Protein AF-A0A960CMU2-F1 (afdb_monomer_lite)

Secondary structure (DSSP, 8-state):
--S----SHHHHHTTSSHIIIIIHHHHHHHHHHHH-HHHHHHHHHHHHHHTTTS---HHHHHHHHHHHH----TTHHHHHTSS-SB-EEEEEEEE-TTSBEEEEEEEEPPPBTTTS----EEEEEEEEEE-TTT--EEEEEEEEEEE-SSEEE-GGGTT-B--SEEEEEETT-S--EEE--HHHHHHHHHHGGGB-SHHHHHHHHHHHHHHHHTTSS-HHHHHHHHHHHGGG-S-HHHHHHHHHHHHHIIIIIS-HHHIIIIIHHHHHHHHHHHHHHSPTT-HHHHHHHHHHTTS---HHHHHHHHHHHHS-GGGGT-TT----HHHHHHHHHHHHHHT-SS-SSS--HHHHHHHHH--SHHHHHHHHHHHHHS--HHHHHHHHHHHHH-TTS-HHHHHHHHHHHS-TT-HHHHTTHHHHHHHHHHHHHHHS-HHHHHHHHHHTS-TT--SHHHHHHHHHHHTS---HHHHHHHHHHHHHHHHHHHHHHHHH-

Foldseek 3Di:
DLDDDDPDDLSVVLSVDCCVPVLVVQLVLLLCLVQPVVLLVQLVVVLCVVQPPHDDDPVSSQVSSCVSRVDDCVCVCVQRRVWDAFKEKEWDFDADPQQATQWIKIFIFAGPVTPGDWDWGWAKKWAWAADPVQRFTDTPDIDTDIDTDGMGTDVVRGRPHNHQAIWGHPVSNHGHQYETDPSNLVCLLVHLLRHPDQRVSLSNLSNQLVCLLQLNHALQSLLSSLLVHLLSHPDLVSSLVSLVSNQCSLQFQAQVVCSVPPVLVVSLVSLLVQLLVDDAQDSSVVSSLLSNLQTQDDPVSLVLLVCVLPDANVVSNRHNDDCDLVSNLSSLLSCQLNCNAPVPPQDHVPLVVSCVVVVDPVSVLSSLLSQLNHLDLRSLVVLCCCLQPVQPDDLSSSLSSLNSNDGGPNLVSCVVCLLVLLVRLQVLCVPHDSSSSLSCLQSSLSSSPLDPVSLVSLVVSLVDDDDPSSNVSSVVSSVSSVSSNSSHVSNVD

pLDDT: mean 95.27, std 5.13, range [64.88, 98.88]

Sequence (493 aa):
PVAADIPDLHAVEVNFDGITYAKGASVLKQLVAYVGLEHFLAGLRDYFRAHAFNNATFDDLLGALEKASGRDLSDWGRQWLKTTGLNTLRADFDVDDAGRFTRFAVTQGGAAPGAGETRVHRLAVGVYDDDPMTGKLVRVHREELDVSGSVTDVPALQGVSRGKLILVNDDDLTYCSLRLDDDSLRTALRRIADIAEPLPRTLVWSAAWEMTRDAELKARDFVALVMSGVQAETEVGVAQRLLLQAQTALNSYAEPGWARSNGWPAFADRLLDLARESAPGSDHQLAFVNALCTSVLSRNHVAVLATLLDNEPAAVNLPGLVIDADLRWRIVTALAASGDIDADGPPTPFIDAEAQRDPTAAGKRHAAAAAAARPQAGVKEQAWEQVIEDDTLANITTRSIVGGFVQPGQREVLAPFTARYFAAIPGVWERRSSEVAQTVVIGLYPSWDISEDALRAADRFLGGQLPPALRRLVVEGRAGVERSLKARAFDAG

Radius of gyration: 25.15 Å; chains: 1; bounding box: 66×51×68 Å

Structure (mmCIF, N/CA/C/O backbone):
data_AF-A0A960CMU2-F1
#
_entry.id   AF-A0A960CMU2-F1
#
loop_
_atom_site.group_PDB
_atom_site.id
_atom_site.type_symbol
_atom_site.label_atom_id
_atom_site.label_alt_id
_atom_site.label_comp_id
_atom_site.label_asym_id
_atom_site.label_entity_id
_atom_site.label_seq_id
_atom_site.pdbx_PDB_ins_code
_atom_site.Cartn_x
_atom_site.Cartn_y
_atom_site.Cartn_z
_atom_site.occupancy
_atom_site.B_iso_or_equiv
_atom_site.auth_seq_id
_atom_site.auth_comp_id
_atom_site.auth_asym_id
_atom_site.auth_atom_id
_atom_site.pdbx_PDB_model_num
ATOM 1 N N . PRO A 1 1 ? -12.355 -1.579 -16.320 1.00 74.25 1 PRO A N 1
ATOM 2 C CA . PRO A 1 1 ? -11.433 -0.857 -17.240 1.00 74.25 1 PRO A CA 1
ATOM 3 C C . PRO A 1 1 ? -11.470 0.644 -16.906 1.00 74.25 1 PRO A C 1
ATOM 5 O O . PRO A 1 1 ? -12.359 1.033 -16.158 1.00 74.25 1 PRO A O 1
ATOM 8 N N . VAL A 1 2 ? -10.531 1.459 -17.407 1.00 77.06 2 VAL A N 1
ATOM 9 C CA . VAL A 1 2 ? -10.550 2.923 -17.166 1.00 77.06 2 VAL A CA 1
ATOM 10 C C . VAL A 1 2 ? -11.734 3.564 -17.892 1.00 77.06 2 VAL A C 1
ATOM 12 O O . VAL A 1 2 ? -12.447 4.379 -17.324 1.00 77.06 2 VAL A O 1
ATOM 15 N N . ALA A 1 3 ? -11.976 3.149 -19.135 1.00 77.56 3 ALA A N 1
ATOM 16 C CA . ALA A 1 3 ? -13.193 3.476 -19.863 1.00 77.56 3 ALA A CA 1
ATOM 17 C C . ALA A 1 3 ? -14.237 2.377 -19.614 1.00 77.56 3 ALA A C 1
ATOM 19 O O . ALA A 1 3 ? -14.018 1.224 -19.994 1.00 77.56 3 ALA A O 1
ATOM 20 N N . ALA A 1 4 ? -15.352 2.732 -18.979 1.00 77.38 4 ALA A N 1
ATOM 21 C CA . ALA A 1 4 ? -16.482 1.848 -18.705 1.00 77.38 4 ALA A CA 1
ATOM 22 C C . ALA A 1 4 ? -17.793 2.489 -19.185 1.00 77.38 4 ALA A C 1
ATOM 24 O O . ALA A 1 4 ? -17.871 3.709 -19.314 1.00 77.38 4 ALA A O 1
ATOM 25 N N . ASP A 1 5 ? -18.804 1.662 -19.459 1.00 79.31 5 ASP A N 1
ATOM 26 C CA . ASP A 1 5 ? -20.159 2.144 -19.737 1.00 79.31 5 ASP A CA 1
ATOM 27 C C . ASP A 1 5 ? -20.819 2.631 -18.438 1.00 79.31 5 ASP A C 1
ATOM 29 O O . ASP A 1 5 ? -20.670 1.997 -17.390 1.00 79.31 5 ASP A O 1
ATOM 33 N N . ILE A 1 6 ? -21.524 3.761 -18.507 1.00 82.12 6 ILE A N 1
ATOM 34 C CA . ILE A 1 6 ? -22.101 4.462 -17.354 1.00 82.12 6 ILE A CA 1
ATOM 35 C C . ILE A 1 6 ? -23.600 4.677 -17.614 1.00 82.12 6 ILE A C 1
ATOM 37 O O . ILE A 1 6 ? -24.016 5.762 -18.025 1.00 82.12 6 ILE A O 1
ATOM 41 N N . PRO A 1 7 ? -24.424 3.629 -17.428 1.00 84.25 7 PRO A N 1
ATOM 42 C CA . PRO A 1 7 ? -25.837 3.664 -17.803 1.00 84.25 7 PRO A CA 1
ATOM 43 C C . PRO A 1 7 ? -26.724 4.417 -16.802 1.00 84.25 7 PRO A C 1
ATOM 45 O O . PRO A 1 7 ? -27.833 4.819 -17.151 1.00 84.25 7 PRO A O 1
ATOM 48 N N . ASP A 1 8 ? -26.270 4.594 -15.558 1.00 80.88 8 ASP A N 1
ATOM 49 C CA . ASP A 1 8 ? -27.033 5.229 -14.484 1.00 80.88 8 ASP A CA 1
ATOM 50 C C . ASP A 1 8 ? -26.135 5.981 -13.483 1.00 80.88 8 ASP A C 1
ATOM 52 O O . ASP A 1 8 ? -24.905 5.916 -13.534 1.00 80.88 8 ASP A O 1
ATOM 56 N N . LEU A 1 9 ? -26.765 6.720 -12.563 1.00 80.69 9 LEU A N 1
ATOM 57 C CA . LEU A 1 9 ? -26.068 7.527 -11.558 1.00 80.69 9 LEU A CA 1
ATOM 58 C C . LEU A 1 9 ? -25.269 6.678 -10.556 1.00 80.69 9 LEU A C 1
ATOM 60 O O . LEU A 1 9 ? -24.175 7.074 -10.165 1.00 80.69 9 LEU A O 1
ATOM 64 N N . HIS A 1 10 ? -25.759 5.496 -10.179 1.00 76.06 10 HIS A N 1
ATOM 65 C CA . HIS A 1 10 ? -25.047 4.629 -9.236 1.00 76.06 10 HIS A CA 1
ATOM 66 C C . HIS A 1 10 ? -23.748 4.102 -9.854 1.00 76.06 10 HIS A C 1
ATOM 68 O O . HIS A 1 10 ? -22.737 3.976 -9.163 1.00 76.06 10 HIS A O 1
ATOM 74 N N . ALA A 1 11 ? -23.751 3.834 -11.164 1.00 78.25 11 ALA A N 1
ATOM 75 C CA . ALA A 1 11 ? -22.553 3.488 -11.912 1.00 78.25 11 ALA A CA 1
ATOM 76 C C . ALA A 1 11 ? -21.538 4.642 -11.921 1.00 78.25 11 ALA A C 1
ATOM 78 O O . ALA A 1 11 ? -20.348 4.377 -11.773 1.00 78.25 11 ALA A O 1
ATOM 79 N N . VAL A 1 12 ? -21.969 5.905 -12.036 1.00 78.12 12 VAL A N 1
ATOM 80 C CA . VAL A 1 12 ? -21.066 7.069 -11.908 1.00 78.12 12 VAL A CA 1
ATOM 81 C C . VAL A 1 12 ? -20.379 7.057 -10.539 1.00 78.12 12 VAL A C 1
ATOM 83 O O . VAL A 1 12 ? -19.155 7.143 -10.449 1.00 78.12 12 VAL A O 1
ATOM 86 N N . GLU A 1 13 ? -21.165 6.920 -9.472 1.00 78.31 13 GLU A N 1
ATOM 87 C CA . GLU A 1 13 ? -20.704 7.094 -8.092 1.00 78.31 13 GLU A CA 1
ATOM 88 C C . GLU A 1 13 ? -19.653 6.061 -7.671 1.00 78.31 13 GLU A C 1
ATOM 90 O O . GLU A 1 13 ? -18.712 6.413 -6.965 1.00 78.31 13 GLU A O 1
ATOM 95 N N . VAL A 1 14 ? -19.756 4.813 -8.141 1.00 76.25 14 VAL A N 1
ATOM 96 C CA . VAL A 1 14 ? -18.767 3.761 -7.832 1.00 76.25 14 VAL A CA 1
ATOM 97 C C . VAL A 1 14 ? -17.563 3.734 -8.781 1.00 76.25 14 VAL A C 1
ATOM 99 O O . VAL A 1 14 ? -16.677 2.901 -8.609 1.00 76.25 14 VAL A O 1
ATOM 102 N N . ASN A 1 15 ? -17.519 4.599 -9.802 1.00 77.88 15 ASN A N 1
ATOM 103 C CA . ASN A 1 15 ? -16.388 4.710 -10.736 1.00 77.88 15 ASN A CA 1
ATOM 104 C C . ASN A 1 15 ? -15.462 5.907 -10.442 1.00 77.88 15 ASN A C 1
ATOM 106 O O . ASN A 1 15 ? -14.423 6.052 -11.093 1.00 77.88 15 ASN A O 1
ATOM 110 N N . PHE A 1 16 ? -15.768 6.727 -9.429 1.00 76.44 16 PHE A N 1
ATOM 111 C CA . PHE A 1 16 ? -14.809 7.669 -8.837 1.00 76.44 16 PHE A CA 1
ATOM 112 C C . PHE A 1 16 ? -13.815 6.930 -7.928 1.00 76.44 16 PHE A C 1
ATOM 114 O O . PHE A 1 16 ? -13.811 7.082 -6.708 1.00 76.44 16 PHE A O 1
ATOM 121 N N . ASP A 1 17 ? -12.977 6.094 -8.537 1.00 71.12 17 ASP A N 1
ATOM 122 C CA . ASP A 1 17 ? -12.126 5.133 -7.842 1.00 71.12 17 ASP A CA 1
ATOM 123 C C . ASP A 1 17 ? -10.643 5.218 -8.260 1.00 71.12 17 ASP A C 1
ATOM 125 O O . ASP A 1 17 ? -10.217 6.033 -9.083 1.00 71.12 17 ASP A O 1
ATOM 129 N N . GLY A 1 18 ? -9.820 4.333 -7.691 1.00 64.88 18 GLY A N 1
ATOM 130 C CA . GLY A 1 18 ? -8.399 4.244 -8.030 1.00 64.88 18 GLY A CA 1
ATOM 131 C C . GLY A 1 18 ? -8.109 3.811 -9.475 1.00 64.88 18 GLY A C 1
ATOM 132 O O . GLY A 1 18 ? -7.004 4.050 -9.958 1.00 64.88 18 GLY A O 1
ATOM 133 N N . ILE A 1 19 ? -9.058 3.204 -10.194 1.00 70.12 19 ILE A N 1
ATOM 134 C CA . ILE A 1 19 ? -8.876 2.820 -11.600 1.00 70.12 19 ILE A CA 1
ATOM 135 C C . ILE A 1 19 ? -8.942 4.074 -12.474 1.00 70.12 19 ILE A C 1
ATOM 137 O O . ILE A 1 19 ? -8.046 4.297 -13.290 1.00 70.12 19 ILE A O 1
ATOM 141 N N . THR A 1 20 ? -9.948 4.923 -12.277 1.00 69.06 20 THR A N 1
ATOM 142 C CA . THR A 1 20 ? -10.104 6.151 -13.069 1.00 69.06 20 THR A CA 1
ATOM 143 C C . THR A 1 20 ? -8.941 7.119 -12.840 1.00 69.06 20 THR A C 1
ATOM 145 O O . THR A 1 20 ? -8.374 7.639 -13.800 1.00 69.06 20 THR A O 1
ATOM 148 N N . TYR A 1 21 ? -8.524 7.315 -11.584 1.00 73.38 21 TYR A N 1
ATOM 149 C CA . TYR A 1 21 ? -7.473 8.283 -11.253 1.00 73.38 21 TYR A CA 1
ATOM 150 C C . TYR A 1 21 ? -6.061 7.701 -11.345 1.00 73.38 21 TYR A C 1
ATOM 152 O O . TYR A 1 21 ? -5.238 8.204 -12.109 1.00 73.38 21 TYR A O 1
ATOM 160 N N . ALA A 1 22 ? -5.753 6.648 -10.581 1.00 74.94 22 ALA A N 1
ATOM 161 C CA . ALA A 1 22 ? -4.377 6.167 -10.472 1.00 74.94 22 ALA A CA 1
ATOM 162 C C . ALA A 1 22 ? -3.943 5.418 -11.736 1.00 74.94 22 ALA A C 1
ATOM 164 O O . ALA A 1 22 ? -2.933 5.783 -12.334 1.00 74.94 22 ALA A O 1
ATOM 165 N N . LYS A 1 23 ? -4.730 4.434 -12.206 1.00 84.00 23 LYS A N 1
ATOM 166 C CA . LYS A 1 23 ? -4.409 3.753 -13.475 1.00 84.00 23 LYS A CA 1
ATOM 167 C C . LYS A 1 23 ? -4.453 4.738 -14.644 1.00 84.00 23 LYS A C 1
ATOM 169 O O . LYS A 1 23 ? -3.546 4.697 -15.468 1.00 84.00 23 LYS A O 1
ATOM 174 N N . GLY A 1 24 ? -5.435 5.642 -14.697 1.00 82.25 24 GLY A N 1
ATOM 175 C CA . GLY A 1 24 ? -5.485 6.706 -15.706 1.00 82.25 24 GLY A CA 1
ATOM 176 C C . GLY A 1 24 ? -4.193 7.532 -15.766 1.00 82.25 24 GLY A C 1
ATOM 177 O O . GLY A 1 24 ? -3.598 7.671 -16.835 1.00 82.25 24 GLY A O 1
ATOM 178 N N . ALA A 1 25 ? -3.701 8.004 -14.616 1.00 84.19 25 ALA A N 1
ATOM 179 C CA . ALA A 1 25 ? -2.452 8.760 -14.527 1.00 84.19 25 ALA A CA 1
ATOM 180 C C . ALA A 1 25 ? -1.212 7.926 -14.902 1.00 84.19 25 ALA A C 1
ATOM 182 O O . ALA A 1 25 ? -0.368 8.397 -15.665 1.00 84.19 25 ALA A O 1
ATOM 183 N N . SER A 1 26 ? -1.098 6.682 -14.422 1.00 85.38 26 SER A N 1
ATOM 184 C CA . SER A 1 26 ? 0.030 5.797 -14.757 1.00 85.38 26 SER A CA 1
ATOM 185 C C . SER A 1 26 ? 0.071 5.437 -16.241 1.00 85.38 26 SER A C 1
ATOM 187 O O . SER A 1 26 ? 1.139 5.387 -16.845 1.00 85.38 26 SER A O 1
ATOM 189 N N . VAL A 1 27 ? -1.093 5.215 -16.848 1.00 87.19 27 VAL A N 1
ATOM 190 C CA . VAL A 1 27 ? -1.217 4.961 -18.283 1.00 87.19 27 VAL A CA 1
ATOM 191 C C . VAL A 1 27 ? -0.855 6.212 -19.089 1.00 87.19 27 VAL A C 1
ATOM 193 O O . VAL A 1 27 ? -0.169 6.105 -20.099 1.00 87.19 27 VAL A O 1
ATOM 196 N N . LEU A 1 28 ? -1.226 7.410 -18.629 1.00 88.50 28 LEU A N 1
ATOM 197 C CA . LEU A 1 28 ? -0.783 8.650 -19.268 1.00 88.50 28 LEU A CA 1
ATOM 198 C C . LEU A 1 28 ? 0.740 8.835 -19.167 1.00 88.50 28 LEU A C 1
ATOM 200 O O . LEU A 1 28 ? 1.367 9.217 -20.150 1.00 88.50 28 LEU A O 1
ATOM 204 N N . LYS A 1 29 ? 1.353 8.513 -18.019 1.00 91.38 29 LYS A N 1
ATOM 205 C CA . LYS A 1 29 ? 2.819 8.495 -17.864 1.00 91.38 29 LYS A CA 1
ATOM 206 C C . LYS A 1 29 ? 3.466 7.537 -18.870 1.00 91.38 29 LYS A C 1
ATOM 208 O O . LYS A 1 29 ? 4.433 7.910 -19.530 1.00 91.38 29 LYS A O 1
ATOM 213 N N . GLN A 1 30 ? 2.886 6.348 -19.040 1.00 92.44 30 GLN A N 1
ATOM 214 C CA . GLN A 1 30 ? 3.319 5.385 -20.051 1.00 92.44 30 GLN A CA 1
ATOM 215 C C . GLN A 1 30 ? 3.192 5.948 -21.470 1.00 92.44 30 GLN A C 1
ATOM 217 O O . GLN A 1 30 ? 4.113 5.775 -22.263 1.00 92.44 30 GLN A O 1
ATOM 222 N N . LEU A 1 31 ? 2.105 6.658 -21.790 1.00 92.69 31 LEU A N 1
ATOM 223 C CA . LEU A 1 31 ? 1.947 7.309 -23.092 1.00 92.69 31 LEU A CA 1
ATOM 224 C C . LEU A 1 31 ? 3.055 8.331 -23.336 1.00 92.69 31 LEU A C 1
ATOM 226 O O . LEU A 1 31 ? 3.657 8.313 -24.404 1.00 92.69 31 LEU A O 1
ATOM 230 N N . VAL A 1 32 ? 3.363 9.176 -22.345 1.00 94.06 32 VAL A N 1
ATOM 231 C CA . VAL A 1 32 ? 4.459 10.156 -22.419 1.00 94.06 32 VAL A CA 1
ATOM 232 C C . VAL A 1 32 ? 5.796 9.464 -22.683 1.00 94.06 32 VAL A C 1
ATOM 234 O O . VAL A 1 32 ? 6.549 9.921 -23.540 1.00 94.06 32 VAL A O 1
ATOM 237 N N . ALA A 1 33 ? 6.084 8.356 -21.993 1.00 93.19 33 ALA A N 1
ATOM 238 C CA . ALA A 1 33 ? 7.293 7.570 -22.234 1.00 93.19 33 ALA A CA 1
ATOM 239 C C . ALA A 1 33 ? 7.302 6.953 -23.643 1.00 93.19 33 ALA A C 1
ATOM 241 O O . ALA A 1 33 ? 8.326 6.982 -24.320 1.00 93.19 33 ALA A O 1
ATOM 242 N N . TYR A 1 34 ? 6.159 6.438 -24.107 1.00 93.31 34 TYR A N 1
ATOM 243 C CA . TYR A 1 34 ? 6.017 5.825 -25.426 1.00 93.31 34 TYR A CA 1
ATOM 244 C C . TYR A 1 34 ? 6.240 6.840 -26.547 1.00 93.31 34 TYR A C 1
ATOM 246 O O . TYR A 1 34 ? 7.031 6.580 -27.443 1.00 93.31 34 TYR A O 1
ATOM 254 N N . VAL A 1 35 ? 5.593 8.008 -26.503 1.00 94.44 35 VAL A N 1
ATOM 255 C CA . VAL A 1 35 ? 5.702 9.013 -27.577 1.00 94.44 35 VAL A CA 1
ATOM 256 C C . VAL A 1 35 ? 6.913 9.942 -27.440 1.00 94.44 35 VAL A C 1
ATOM 258 O O . VAL A 1 35 ? 7.305 10.572 -28.419 1.00 94.44 35 VAL A O 1
ATOM 261 N N . GLY A 1 36 ? 7.505 10.029 -26.247 1.00 94.62 36 GLY A N 1
ATOM 262 C CA . GLY A 1 36 ? 8.555 10.982 -25.889 1.00 94.62 36 GLY A CA 1
ATOM 263 C C . GLY A 1 36 ? 7.994 12.316 -25.380 1.00 94.62 36 GLY A C 1
ATOM 264 O O . GLY A 1 36 ? 7.075 12.888 -25.968 1.00 94.62 36 GLY A O 1
ATOM 265 N N . LEU A 1 37 ? 8.571 12.849 -24.294 1.00 94.50 37 LEU A N 1
ATOM 266 C CA . LEU A 1 37 ? 8.068 14.050 -23.609 1.00 94.50 37 LEU A CA 1
ATOM 267 C C . LEU A 1 37 ? 7.967 15.276 -24.529 1.00 94.50 37 LEU A C 1
ATOM 269 O O . LEU A 1 37 ? 6.962 15.986 -24.506 1.00 94.50 37 LEU A O 1
ATOM 273 N N . GLU A 1 38 ? 8.979 15.524 -25.358 1.00 96.44 38 GLU A N 1
ATOM 274 C CA . GLU A 1 38 ? 8.981 16.676 -26.268 1.00 96.44 38 GLU A CA 1
ATOM 275 C C . GLU A 1 38 ? 7.866 16.582 -27.317 1.00 96.44 38 GLU A C 1
ATOM 277 O O . GLU A 1 38 ? 7.139 17.555 -27.545 1.00 96.44 38 GLU A O 1
ATOM 282 N N . HIS A 1 39 ? 7.679 15.396 -27.903 1.00 96.75 39 HIS A N 1
ATOM 283 C CA . HIS A 1 39 ? 6.608 15.123 -28.860 1.00 96.75 39 HIS A CA 1
ATOM 284 C C . HIS A 1 39 ? 5.231 15.189 -28.199 1.00 96.75 39 HIS A C 1
ATOM 286 O O . HIS A 1 39 ? 4.305 15.761 -28.772 1.00 96.75 39 HIS A O 1
ATOM 292 N N . PHE A 1 40 ? 5.102 14.691 -26.968 1.00 95.56 40 PHE A N 1
ATOM 293 C CA . PHE A 1 40 ? 3.874 14.797 -26.186 1.00 95.56 40 PHE A CA 1
ATOM 294 C C . PHE A 1 40 ? 3.473 16.262 -25.966 1.00 95.56 40 PHE A C 1
ATOM 296 O O . PHE A 1 40 ? 2.353 16.666 -26.278 1.00 95.56 40 PHE A O 1
ATOM 303 N N . LEU A 1 41 ? 4.410 17.096 -25.502 1.00 96.75 41 LEU A N 1
ATOM 304 C CA . LEU A 1 41 ? 4.181 18.529 -25.300 1.00 96.75 41 LEU A CA 1
ATOM 305 C C . LEU A 1 41 ? 3.918 19.274 -26.617 1.00 96.75 41 LEU A C 1
ATOM 307 O O . LEU A 1 41 ? 3.195 20.272 -26.631 1.00 96.75 41 LEU A O 1
ATOM 311 N N . ALA A 1 42 ? 4.506 18.837 -27.732 1.00 97.00 42 ALA A N 1
ATOM 312 C CA . ALA A 1 42 ? 4.185 19.363 -29.058 1.00 97.00 42 ALA A CA 1
ATOM 313 C C . ALA A 1 42 ? 2.751 19.020 -29.483 1.00 97.00 42 ALA A C 1
ATOM 315 O O . ALA A 1 42 ? 1.998 19.931 -29.831 1.00 97.00 42 ALA A O 1
ATOM 316 N N . GLY A 1 43 ? 2.348 17.754 -29.363 1.00 96.69 43 GLY A N 1
ATOM 317 C CA . GLY A 1 43 ? 0.992 17.312 -29.685 1.00 96.69 43 GLY A CA 1
ATOM 318 C C . GLY A 1 43 ? -0.066 18.006 -28.828 1.00 96.69 43 GLY A C 1
ATOM 319 O O . GLY A 1 43 ? -1.059 18.485 -29.368 1.00 96.69 43 GLY A O 1
ATOM 320 N N . LEU A 1 44 ? 0.176 18.184 -27.522 1.00 96.69 44 LEU A N 1
ATOM 321 C CA . LEU A 1 44 ? -0.739 18.932 -26.650 1.00 96.69 44 LEU A CA 1
ATOM 322 C C . LEU A 1 44 ? -0.909 20.395 -27.073 1.00 96.69 44 LEU A C 1
ATOM 324 O O . LEU A 1 44 ? -2.027 20.908 -27.062 1.00 96.69 44 LEU A O 1
ATOM 328 N N . ARG A 1 45 ? 0.175 21.080 -27.461 1.00 97.25 45 ARG A N 1
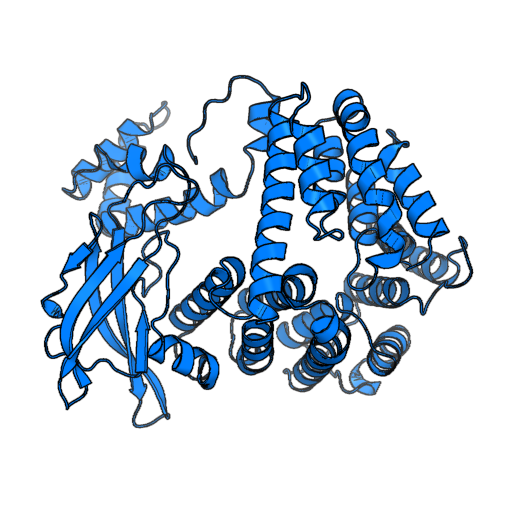ATOM 329 C CA . ARG A 1 45 ? 0.092 22.470 -27.945 1.00 97.25 45 ARG A CA 1
ATOM 330 C C . ARG A 1 45 ? -0.786 22.579 -29.188 1.00 97.25 45 ARG A C 1
ATOM 332 O O . ARG A 1 45 ? -1.573 23.519 -29.290 1.00 97.25 45 ARG A O 1
ATOM 339 N N . ASP A 1 46 ? -0.656 21.635 -30.113 1.00 95.06 46 ASP A N 1
ATOM 340 C CA . ASP A 1 46 ? -1.454 21.618 -31.336 1.00 95.06 46 ASP A CA 1
ATOM 341 C C . ASP A 1 46 ? -2.910 21.226 -31.063 1.00 95.06 46 ASP A C 1
ATOM 343 O O . ASP A 1 46 ? -3.811 21.905 -31.554 1.00 95.06 46 ASP A O 1
ATOM 347 N N . TYR A 1 47 ? -3.144 20.226 -30.209 1.00 96.81 47 TYR A N 1
ATOM 348 C CA . TYR A 1 47 ? -4.472 19.824 -29.742 1.00 96.81 47 TYR A CA 1
ATOM 349 C C . TYR A 1 47 ? -5.225 20.994 -29.095 1.00 96.81 47 TYR A C 1
ATOM 351 O O . TYR A 1 47 ? -6.312 21.363 -29.539 1.00 96.81 47 TYR A O 1
ATOM 359 N N . PHE A 1 48 ? -4.630 21.657 -28.097 1.00 97.19 48 PHE A N 1
ATOM 360 C CA . PHE A 1 48 ? -5.285 22.783 -27.429 1.00 97.19 48 PHE A CA 1
ATOM 361 C C . PHE A 1 48 ? -5.548 23.957 -28.374 1.00 97.19 48 PHE A C 1
ATOM 363 O O . PHE A 1 48 ? -6.568 24.626 -28.233 1.00 97.19 48 PHE A O 1
ATOM 370 N N . ARG A 1 49 ? -4.666 24.209 -29.351 1.00 96.94 49 ARG A N 1
ATOM 371 C CA . ARG A 1 49 ? -4.891 25.252 -30.362 1.00 96.94 49 ARG A CA 1
ATOM 372 C C . ARG A 1 49 ? -6.045 24.891 -31.300 1.00 96.94 49 ARG A C 1
ATOM 374 O O . ARG A 1 49 ? -6.839 25.768 -31.626 1.00 96.94 49 ARG A O 1
ATOM 381 N N . ALA A 1 50 ? -6.130 23.635 -31.734 1.00 96.25 50 ALA A N 1
ATOM 382 C CA . ALA A 1 50 ? -7.150 23.163 -32.667 1.00 96.25 50 ALA A CA 1
ATOM 383 C C . ALA A 1 50 ? -8.557 23.130 -32.048 1.00 96.25 50 ALA A C 1
ATOM 385 O O . ALA A 1 50 ? -9.531 23.430 -32.735 1.00 96.25 50 ALA A O 1
ATOM 386 N N . HIS A 1 51 ? -8.656 22.824 -30.751 1.00 96.62 51 HIS A N 1
ATOM 387 C CA . HIS A 1 51 ? -9.929 22.670 -30.036 1.00 96.62 51 HIS A CA 1
ATOM 388 C C . HIS A 1 51 ? -10.211 23.801 -29.035 1.00 96.62 51 HIS A C 1
ATOM 390 O O . HIS A 1 51 ? -11.050 23.660 -28.144 1.00 96.62 51 HIS A O 1
ATOM 396 N N . ALA A 1 52 ? -9.519 24.938 -29.160 1.00 96.12 52 ALA A N 1
ATOM 397 C CA . ALA A 1 52 ? -9.701 26.077 -28.268 1.00 96.12 52 ALA A CA 1
ATOM 398 C C . ALA A 1 52 ? -11.170 26.537 -28.249 1.00 96.12 52 ALA A C 1
ATOM 400 O O . ALA A 1 52 ? -11.753 26.830 -29.292 1.00 96.12 52 ALA A O 1
ATOM 401 N N . PHE A 1 53 ? -11.745 26.632 -27.045 1.00 96.12 53 PHE A N 1
ATOM 402 C CA . PHE A 1 53 ? -13.132 27.063 -26.805 1.00 96.12 53 PHE A CA 1
ATOM 403 C C . PHE A 1 53 ? -14.208 26.186 -27.469 1.00 96.12 53 PHE A C 1
ATOM 405 O O . PHE A 1 53 ? -15.337 26.637 -27.657 1.00 96.12 53 PHE A O 1
ATOM 412 N N . ASN A 1 54 ? -13.874 24.940 -27.810 1.00 95.69 54 ASN A N 1
ATOM 413 C CA . ASN A 1 54 ? -14.796 23.963 -28.376 1.00 95.69 54 ASN A CA 1
ATOM 414 C C . ASN A 1 54 ? -14.638 22.605 -27.667 1.00 95.69 54 ASN A C 1
ATOM 416 O O . ASN A 1 54 ? -13.836 22.452 -26.744 1.00 95.69 54 ASN A O 1
ATOM 420 N N . ASN A 1 55 ? -15.424 21.616 -28.077 1.00 93.56 55 ASN A N 1
ATOM 421 C CA . ASN A 1 55 ? -15.333 20.249 -27.586 1.00 93.56 55 ASN A CA 1
ATOM 422 C C . ASN A 1 55 ? -14.298 19.441 -28.388 1.00 93.56 55 ASN A C 1
ATOM 424 O O . ASN A 1 55 ? -14.020 19.726 -29.555 1.00 93.56 55 ASN A O 1
ATOM 428 N N . ALA A 1 56 ? -13.754 18.411 -27.749 1.00 92.56 56 ALA A N 1
ATOM 429 C CA . ALA A 1 56 ? -12.841 17.450 -28.346 1.00 92.56 56 ALA A CA 1
ATOM 430 C C . ALA A 1 56 ? -13.152 16.049 -27.819 1.00 92.56 56 ALA A C 1
ATOM 432 O O . ALA A 1 56 ? -13.729 15.880 -26.740 1.00 92.56 56 ALA A O 1
ATOM 433 N N . THR A 1 57 ? -12.772 15.053 -28.600 1.00 89.25 57 THR A N 1
ATOM 434 C CA . THR A 1 57 ? -12.887 13.637 -28.283 1.00 89.25 57 THR A CA 1
ATOM 435 C C . THR A 1 57 ? -11.529 13.070 -27.878 1.00 89.25 57 THR A C 1
ATOM 437 O O . THR A 1 57 ? -10.481 13.692 -28.047 1.00 89.25 57 THR A O 1
ATOM 440 N N . PHE A 1 58 ? -11.536 11.856 -27.335 1.00 85.81 58 PHE A N 1
ATOM 441 C CA . PHE A 1 58 ? -10.296 11.146 -27.041 1.00 85.81 58 PHE A CA 1
ATOM 442 C C . PHE A 1 58 ? -9.485 10.832 -28.316 1.00 85.81 58 PHE A C 1
ATOM 444 O O . PHE A 1 58 ? -8.257 10.891 -28.286 1.00 85.81 58 PHE A O 1
ATOM 451 N N . ASP A 1 59 ? -10.157 10.587 -29.443 1.00 88.75 59 ASP A N 1
ATOM 452 C CA . ASP A 1 59 ? -9.501 10.325 -30.729 1.00 88.75 59 ASP A CA 1
ATOM 453 C C . ASP A 1 59 ? -8.796 11.582 -31.275 1.00 88.75 59 ASP A C 1
ATOM 455 O O . ASP A 1 59 ? -7.711 11.476 -31.845 1.00 88.75 59 ASP A O 1
ATOM 459 N N . ASP A 1 60 ? -9.341 12.780 -31.020 1.00 93.25 60 ASP A N 1
ATOM 460 C CA . ASP A 1 60 ? -8.691 14.051 -31.377 1.00 93.25 60 ASP A CA 1
ATOM 461 C C . ASP A 1 60 ? -7.349 14.234 -30.646 1.00 93.25 60 ASP A C 1
ATOM 463 O O . ASP A 1 60 ? -6.362 14.696 -31.228 1.00 93.25 60 ASP A O 1
ATOM 467 N N . LEU A 1 61 ? -7.292 13.840 -29.367 1.00 91.94 61 LEU A N 1
ATOM 468 C CA . LEU A 1 61 ? -6.053 13.857 -28.589 1.00 91.94 61 LEU A CA 1
ATOM 469 C C . LEU A 1 61 ? -5.030 12.872 -29.163 1.00 91.94 61 LEU A C 1
ATOM 471 O O . LEU A 1 61 ? -3.872 13.247 -29.358 1.00 91.94 61 LEU A O 1
ATOM 475 N N . LEU A 1 62 ? -5.439 11.628 -29.437 1.00 92.19 62 LEU A N 1
ATOM 476 C CA . LEU A 1 62 ? -4.534 10.620 -29.992 1.00 92.19 62 LEU A CA 1
ATOM 477 C C . LEU A 1 62 ? -3.987 11.051 -31.354 1.00 92.19 62 LEU A C 1
ATOM 479 O O . LEU A 1 62 ? -2.772 11.029 -31.532 1.00 92.19 62 LEU A O 1
ATOM 483 N N . GLY A 1 63 ? -4.831 11.553 -32.258 1.00 93.81 63 GLY A N 1
ATOM 484 C CA . GLY A 1 63 ? -4.388 12.015 -33.576 1.00 93.81 63 GLY A CA 1
ATOM 485 C C . GLY A 1 63 ? -3.356 13.151 -33.512 1.00 93.81 63 GLY A C 1
ATOM 486 O O . GLY A 1 63 ? -2.404 13.182 -34.296 1.00 93.81 63 GLY A O 1
ATOM 487 N N . ALA A 1 64 ? -3.482 14.068 -32.545 1.00 94.94 64 ALA A N 1
ATOM 488 C CA . ALA A 1 64 ? -2.483 15.116 -32.328 1.00 94.94 64 ALA A CA 1
ATOM 489 C C . ALA A 1 64 ? -1.134 14.555 -31.836 1.00 94.94 64 ALA A C 1
ATOM 491 O O . ALA A 1 64 ? -0.073 15.021 -32.265 1.00 94.94 64 ALA A O 1
ATOM 492 N N . LEU A 1 65 ? -1.162 13.546 -30.961 1.00 95.75 65 LEU A N 1
ATOM 493 C CA . LEU A 1 65 ? 0.035 12.888 -30.430 1.00 95.75 65 LEU A CA 1
ATOM 494 C C . LEU A 1 65 ? 0.720 11.982 -31.466 1.00 95.75 65 LEU A C 1
ATOM 496 O O . LEU A 1 65 ? 1.949 11.996 -31.560 1.00 95.75 65 LEU A O 1
ATOM 500 N N . GLU A 1 66 ? -0.043 11.250 -32.280 1.00 95.12 66 GLU A N 1
ATOM 501 C CA . GLU A 1 66 ? 0.474 10.461 -33.409 1.00 95.12 66 GLU A CA 1
ATOM 502 C C . GLU A 1 66 ? 1.214 11.361 -34.396 1.00 95.12 66 GLU A C 1
ATOM 504 O O . GLU A 1 66 ? 2.368 11.106 -34.741 1.00 95.12 66 GLU A O 1
ATOM 509 N N . LYS A 1 67 ? 0.593 12.480 -34.790 1.00 95.12 67 LYS A N 1
ATOM 510 C CA . LYS A 1 67 ? 1.200 13.450 -35.708 1.00 95.12 67 LYS A CA 1
ATOM 511 C C . LYS A 1 67 ? 2.513 14.021 -35.169 1.00 95.12 67 LYS A C 1
ATOM 513 O O . LYS A 1 67 ? 3.447 14.228 -35.940 1.00 95.12 67 LYS A O 1
ATOM 518 N N . ALA A 1 68 ? 2.575 14.312 -33.870 1.00 95.75 68 ALA A N 1
ATOM 519 C CA . ALA A 1 68 ? 3.750 14.920 -33.255 1.00 95.75 68 ALA A CA 1
ATOM 520 C C . ALA A 1 68 ? 4.903 13.929 -33.033 1.00 95.75 68 ALA A C 1
ATOM 522 O O . ALA A 1 68 ? 6.063 14.335 -33.105 1.00 95.75 68 ALA A O 1
ATOM 523 N N . SER A 1 69 ? 4.594 12.662 -32.744 1.00 95.06 69 SER A N 1
ATOM 524 C CA . SER A 1 69 ? 5.581 11.632 -32.382 1.00 95.06 69 SER A CA 1
ATOM 525 C C . SER A 1 69 ? 5.972 10.699 -33.525 1.00 95.06 69 SER A C 1
ATOM 527 O O . SER A 1 69 ? 7.022 10.065 -33.465 1.00 95.06 69 SER A O 1
ATOM 529 N N . GLY A 1 70 ? 5.133 10.586 -34.557 1.00 94.25 70 GLY A N 1
ATOM 530 C CA . GLY A 1 70 ? 5.290 9.611 -35.635 1.00 94.25 70 GLY A CA 1
ATOM 531 C C . GLY A 1 70 ? 4.997 8.162 -35.227 1.00 94.25 70 GLY A C 1
ATOM 532 O O . GLY A 1 70 ? 5.195 7.266 -36.044 1.00 94.25 70 GLY A O 1
ATOM 533 N N . ARG A 1 71 ? 4.543 7.912 -33.990 1.00 93.38 71 ARG A N 1
ATOM 534 C CA . ARG A 1 71 ? 4.130 6.581 -33.523 1.00 93.38 71 ARG A CA 1
ATOM 535 C C . ARG A 1 71 ? 2.646 6.348 -33.788 1.00 93.38 71 ARG A C 1
ATOM 537 O O . ARG A 1 71 ? 1.848 7.266 -33.639 1.00 93.38 71 ARG A O 1
ATOM 544 N N . ASP A 1 72 ? 2.298 5.111 -34.126 1.00 90.94 72 ASP A N 1
ATOM 545 C CA . ASP A 1 72 ? 0.911 4.655 -34.247 1.00 90.94 72 ASP A CA 1
ATOM 546 C C . ASP A 1 72 ? 0.298 4.459 -32.848 1.00 90.94 72 ASP A C 1
ATOM 548 O O . ASP A 1 72 ? 0.828 3.714 -32.020 1.00 90.94 72 ASP A O 1
ATOM 552 N N . LEU A 1 73 ? -0.807 5.152 -32.576 1.00 92.38 73 LEU A N 1
ATOM 553 C CA . LEU A 1 73 ? -1.595 5.089 -31.345 1.00 92.38 73 LEU A CA 1
ATOM 554 C C . LEU A 1 73 ? -3.028 4.606 -31.605 1.00 92.38 73 LEU A C 1
ATOM 556 O O . LEU A 1 73 ? -3.824 4.565 -30.661 1.00 92.38 73 LEU A O 1
ATOM 560 N N . SER A 1 74 ? -3.355 4.185 -32.830 1.00 86.19 74 SER A N 1
ATOM 561 C CA . SER A 1 74 ? -4.698 3.749 -33.228 1.00 86.19 74 SER A CA 1
ATOM 562 C C . SER A 1 74 ? -5.247 2.627 -32.339 1.00 86.19 74 SER A C 1
ATOM 564 O O . SER A 1 74 ? -6.455 2.540 -32.100 1.00 86.19 74 SER A O 1
ATOM 566 N N . ASP A 1 75 ? -4.359 1.800 -31.778 1.00 88.25 75 ASP A N 1
ATOM 567 C CA . ASP A 1 75 ? -4.707 0.732 -30.843 1.00 88.25 75 ASP A CA 1
ATOM 568 C C . ASP A 1 75 ? -4.465 1.059 -29.355 1.00 88.25 75 ASP A C 1
ATOM 570 O O . ASP A 1 75 ? -4.929 0.362 -28.446 1.00 88.25 75 ASP A O 1
ATOM 574 N N . TRP A 1 76 ? -3.753 2.143 -29.060 1.00 91.50 76 TRP A N 1
ATOM 575 C CA . TRP A 1 76 ? -3.294 2.428 -27.702 1.00 91.50 76 TRP A CA 1
ATOM 576 C C . TRP A 1 76 ? -4.464 2.544 -26.712 1.00 91.50 76 TRP A C 1
ATOM 578 O O . TRP A 1 76 ? -4.462 1.920 -25.647 1.00 91.50 76 TRP A O 1
ATOM 588 N N . GLY A 1 77 ? -5.524 3.264 -27.095 1.00 87.19 77 GLY A N 1
ATOM 589 C CA . GLY A 1 77 ? -6.713 3.437 -26.257 1.00 87.19 77 GLY A CA 1
ATOM 590 C C . GLY A 1 77 ? -7.444 2.126 -25.957 1.00 87.19 77 GLY A C 1
ATOM 591 O O . GLY A 1 77 ? -7.942 1.928 -24.844 1.00 87.19 77 GLY A O 1
ATOM 592 N N . ARG A 1 78 ? -7.487 1.194 -26.919 1.00 88.88 78 ARG A N 1
ATOM 593 C CA . ARG A 1 78 ? -8.078 -0.134 -26.705 1.00 88.88 78 ARG A CA 1
ATOM 594 C C . ARG A 1 78 ? -7.239 -0.920 -25.707 1.00 88.88 78 ARG A C 1
ATOM 596 O O . ARG A 1 78 ? -7.796 -1.427 -24.735 1.00 88.88 78 ARG A O 1
ATOM 603 N N . GLN A 1 79 ? -5.924 -0.971 -25.909 1.00 90.62 79 GLN A N 1
ATOM 604 C CA . GLN A 1 79 ? -5.016 -1.708 -25.033 1.00 90.62 79 GLN A CA 1
ATOM 605 C C . GLN A 1 79 ? -5.029 -1.172 -23.603 1.00 90.62 79 GLN A C 1
ATOM 607 O O . GLN A 1 79 ? -5.107 -1.963 -22.673 1.00 90.62 79 GLN A O 1
ATOM 612 N N . TRP A 1 80 ? -4.994 0.139 -23.389 1.00 90.56 80 TRP A N 1
ATOM 613 C CA . TRP A 1 80 ? -4.737 0.676 -22.052 1.00 90.56 80 TRP A CA 1
ATOM 614 C C . TRP A 1 80 ? -5.979 1.135 -21.286 1.00 90.56 80 TRP A C 1
ATOM 616 O O . TRP A 1 80 ? -6.039 0.974 -20.061 1.00 90.56 80 TRP A O 1
ATOM 626 N N . LEU A 1 81 ? -6.988 1.658 -21.989 1.00 87.62 81 LEU A N 1
ATOM 627 C CA . LEU A 1 81 ? -8.178 2.233 -21.355 1.00 87.62 81 LEU A CA 1
ATOM 628 C C . LEU A 1 81 ? -9.364 1.271 -21.334 1.00 87.62 81 LEU A C 1
ATOM 630 O O . LEU A 1 81 ? -10.102 1.245 -20.348 1.00 87.62 81 LEU A O 1
ATOM 634 N N . LYS A 1 82 ? -9.544 0.469 -22.391 1.00 87.81 82 LYS A N 1
ATOM 635 C CA . LYS A 1 82 ? -10.738 -0.380 -22.577 1.00 87.81 82 LYS A CA 1
ATOM 636 C C . LYS A 1 82 ? -10.585 -1.806 -22.045 1.00 87.81 82 LYS A C 1
ATOM 638 O O . LYS A 1 82 ? -11.566 -2.540 -21.997 1.00 87.81 82 LYS A O 1
ATOM 643 N N . THR A 1 83 ? -9.393 -2.196 -21.601 1.00 89.12 83 THR A N 1
ATOM 644 C CA . THR A 1 83 ? -9.140 -3.528 -21.035 1.00 89.12 83 THR A CA 1
ATOM 645 C C . THR A 1 83 ? -8.761 -3.472 -19.548 1.00 89.12 83 THR A C 1
ATOM 647 O O . THR A 1 83 ? -8.427 -2.418 -18.986 1.00 89.12 83 THR A O 1
ATOM 650 N N . THR A 1 84 ? -8.881 -4.611 -18.867 1.00 88.62 84 THR A N 1
ATOM 651 C CA . THR A 1 84 ? -8.792 -4.715 -17.401 1.00 88.62 84 THR A CA 1
ATOM 652 C C . THR A 1 84 ? -7.476 -5.360 -16.979 1.00 88.62 84 THR A C 1
ATOM 654 O O . THR A 1 84 ? -6.847 -6.091 -17.734 1.00 88.62 84 THR A O 1
ATOM 657 N N . GLY A 1 85 ? -7.049 -5.080 -15.751 1.00 88.38 85 GLY A N 1
ATOM 658 C CA . GLY A 1 85 ? -5.897 -5.745 -15.161 1.00 88.38 85 GLY A CA 1
ATOM 659 C C . GLY A 1 85 ? -4.549 -5.164 -15.564 1.00 88.38 85 GLY A C 1
ATOM 660 O O . GLY A 1 85 ? -4.461 -4.090 -16.172 1.00 88.38 85 GLY A O 1
ATOM 661 N N . LEU A 1 86 ? -3.519 -5.899 -15.157 1.00 91.94 86 LEU A N 1
ATOM 662 C CA . LEU A 1 86 ? -2.098 -5.583 -15.253 1.00 91.94 86 LEU A CA 1
ATOM 663 C C . LEU A 1 86 ? -1.373 -6.724 -15.962 1.00 91.94 86 LEU A C 1
ATOM 665 O O . LEU A 1 86 ? -1.697 -7.886 -15.719 1.00 91.94 86 LEU A O 1
ATOM 669 N N . ASN A 1 87 ? -0.384 -6.399 -16.792 1.00 96.06 87 ASN A N 1
ATOM 670 C CA . ASN A 1 87 ? 0.565 -7.386 -17.298 1.00 96.06 87 ASN A CA 1
ATOM 671 C C . ASN A 1 87 ? 1.688 -7.596 -16.279 1.00 96.06 87 ASN A C 1
ATOM 673 O O . ASN A 1 87 ? 2.216 -6.626 -15.724 1.00 96.06 87 ASN A O 1
ATOM 677 N N . THR A 1 88 ? 2.048 -8.856 -16.045 1.00 97.12 88 THR A N 1
ATOM 678 C CA . THR A 1 88 ? 3.220 -9.209 -15.238 1.00 97.12 88 THR A CA 1
ATOM 679 C C . THR A 1 88 ? 4.448 -9.264 -16.132 1.00 97.12 88 THR A C 1
ATOM 681 O O . THR A 1 88 ? 4.407 -9.960 -17.143 1.00 97.12 88 THR A O 1
ATOM 684 N N . LEU A 1 89 ? 5.531 -8.577 -15.767 1.00 98.19 89 LEU A N 1
ATOM 685 C CA . LEU A 1 89 ? 6.786 -8.578 -16.527 1.00 98.19 89 LEU A CA 1
ATOM 686 C C . LEU A 1 89 ? 7.920 -9.230 -15.725 1.00 98.19 89 LEU A C 1
ATOM 688 O O . LEU A 1 89 ? 8.088 -8.935 -14.539 1.00 98.19 89 LEU A O 1
ATOM 692 N N . ARG A 1 90 ? 8.698 -10.102 -16.377 1.00 98.19 90 ARG A N 1
ATOM 693 C CA . ARG A 1 90 ? 9.844 -10.837 -15.806 1.00 98.19 90 ARG A CA 1
ATOM 694 C C . ARG A 1 90 ? 11.050 -10.776 -16.741 1.00 98.19 90 ARG A C 1
ATOM 696 O O . ARG A 1 90 ? 10.883 -10.800 -17.959 1.00 98.19 90 ARG A O 1
ATOM 703 N N . ALA A 1 91 ? 12.250 -10.766 -16.166 1.00 98.25 91 ALA A N 1
ATOM 704 C CA . ALA A 1 91 ? 13.471 -11.073 -16.905 1.00 98.25 91 ALA A CA 1
ATOM 705 C C . ALA A 1 91 ? 13.577 -12.594 -17.097 1.00 98.25 91 ALA A C 1
ATOM 707 O O . ALA A 1 91 ? 13.339 -13.347 -16.154 1.00 98.25 91 ALA A O 1
ATOM 708 N N . ASP A 1 92 ? 13.930 -13.036 -18.299 1.00 98.38 92 ASP A N 1
ATOM 709 C CA . ASP A 1 92 ? 14.233 -14.430 -18.620 1.00 98.38 92 ASP A CA 1
ATOM 710 C C . ASP A 1 92 ? 15.555 -14.485 -19.394 1.00 98.38 92 ASP A C 1
ATOM 712 O O . ASP A 1 92 ? 15.687 -13.903 -20.471 1.00 98.38 92 ASP A O 1
ATOM 716 N N . PHE A 1 93 ? 16.565 -15.132 -18.822 1.00 98.56 93 PHE A N 1
ATOM 717 C CA . PHE A 1 93 ? 17.934 -15.062 -19.318 1.00 98.56 93 PHE A CA 1
ATOM 718 C C . PHE A 1 93 ? 18.735 -16.313 -18.966 1.00 98.56 93 PHE A C 1
ATOM 720 O O . PHE A 1 93 ? 18.419 -17.021 -18.013 1.00 98.56 93 PHE A O 1
ATOM 727 N N . ASP A 1 94 ? 19.817 -16.524 -19.712 1.00 98.44 94 ASP A N 1
ATOM 728 C CA . ASP A 1 94 ? 20.893 -17.449 -19.355 1.00 98.44 94 ASP A CA 1
ATOM 729 C C . ASP A 1 94 ? 22.192 -16.655 -19.224 1.00 98.44 94 ASP A C 1
ATOM 731 O O . ASP A 1 94 ? 22.358 -15.607 -19.858 1.00 98.44 94 ASP A O 1
ATOM 735 N N . VAL A 1 95 ? 23.128 -17.165 -18.426 1.00 98.56 95 VAL A N 1
ATOM 736 C CA . VAL A 1 95 ? 24.451 -16.562 -18.234 1.00 98.56 95 VAL A CA 1
ATOM 737 C C . VAL A 1 95 ? 25.571 -17.544 -18.563 1.00 98.56 95 VAL A C 1
ATOM 739 O O . VAL A 1 95 ? 25.392 -18.756 -18.460 1.00 98.56 95 VAL A O 1
ATOM 742 N N . ASP A 1 96 ? 26.728 -17.018 -18.964 1.00 98.19 96 ASP A N 1
ATOM 743 C CA . ASP A 1 96 ? 27.969 -17.783 -19.096 1.00 98.19 96 ASP A CA 1
ATOM 744 C C . ASP A 1 96 ? 28.666 -17.992 -17.735 1.00 98.19 96 ASP A C 1
ATOM 746 O O . ASP A 1 96 ? 28.243 -17.461 -16.706 1.00 98.19 96 ASP A O 1
ATOM 750 N N . ASP A 1 97 ? 29.777 -18.738 -17.728 1.00 97.38 97 ASP A N 1
ATOM 751 C CA . ASP A 1 97 ? 30.575 -19.009 -16.518 1.00 97.38 97 ASP A CA 1
ATOM 752 C C . ASP A 1 97 ? 31.136 -17.738 -15.848 1.00 97.38 97 ASP A C 1
ATOM 754 O O . ASP A 1 97 ? 31.541 -17.768 -14.686 1.00 97.38 97 ASP A O 1
ATOM 758 N N . ALA A 1 98 ? 31.178 -16.613 -16.569 1.00 96.81 98 ALA A N 1
ATOM 759 C CA . ALA A 1 98 ? 31.606 -15.317 -16.053 1.00 96.81 98 ALA A CA 1
ATOM 760 C C . ALA A 1 98 ? 30.424 -14.427 -15.622 1.00 96.81 98 ALA A C 1
ATOM 762 O O . ALA A 1 98 ? 30.637 -13.263 -15.277 1.00 96.81 98 ALA A O 1
ATOM 763 N N . GLY A 1 99 ? 29.193 -14.948 -15.643 1.00 97.25 99 GLY A N 1
ATOM 764 C CA . GLY A 1 99 ? 27.987 -14.236 -15.233 1.00 97.25 99 GLY A CA 1
ATOM 765 C C . GLY A 1 99 ? 27.484 -13.202 -16.241 1.00 97.25 99 GLY A C 1
ATOM 766 O O . GLY A 1 99 ? 26.720 -12.318 -15.854 1.00 97.25 99 GLY A O 1
ATOM 767 N N . ARG A 1 100 ? 27.902 -13.266 -17.511 1.00 98.50 100 ARG A N 1
ATOM 768 C CA . ARG A 1 100 ? 27.377 -12.398 -18.580 1.00 98.50 100 ARG A CA 1
ATOM 769 C C . ARG A 1 100 ? 26.209 -13.060 -19.290 1.00 98.50 100 ARG A C 1
ATOM 771 O O . ARG A 1 100 ? 26.239 -14.267 -19.506 1.00 98.50 100 ARG A O 1
ATOM 778 N N . PHE A 1 101 ? 25.219 -12.280 -19.710 1.00 98.69 101 PHE A N 1
ATOM 779 C CA . PHE A 1 101 ? 24.062 -12.810 -20.426 1.00 98.69 101 PHE A CA 1
ATOM 780 C C . PHE A 1 101 ? 24.464 -13.442 -21.766 1.00 98.69 101 PHE A C 1
ATOM 782 O O . PHE A 1 101 ? 25.096 -12.793 -22.600 1.00 98.69 101 PHE A O 1
ATOM 789 N N . THR A 1 102 ? 24.061 -14.689 -22.003 1.00 98.50 102 THR A N 1
ATOM 790 C CA . THR A 1 102 ? 24.166 -15.359 -23.315 1.00 98.50 102 THR A CA 1
ATOM 791 C C . THR A 1 102 ? 22.863 -15.245 -24.104 1.00 98.50 102 THR A C 1
ATOM 793 O O . THR A 1 102 ? 22.885 -15.173 -25.331 1.00 98.50 102 THR A O 1
ATOM 796 N N . ARG A 1 103 ? 21.733 -15.143 -23.395 1.00 98.38 103 ARG A N 1
ATOM 797 C CA . ARG A 1 103 ? 20.433 -14.693 -23.905 1.00 98.38 103 ARG A CA 1
ATOM 798 C C . ARG A 1 103 ? 19.777 -13.784 -22.872 1.00 98.38 103 ARG A C 1
ATOM 800 O O . ARG A 1 103 ? 19.986 -13.972 -21.676 1.00 98.38 103 ARG A O 1
ATOM 807 N N . PHE A 1 104 ? 18.937 -12.865 -23.327 1.00 98.75 104 PHE A N 1
ATOM 808 C CA . PHE A 1 104 ? 18.051 -12.102 -22.458 1.00 98.75 104 PHE A CA 1
ATOM 809 C C . PHE A 1 104 ? 16.745 -11.824 -23.194 1.00 98.75 104 PHE A C 1
ATOM 811 O O . PHE A 1 104 ? 16.763 -11.406 -24.352 1.00 98.75 104 PHE A O 1
ATOM 818 N N . ALA A 1 105 ? 15.628 -12.027 -22.511 1.00 98.69 105 ALA A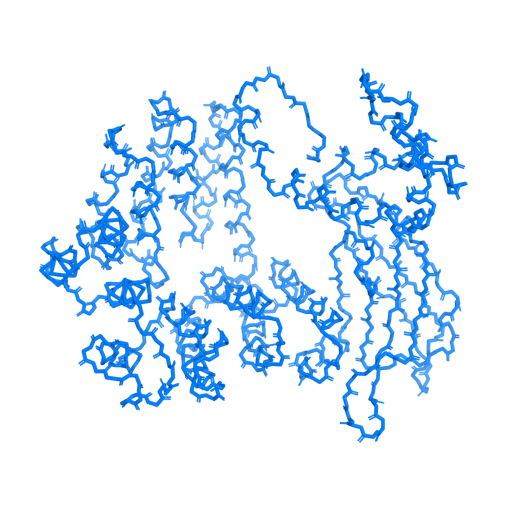 N 1
ATOM 819 C CA . ALA A 1 105 ? 14.294 -11.691 -22.965 1.00 98.69 105 ALA A CA 1
ATOM 820 C C . ALA A 1 105 ? 13.475 -11.108 -21.806 1.00 98.69 105 ALA A C 1
ATOM 822 O O . ALA A 1 105 ? 13.704 -11.410 -20.633 1.00 98.69 105 ALA A O 1
ATOM 823 N N . VAL A 1 106 ? 12.486 -10.282 -22.139 1.00 98.75 106 VAL A N 1
ATOM 824 C CA . VAL A 1 106 ? 11.421 -9.899 -21.208 1.00 98.75 106 VAL A CA 1
ATOM 825 C C . VAL A 1 106 ? 10.200 -10.749 -21.522 1.00 98.75 106 VAL A C 1
ATOM 827 O O . VAL A 1 106 ? 9.718 -10.764 -22.657 1.00 98.75 106 VAL A O 1
ATOM 830 N N . THR A 1 107 ? 9.688 -11.453 -20.516 1.00 98.44 107 THR A N 1
ATOM 831 C CA . THR A 1 107 ? 8.440 -12.212 -20.638 1.00 98.44 107 THR A CA 1
ATOM 832 C C . THR A 1 107 ? 7.284 -11.412 -20.059 1.00 98.44 107 THR A C 1
ATOM 834 O O . THR A 1 107 ? 7.396 -10.789 -19.000 1.00 98.44 107 THR A O 1
ATOM 837 N N . GLN A 1 108 ? 6.170 -11.419 -20.784 1.00 97.88 108 GLN A N 1
ATOM 838 C CA . GLN A 1 108 ? 4.942 -10.722 -20.444 1.00 97.88 108 GLN A CA 1
ATOM 839 C C . GLN A 1 108 ? 3.822 -11.740 -20.215 1.00 97.88 108 GLN A C 1
ATOM 841 O O . GLN A 1 108 ? 3.406 -12.458 -21.125 1.00 97.88 108 GLN A O 1
ATOM 846 N N . GLY A 1 109 ? 3.298 -11.762 -18.992 1.00 96.69 109 GLY A N 1
ATOM 847 C CA . GLY A 1 109 ? 2.066 -12.462 -18.654 1.00 96.69 109 GLY A CA 1
ATOM 848 C C . GLY A 1 109 ? 0.834 -11.740 -19.203 1.00 96.69 109 GLY A C 1
ATOM 849 O O . GLY A 1 109 ? 0.810 -10.510 -19.315 1.00 96.69 109 GLY A O 1
ATOM 850 N N . GLY A 1 110 ? -0.212 -12.506 -19.515 1.00 96.06 110 GLY A N 1
ATOM 851 C CA . GLY A 1 110 ? -1.509 -11.955 -19.905 1.00 96.06 110 GLY A CA 1
ATOM 852 C C . GLY A 1 110 ? -2.132 -11.114 -18.788 1.00 96.06 110 GLY A C 1
ATOM 853 O O . GLY A 1 110 ? -1.919 -11.380 -17.604 1.00 96.06 110 GLY A O 1
ATOM 854 N N . ALA A 1 111 ? -2.895 -10.088 -19.159 1.00 93.75 111 ALA A N 1
ATOM 855 C CA . ALA A 1 111 ? -3.475 -9.169 -18.196 1.00 93.75 111 ALA A CA 1
ATOM 856 C C . ALA A 1 111 ? -4.455 -9.875 -17.250 1.00 93.75 111 ALA A C 1
ATOM 858 O O . ALA A 1 111 ? -5.445 -10.451 -17.700 1.00 93.75 111 ALA A O 1
ATOM 859 N N . ALA A 1 112 ? -4.229 -9.763 -15.939 1.00 90.88 112 ALA A N 1
ATOM 860 C CA . ALA A 1 112 ? -5.104 -10.311 -14.903 1.00 90.88 112 ALA A CA 1
ATOM 861 C C . ALA A 1 112 ? -5.672 -9.182 -14.016 1.00 90.88 112 ALA A C 1
ATOM 863 O O . ALA A 1 112 ? -4.937 -8.245 -13.685 1.00 90.88 112 ALA A O 1
ATOM 864 N N . PRO A 1 113 ? -6.971 -9.207 -13.648 1.00 87.56 113 PRO A N 1
ATOM 865 C CA . PRO A 1 113 ? -8.001 -10.205 -13.976 1.00 87.56 113 PRO A CA 1
ATOM 866 C C . PRO A 1 113 ? -8.677 -9.971 -15.352 1.00 87.56 113 PRO A C 1
ATOM 868 O O . PRO A 1 113 ? -9.873 -10.205 -15.498 1.00 87.56 113 PRO A O 1
ATOM 871 N N . GLY A 1 114 ? -7.953 -9.429 -16.341 1.00 88.12 114 GLY A N 1
ATOM 872 C CA . GLY A 1 114 ? -8.437 -9.264 -17.719 1.00 88.12 114 GLY A CA 1
ATOM 873 C C . GLY A 1 114 ? -8.583 -10.593 -18.471 1.00 88.12 114 GLY A C 1
ATOM 874 O O . GLY A 1 114 ? -8.502 -11.670 -17.883 1.00 88.12 114 GLY A O 1
ATOM 875 N N . ALA A 1 115 ? -8.787 -10.531 -19.790 1.00 91.50 115 ALA A N 1
ATOM 876 C CA . ALA A 1 115 ? -8.976 -11.722 -20.624 1.00 91.50 115 ALA A CA 1
ATOM 877 C C . ALA A 1 115 ? -7.646 -12.381 -21.043 1.00 91.50 115 ALA A C 1
ATOM 879 O O . ALA A 1 115 ? -7.625 -13.226 -21.937 1.00 91.50 115 ALA A O 1
ATOM 880 N N . GLY A 1 116 ? -6.532 -12.001 -20.409 1.00 94.31 116 GLY A N 1
ATOM 881 C CA . GLY A 1 116 ? -5.199 -12.481 -20.752 1.00 94.31 116 GLY A CA 1
ATOM 882 C C . GLY A 1 116 ? -4.525 -11.701 -21.882 1.00 94.31 116 GLY A C 1
ATOM 883 O O . GLY A 1 116 ? -3.507 -12.158 -22.394 1.00 94.31 116 GLY A O 1
ATOM 884 N N . GLU A 1 117 ? -5.040 -10.530 -22.268 1.00 94.12 117 GLU A N 1
ATOM 885 C CA . GLU A 1 117 ? -4.406 -9.705 -23.298 1.00 94.12 117 GLU A CA 1
ATOM 886 C C . GLU A 1 117 ? -2.995 -9.221 -22.909 1.00 94.12 117 GLU A C 1
ATOM 888 O O . GLU A 1 117 ? -2.717 -8.884 -21.756 1.00 94.12 117 GLU A O 1
ATOM 893 N N . THR A 1 118 ? -2.100 -9.149 -23.891 1.00 95.56 118 THR A N 1
ATOM 894 C CA . THR A 1 118 ? -0.789 -8.492 -23.778 1.00 95.56 118 THR A CA 1
ATOM 895 C C . THR A 1 118 ? -0.874 -7.051 -24.269 1.00 95.56 118 THR A C 1
ATOM 897 O O . THR A 1 118 ? -1.651 -6.766 -25.184 1.00 95.56 118 THR A O 1
ATOM 900 N N . ARG A 1 119 ? -0.054 -6.156 -23.714 1.00 94.88 119 ARG A N 1
ATOM 901 C CA . ARG A 1 119 ? 0.040 -4.754 -24.143 1.00 94.88 119 ARG A CA 1
ATOM 902 C C . ARG A 1 119 ? 1.427 -4.450 -24.698 1.00 94.88 119 ARG A C 1
ATOM 904 O O . ARG A 1 119 ? 2.390 -5.174 -24.437 1.00 94.88 119 ARG A O 1
ATOM 911 N N . VAL A 1 120 ? 1.518 -3.388 -25.491 1.00 95.44 120 VAL A N 1
ATOM 912 C CA . VAL A 1 120 ? 2.802 -2.807 -25.889 1.00 95.44 120 VAL A CA 1
ATOM 913 C C . VAL A 1 120 ? 3.293 -1.910 -24.761 1.00 95.44 120 VAL A C 1
ATOM 915 O O . VAL A 1 120 ? 2.659 -0.905 -24.441 1.00 95.44 120 VAL A O 1
ATOM 918 N N . HIS A 1 121 ? 4.426 -2.270 -24.172 1.00 95.88 121 HIS A N 1
ATOM 919 C CA . HIS A 1 121 ? 5.065 -1.541 -23.084 1.00 95.88 121 HIS A CA 1
ATOM 920 C C . HIS A 1 121 ? 6.305 -0.804 -23.593 1.00 95.88 121 HIS A C 1
ATOM 922 O O . HIS A 1 121 ? 7.127 -1.409 -24.269 1.00 95.88 121 HIS A O 1
ATOM 928 N N . ARG A 1 122 ? 6.478 0.471 -23.221 1.00 96.00 122 ARG A N 1
ATOM 929 C CA . ARG A 1 122 ? 7.782 1.160 -23.286 1.00 96.00 122 ARG A CA 1
ATOM 930 C C . ARG A 1 122 ? 8.413 1.068 -21.913 1.00 96.00 122 ARG A C 1
ATOM 932 O O . ARG A 1 122 ? 7.793 1.522 -20.953 1.00 96.00 122 ARG A O 1
ATOM 939 N N . LEU A 1 123 ? 9.601 0.491 -21.813 1.00 97.25 123 LEU A N 1
ATOM 940 C CA . LEU A 1 123 ? 10.270 0.296 -20.531 1.00 97.25 123 LEU A CA 1
ATOM 941 C C . LEU A 1 123 ? 11.789 0.319 -20.667 1.00 97.25 123 LEU A C 1
ATOM 943 O O . LEU A 1 123 ?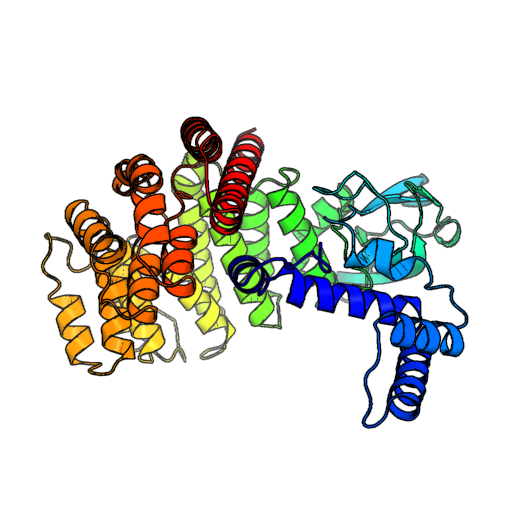 12.321 0.271 -21.776 1.00 97.25 123 LEU A O 1
ATOM 947 N N . ALA A 1 124 ? 12.474 0.371 -19.528 1.00 98.00 124 ALA A N 1
ATOM 948 C CA . ALA A 1 124 ? 13.908 0.157 -19.447 1.00 98.00 124 ALA A CA 1
ATOM 949 C C . ALA A 1 124 ? 14.228 -1.057 -18.568 1.00 98.00 124 ALA A C 1
ATOM 951 O O . ALA A 1 124 ? 13.585 -1.285 -17.542 1.00 98.00 124 ALA A O 1
ATOM 952 N N . VAL A 1 125 ? 15.237 -1.826 -18.970 1.00 98.69 125 VAL A N 1
ATOM 953 C CA . VAL A 1 125 ? 15.882 -2.844 -18.145 1.00 98.69 125 VAL A CA 1
ATOM 954 C C . VAL A 1 125 ? 17.115 -2.219 -17.498 1.00 98.69 125 VAL A C 1
ATOM 956 O O . VAL A 1 125 ? 18.061 -1.843 -18.192 1.00 98.69 125 VAL A O 1
ATOM 959 N N . GLY A 1 126 ? 17.104 -2.107 -16.173 1.00 98.62 126 GLY A N 1
ATOM 960 C CA . GLY A 1 126 ? 18.248 -1.668 -15.376 1.00 98.62 126 GLY A CA 1
ATOM 961 C C . GLY A 1 126 ? 18.998 -2.857 -14.781 1.00 98.62 126 GLY A C 1
ATOM 962 O O . GLY A 1 126 ? 18.375 -3.748 -14.203 1.00 98.62 126 GLY A O 1
ATOM 963 N N . VAL A 1 127 ? 20.329 -2.861 -14.887 1.00 98.81 127 VAL A N 1
ATOM 964 C CA . VAL A 1 127 ? 21.210 -3.809 -14.184 1.00 98.81 127 VAL A CA 1
ATOM 965 C C . VAL A 1 127 ? 22.017 -3.051 -13.141 1.00 98.81 127 VAL A C 1
ATOM 967 O O . VAL A 1 127 ? 22.636 -2.030 -13.450 1.00 98.81 127 VAL A O 1
ATOM 970 N N . TYR A 1 128 ? 22.025 -3.564 -11.914 1.00 98.75 128 TYR A N 1
ATOM 971 C CA . TYR A 1 128 ? 22.660 -2.948 -10.755 1.00 98.75 128 TYR A CA 1
ATOM 972 C C . TYR A 1 128 ? 23.754 -3.844 -10.193 1.00 98.75 128 TYR A C 1
ATOM 974 O O . TYR A 1 128 ? 23.563 -5.054 -10.057 1.00 98.75 128 TYR A O 1
ATOM 982 N N . ASP A 1 129 ? 24.875 -3.245 -9.811 1.00 98.50 129 ASP A N 1
ATOM 983 C CA . ASP A 1 129 ? 25.985 -3.924 -9.142 1.00 98.50 129 ASP A CA 1
ATOM 984 C C . ASP A 1 129 ? 26.599 -3.008 -8.073 1.00 98.50 129 ASP A C 1
ATOM 986 O O . ASP A 1 129 ? 26.146 -1.877 -7.878 1.00 98.50 129 ASP A O 1
ATOM 990 N N . ASP A 1 130 ? 27.601 -3.506 -7.353 1.00 98.19 130 ASP A N 1
ATOM 991 C CA . ASP A 1 130 ? 28.337 -2.716 -6.376 1.00 98.19 130 ASP A CA 1
ATOM 992 C C . ASP A 1 130 ? 29.081 -1.563 -7.050 1.00 98.19 130 ASP A C 1
ATOM 994 O O . ASP A 1 130 ? 29.886 -1.751 -7.963 1.00 98.19 130 ASP A O 1
ATOM 998 N N . ASP A 1 131 ? 28.899 -0.371 -6.500 1.00 97.56 131 ASP A N 1
ATOM 999 C CA . ASP A 1 131 ? 29.866 0.705 -6.613 1.00 97.56 131 ASP A CA 1
ATOM 1000 C C . ASP A 1 131 ? 31.148 0.288 -5.862 1.00 97.56 131 ASP A C 1
ATOM 1002 O O . ASP A 1 131 ? 31.102 0.103 -4.639 1.00 97.56 131 ASP A O 1
ATOM 1006 N N . PRO A 1 132 ? 32.307 0.170 -6.539 1.00 95.25 132 PRO A N 1
ATOM 1007 C CA . PRO A 1 132 ? 33.554 -0.260 -5.904 1.00 95.25 132 PRO A CA 1
ATOM 1008 C C . PRO A 1 132 ? 34.035 0.648 -4.763 1.00 95.25 132 PRO A C 1
ATOM 1010 O O . PRO A 1 132 ? 34.821 0.209 -3.926 1.00 95.25 132 PRO A O 1
ATOM 1013 N N . MET A 1 133 ? 33.602 1.911 -4.735 1.00 95.75 133 MET A N 1
ATOM 1014 C CA . MET A 1 133 ? 34.019 2.903 -3.744 1.00 95.75 133 MET A CA 1
ATOM 1015 C C . MET A 1 133 ? 33.096 2.931 -2.531 1.00 95.75 133 MET A C 1
ATOM 1017 O O . MET A 1 133 ? 33.567 3.066 -1.402 1.00 95.75 133 MET A O 1
ATOM 1021 N N . THR A 1 134 ? 31.785 2.853 -2.757 1.00 96.44 134 THR A N 1
ATOM 1022 C CA . THR A 1 134 ? 30.786 3.031 -1.690 1.00 96.44 134 THR A CA 1
ATOM 1023 C C . THR A 1 134 ? 30.188 1.717 -1.201 1.00 96.44 134 THR A C 1
ATOM 1025 O O . THR A 1 134 ? 29.573 1.685 -0.136 1.00 96.44 134 THR A O 1
ATOM 1028 N N . GLY A 1 135 ? 30.336 0.640 -1.975 1.00 96.25 135 GLY A N 1
ATOM 1029 C CA . GLY A 1 135 ? 29.668 -0.637 -1.752 1.00 96.25 135 GLY A CA 1
ATOM 1030 C C . GLY A 1 135 ? 28.159 -0.597 -2.003 1.00 96.25 135 GLY A C 1
ATOM 1031 O O . GLY A 1 135 ? 27.514 -1.634 -1.867 1.00 96.25 135 GLY A O 1
ATOM 1032 N N . LYS A 1 136 ? 27.573 0.556 -2.360 1.00 97.75 136 LYS A N 1
ATOM 1033 C CA . LYS A 1 136 ? 26.142 0.681 -2.665 1.00 97.75 136 LYS A CA 1
ATOM 1034 C C . LYS A 1 136 ? 25.793 0.008 -3.988 1.00 97.75 136 LYS A C 1
ATOM 1036 O O . LYS A 1 136 ? 26.641 -0.120 -4.861 1.00 97.75 136 LYS A O 1
ATOM 1041 N N . LEU A 1 137 ? 24.533 -0.382 -4.149 1.00 98.44 137 LEU A N 1
ATOM 1042 C CA . LEU A 1 137 ? 24.014 -0.877 -5.420 1.00 98.44 137 LEU A CA 1
ATOM 1043 C C . LEU A 1 137 ? 23.684 0.315 -6.327 1.00 98.44 137 LEU A C 1
ATOM 1045 O O . LEU A 1 137 ? 22.809 1.124 -6.004 1.00 98.44 137 LEU A O 1
ATOM 1049 N N . VAL A 1 138 ? 24.381 0.411 -7.457 1.00 98.62 138 VAL A N 1
ATOM 1050 C CA . VAL A 1 138 ? 24.225 1.470 -8.466 1.00 98.62 138 VAL A CA 1
ATOM 1051 C C . VAL A 1 138 ? 23.936 0.865 -9.832 1.00 98.62 138 VAL A C 1
ATOM 1053 O O . VAL A 1 138 ? 24.339 -0.263 -10.119 1.00 98.62 138 VAL A O 1
ATOM 1056 N N . ARG A 1 139 ? 23.228 1.609 -10.686 1.00 98.50 139 ARG A N 1
ATOM 1057 C CA . ARG A 1 139 ? 22.927 1.159 -12.046 1.00 98.50 139 ARG A CA 1
ATOM 1058 C C . ARG A 1 139 ? 24.207 1.149 -12.880 1.00 98.50 139 ARG A C 1
ATOM 1060 O O . ARG A 1 139 ? 24.804 2.197 -13.108 1.00 98.50 139 ARG A O 1
ATOM 1067 N N . VAL A 1 140 ? 24.604 -0.028 -13.353 1.00 98.25 140 VAL A N 1
ATOM 1068 C CA . VAL A 1 140 ? 25.791 -0.230 -14.203 1.00 98.25 140 VAL A CA 1
ATOM 1069 C C . VAL A 1 140 ? 25.436 -0.386 -15.680 1.00 98.25 140 VAL A C 1
ATOM 1071 O O . VAL A 1 140 ? 26.289 -0.193 -16.544 1.00 98.25 140 VAL A O 1
ATOM 1074 N N . HIS A 1 141 ? 24.178 -0.708 -15.986 1.00 98.50 141 HIS A N 1
ATOM 1075 C CA . HIS A 1 141 ? 23.671 -0.773 -17.351 1.00 98.50 141 HIS A CA 1
ATOM 1076 C C . HIS A 1 141 ? 22.187 -0.396 -17.406 1.00 98.50 141 HIS A C 1
ATOM 1078 O O . HIS A 1 141 ? 21.442 -0.653 -16.458 1.00 98.50 141 HIS A O 1
ATOM 1084 N N . ARG A 1 142 ? 21.765 0.200 -18.524 1.00 98.06 142 ARG A N 1
ATOM 1085 C CA . ARG A 1 142 ? 20.376 0.561 -18.815 1.00 98.06 142 ARG A CA 1
ATOM 1086 C C . ARG A 1 142 ? 20.098 0.326 -20.294 1.00 98.06 142 ARG A C 1
ATOM 1088 O O . ARG A 1 142 ? 20.757 0.943 -21.125 1.00 98.06 142 ARG A O 1
ATOM 1095 N N . GLU A 1 143 ? 19.086 -0.477 -20.590 1.00 98.44 143 GLU A N 1
ATOM 1096 C CA . GLU A 1 143 ? 18.629 -0.751 -21.954 1.00 98.44 143 GLU A CA 1
ATOM 1097 C C . GLU A 1 143 ? 17.146 -0.394 -22.088 1.00 98.44 143 GLU A C 1
ATOM 1099 O O . GLU A 1 143 ? 16.324 -0.908 -21.337 1.00 98.44 143 GLU A O 1
ATOM 1104 N N . GLU A 1 144 ? 16.785 0.495 -23.015 1.00 97.69 144 GLU A N 1
ATOM 1105 C CA . GLU A 1 144 ? 15.399 0.949 -23.205 1.00 97.69 144 GLU A CA 1
ATOM 1106 C C . GLU A 1 144 ? 14.795 0.386 -24.488 1.00 97.69 144 GLU A C 1
ATOM 1108 O O . GLU A 1 144 ? 15.364 0.526 -25.568 1.00 97.69 144 GLU A O 1
ATOM 1113 N N . LEU A 1 145 ? 13.606 -0.205 -24.380 1.00 97.38 145 LEU A N 1
ATOM 1114 C CA . LEU A 1 145 ? 12.990 -0.975 -25.452 1.00 97.38 145 LEU A CA 1
ATOM 1115 C C . LEU A 1 145 ? 11.459 -0.946 -25.402 1.00 97.38 145 LEU A C 1
ATOM 1117 O O . LEU A 1 145 ? 10.844 -0.552 -24.406 1.00 97.38 145 LEU A O 1
ATOM 1121 N N . ASP A 1 146 ? 10.856 -1.411 -26.495 1.00 97.12 146 ASP A N 1
ATOM 1122 C CA . ASP A 1 146 ? 9.431 -1.723 -26.556 1.00 97.12 146 ASP A CA 1
ATOM 1123 C C . ASP A 1 146 ? 9.253 -3.237 -26.364 1.00 97.12 146 ASP A C 1
ATOM 1125 O O . ASP A 1 146 ? 9.867 -4.032 -27.073 1.00 97.12 146 ASP A O 1
ATOM 1129 N N . VAL A 1 147 ? 8.402 -3.639 -25.420 1.00 97.19 147 VAL A N 1
ATOM 1130 C CA . VAL A 1 147 ? 8.020 -5.038 -25.177 1.00 97.19 147 VAL A CA 1
ATOM 1131 C C . VAL A 1 147 ? 6.627 -5.273 -25.742 1.00 97.19 147 VAL A C 1
ATOM 1133 O O . VAL A 1 147 ? 5.694 -4.521 -25.458 1.00 97.19 147 VAL A O 1
ATOM 1136 N N . SER A 1 148 ? 6.480 -6.321 -26.550 1.00 95.75 148 SER A N 1
ATOM 1137 C CA . SER A 1 148 ? 5.215 -6.686 -27.191 1.00 95.75 148 SER A CA 1
ATOM 1138 C C . SER A 1 148 ? 5.060 -8.203 -27.293 1.00 95.75 148 SER A C 1
ATOM 1140 O O . SER A 1 148 ? 6.040 -8.942 -27.379 1.00 95.75 148 SER A O 1
ATOM 1142 N N . GLY A 1 149 ? 3.813 -8.680 -27.263 1.00 96.12 149 GLY A N 1
ATOM 1143 C CA . GLY A 1 149 ? 3.525 -10.114 -27.202 1.00 96.12 149 GLY A CA 1
ATOM 1144 C C . GLY A 1 149 ? 3.976 -10.749 -25.883 1.00 96.12 149 GLY A C 1
ATOM 1145 O O . GLY A 1 149 ? 4.240 -10.055 -24.905 1.00 96.12 149 GLY A O 1
ATOM 1146 N N . SER A 1 150 ? 4.024 -12.079 -25.830 1.00 97.50 150 SER A N 1
ATOM 1147 C CA . SER A 1 150 ? 4.352 -12.821 -24.604 1.00 97.50 150 SER A CA 1
ATOM 1148 C C . SER A 1 150 ? 5.847 -12.855 -24.276 1.00 97.50 150 SER A C 1
ATOM 1150 O O . SER A 1 150 ? 6.210 -13.038 -23.117 1.00 97.50 150 SER A O 1
ATOM 1152 N N . VAL A 1 151 ? 6.713 -12.713 -25.280 1.00 98.31 151 VAL A N 1
ATOM 1153 C CA . VAL A 1 151 ? 8.175 -12.735 -25.135 1.00 98.31 151 VAL A CA 1
ATOM 1154 C C . VAL A 1 151 ? 8.765 -11.697 -26.081 1.00 98.31 151 VAL A C 1
ATOM 1156 O O . VAL A 1 151 ? 8.377 -11.632 -27.245 1.00 98.31 151 VAL A O 1
ATOM 1159 N N . THR A 1 152 ? 9.700 -10.891 -25.588 1.00 98.62 152 THR A N 1
ATOM 1160 C CA . THR A 1 152 ? 10.493 -9.961 -26.398 1.00 98.62 152 THR A CA 1
ATOM 1161 C C . THR A 1 152 ? 11.972 -10.198 -26.119 1.00 98.62 152 THR A C 1
ATOM 1163 O O . THR A 1 152 ? 12.427 -9.974 -24.997 1.00 98.62 152 THR A O 1
ATOM 1166 N N . ASP A 1 153 ? 12.715 -10.649 -27.129 1.00 98.50 153 ASP A N 1
ATOM 1167 C CA . ASP A 1 153 ? 14.168 -10.805 -27.038 1.00 98.50 153 ASP A CA 1
ATOM 1168 C C . ASP A 1 153 ? 14.858 -9.441 -26.924 1.00 98.50 153 ASP A C 1
ATOM 1170 O O . ASP A 1 153 ? 14.465 -8.474 -27.581 1.00 98.50 153 ASP A O 1
ATOM 1174 N N . VAL A 1 154 ? 15.934 -9.377 -26.136 1.00 98.31 154 VAL A N 1
ATOM 1175 C CA . VAL A 1 154 ? 16.734 -8.162 -25.917 1.00 98.31 154 VAL A CA 1
ATOM 1176 C C . VAL A 1 154 ? 18.204 -8.426 -26.270 1.00 98.31 154 VAL A C 1
ATOM 1178 O O . VAL A 1 154 ? 19.050 -8.560 -25.383 1.00 98.31 154 VAL A O 1
ATOM 1181 N N . PRO A 1 155 ? 18.560 -8.513 -27.570 1.00 97.69 155 PRO A N 1
ATOM 1182 C CA . PRO A 1 155 ? 19.928 -8.822 -27.992 1.00 97.69 155 PRO A CA 1
ATOM 1183 C C . PRO A 1 155 ? 20.976 -7.824 -27.488 1.00 97.69 155 PRO A C 1
ATOM 1185 O O . PRO A 1 155 ? 22.127 -8.203 -27.299 1.00 97.69 155 PRO A O 1
ATOM 1188 N N . ALA A 1 156 ? 20.579 -6.573 -27.234 1.00 97.88 156 ALA A N 1
ATOM 1189 C CA . ALA A 1 156 ? 21.454 -5.522 -26.716 1.00 97.88 156 ALA A CA 1
ATOM 1190 C C . ALA A 1 156 ? 22.065 -5.848 -25.338 1.00 97.88 156 ALA A C 1
ATOM 1192 O O . ALA A 1 156 ? 23.133 -5.338 -25.011 1.00 97.88 156 ALA A O 1
ATOM 1193 N N . LEU A 1 157 ? 21.432 -6.735 -24.560 1.00 98.25 157 LEU A N 1
ATOM 1194 C CA . LEU A 1 157 ? 21.947 -7.182 -23.265 1.00 98.25 157 LEU A CA 1
ATOM 1195 C C . LEU A 1 157 ? 22.913 -8.370 -23.367 1.00 98.25 157 LEU A C 1
ATOM 1197 O O . LEU A 1 157 ? 23.556 -8.707 -22.375 1.00 98.25 157 LEU A O 1
ATOM 1201 N N . GLN A 1 158 ? 23.064 -9.011 -24.530 1.00 98.06 158 GLN A N 1
ATOM 1202 C CA . GLN A 1 158 ? 24.011 -10.122 -24.668 1.00 98.06 158 GLN A CA 1
ATOM 1203 C C . GLN A 1 158 ? 25.448 -9.646 -24.413 1.00 98.06 158 GLN A C 1
ATOM 1205 O O . GLN A 1 158 ? 25.905 -8.641 -24.955 1.00 98.06 158 GLN A O 1
ATOM 1210 N N . GLY A 1 159 ? 26.172 -10.376 -23.566 1.00 98.12 159 GLY A N 1
ATOM 1211 C CA . GLY A 1 159 ? 27.516 -10.023 -23.112 1.00 98.12 159 GLY A CA 1
ATOM 1212 C C . GLY A 1 159 ? 27.561 -9.020 -21.952 1.00 98.12 159 GLY A C 1
ATOM 1213 O O . GLY A 1 159 ? 28.636 -8.816 -21.386 1.00 98.12 159 GLY A O 1
ATOM 1214 N N . VAL A 1 160 ? 26.434 -8.428 -21.543 1.00 98.50 160 VAL A N 1
ATOM 1215 C CA . VAL A 1 160 ? 26.370 -7.586 -20.339 1.00 98.50 160 VAL A CA 1
ATOM 1216 C C . VAL A 1 160 ? 26.419 -8.475 -19.092 1.00 98.50 160 VAL A C 1
ATOM 1218 O O . VAL A 1 160 ? 25.824 -9.551 -19.065 1.00 98.50 160 VAL A O 1
ATOM 1221 N N . SER A 1 161 ? 27.160 -8.055 -18.061 1.00 98.19 161 SER A N 1
ATOM 1222 C CA . SER A 1 161 ? 27.149 -8.721 -16.748 1.00 98.19 161 SER A CA 1
ATOM 1223 C C . SER A 1 161 ? 25.733 -8.736 -16.176 1.00 98.19 161 SER A C 1
ATOM 1225 O O . SER A 1 161 ? 25.041 -7.724 -16.252 1.00 98.19 161 SER A O 1
ATOM 1227 N N . ARG A 1 162 ? 25.326 -9.834 -15.531 1.00 98.06 162 ARG A N 1
ATOM 1228 C CA . ARG A 1 162 ? 24.017 -9.921 -14.866 1.00 98.06 162 ARG A CA 1
ATOM 1229 C C . ARG A 1 162 ? 23.884 -9.046 -13.621 1.00 98.06 162 ARG A C 1
ATOM 1231 O O . ARG A 1 162 ? 22.781 -8.877 -13.109 1.00 98.06 162 ARG A O 1
ATOM 1238 N N . GLY A 1 163 ? 25.001 -8.504 -13.129 1.00 98.06 163 GLY A N 1
ATOM 1239 C CA . GLY A 1 163 ? 25.051 -7.706 -11.906 1.00 98.06 163 GLY A CA 1
ATOM 1240 C C . GLY A 1 163 ? 24.532 -8.480 -10.692 1.00 98.06 163 GLY A C 1
ATOM 1241 O O . GLY A 1 163 ? 24.648 -9.705 -10.613 1.00 98.06 163 GLY A O 1
ATOM 1242 N N . LYS A 1 164 ? 23.944 -7.771 -9.729 1.00 98.44 164 LYS A N 1
ATOM 1243 C CA . LYS A 1 164 ? 23.311 -8.331 -8.521 1.00 98.44 164 LYS A CA 1
ATOM 1244 C C . LYS A 1 164 ? 21.800 -8.142 -8.467 1.00 98.44 164 LYS A C 1
ATOM 1246 O O . LYS A 1 164 ? 21.152 -8.821 -7.671 1.00 98.44 164 LYS A O 1
ATOM 1251 N N . LEU A 1 165 ? 21.265 -7.206 -9.245 1.00 98.69 165 LEU A N 1
ATOM 1252 C CA . LEU A 1 165 ? 19.842 -6.892 -9.308 1.00 98.69 165 LEU A CA 1
ATOM 1253 C C . LEU A 1 165 ? 19.473 -6.447 -10.730 1.00 98.69 165 LEU A C 1
ATOM 1255 O O . LEU A 1 165 ? 20.157 -5.607 -11.314 1.00 98.69 165 LEU A O 1
ATOM 1259 N N . ILE A 1 166 ? 18.373 -6.986 -11.250 1.00 98.69 166 ILE A N 1
ATOM 1260 C CA . ILE A 1 166 ? 17.788 -6.662 -12.554 1.00 98.69 166 ILE A CA 1
ATOM 1261 C C . ILE A 1 166 ? 16.381 -6.091 -12.337 1.00 98.69 166 ILE A C 1
ATOM 1263 O O . ILE A 1 166 ? 15.572 -6.671 -11.613 1.00 98.69 166 ILE A O 1
ATOM 1267 N N . LEU A 1 167 ? 16.067 -4.970 -12.990 1.00 98.25 167 LEU A N 1
ATOM 1268 C CA . LEU A 1 167 ? 14.745 -4.335 -12.967 1.00 98.25 167 LEU A CA 1
ATOM 1269 C C . LEU A 1 167 ? 14.203 -4.175 -14.388 1.00 98.25 167 LEU A C 1
ATOM 1271 O O . LEU A 1 167 ? 14.718 -3.365 -15.145 1.00 98.25 167 LEU A O 1
ATOM 1275 N N . VAL A 1 168 ? 13.137 -4.903 -14.742 1.00 96.69 168 VAL A N 1
ATOM 1276 C CA . VAL A 1 168 ? 12.520 -4.888 -16.091 1.00 96.69 168 VAL A CA 1
ATOM 1277 C C . VAL A 1 168 ? 11.569 -3.715 -16.366 1.00 96.69 168 VAL A C 1
ATOM 1279 O O . VAL A 1 168 ? 10.920 -3.682 -17.400 1.00 96.69 168 VAL A O 1
ATOM 1282 N N . ASN A 1 169 ? 11.442 -2.769 -15.443 1.00 97.06 169 ASN A N 1
ATOM 1283 C CA . ASN A 1 169 ? 10.709 -1.514 -15.635 1.00 97.06 169 ASN A CA 1
ATOM 1284 C C . ASN A 1 169 ? 11.416 -0.409 -14.849 1.00 97.06 169 ASN A C 1
ATOM 1286 O O . ASN A 1 169 ? 10.810 0.299 -14.044 1.00 97.06 169 ASN A O 1
ATOM 1290 N N . ASP A 1 170 ? 12.733 -0.344 -15.018 1.00 97.12 170 ASP A N 1
ATOM 1291 C CA . ASP A 1 170 ? 13.532 0.730 -14.456 1.00 97.12 170 ASP A CA 1
ATOM 1292 C C . ASP A 1 170 ? 13.046 2.097 -14.976 1.00 97.12 170 ASP A C 1
ATOM 1294 O O . ASP A 1 170 ? 12.387 2.190 -16.015 1.00 97.12 170 ASP A O 1
ATOM 1298 N N . ASP A 1 171 ? 13.302 3.150 -14.201 1.00 96.06 171 ASP A N 1
ATOM 1299 C CA . ASP A 1 171 ? 12.718 4.494 -14.348 1.00 96.06 171 ASP A CA 1
ATOM 1300 C C . ASP A 1 171 ? 11.166 4.559 -14.288 1.00 96.06 171 ASP A C 1
ATOM 1302 O O . ASP A 1 171 ? 10.581 5.633 -14.461 1.00 96.06 171 ASP A O 1
ATOM 1306 N N . ASP A 1 172 ? 10.480 3.445 -13.988 1.00 95.81 172 ASP A N 1
ATOM 1307 C CA . ASP A 1 172 ? 9.018 3.359 -13.831 1.00 95.81 172 ASP A CA 1
ATOM 1308 C C . ASP A 1 172 ? 8.249 3.862 -15.074 1.00 95.81 172 ASP A C 1
ATOM 1310 O O . ASP A 1 172 ? 7.332 4.685 -14.986 1.00 95.81 172 ASP A O 1
ATOM 1314 N N . LEU A 1 173 ? 8.657 3.431 -16.269 1.00 95.56 173 LEU A N 1
ATOM 1315 C CA . LEU A 1 173 ? 8.155 3.981 -17.537 1.00 95.56 173 LEU A CA 1
ATOM 1316 C C . LEU A 1 173 ? 6.804 3.410 -17.978 1.00 95.56 173 LEU A C 1
ATOM 1318 O O . LEU A 1 173 ? 6.123 4.024 -18.799 1.00 95.56 173 LEU A O 1
ATOM 1322 N N . THR A 1 174 ? 6.384 2.263 -17.442 1.00 95.00 174 THR A N 1
ATOM 1323 C CA . THR A 1 174 ? 5.103 1.646 -17.799 1.00 95.00 174 THR A CA 1
ATOM 1324 C C . THR A 1 174 ? 4.282 1.188 -16.596 1.00 95.00 174 THR A C 1
ATOM 1326 O O . THR A 1 174 ? 4.805 0.844 -15.543 1.00 95.00 174 THR A O 1
ATOM 1329 N N . TYR A 1 175 ? 2.963 1.098 -16.788 1.00 94.25 175 TYR A N 1
ATOM 1330 C CA . TYR A 1 175 ? 2.039 0.483 -15.837 1.00 94.25 175 TYR A CA 1
ATOM 1331 C C . TYR A 1 175 ? 2.040 -1.050 -15.976 1.00 94.25 175 TYR A C 1
ATOM 1333 O O . TYR A 1 175 ? 1.382 -1.606 -16.859 1.00 94.25 175 TYR A O 1
ATOM 1341 N N . CYS A 1 176 ? 2.801 -1.735 -15.123 1.00 94.94 176 CYS A N 1
ATOM 1342 C CA . CYS A 1 176 ? 2.894 -3.197 -15.069 1.00 94.94 176 CYS A CA 1
ATOM 1343 C C . CYS A 1 176 ? 3.087 -3.701 -13.631 1.00 94.94 176 CYS A C 1
ATOM 1345 O O . CYS A 1 176 ? 3.422 -2.930 -12.735 1.00 94.94 176 CYS A O 1
ATOM 1347 N N . SER A 1 177 ? 2.936 -5.010 -13.422 1.00 94.94 177 SER A N 1
ATOM 1348 C CA . SER A 1 177 ? 3.388 -5.682 -12.199 1.00 94.94 177 SER A CA 1
ATOM 1349 C C . SER A 1 177 ? 4.745 -6.332 -12.467 1.00 94.94 177 SER A C 1
ATOM 1351 O O . SER A 1 177 ? 4.838 -7.285 -13.238 1.00 94.94 177 SER A O 1
ATOM 1353 N N . LEU A 1 178 ? 5.820 -5.799 -11.890 1.00 95.00 178 LEU A N 1
ATOM 1354 C CA . LEU A 1 178 ? 7.163 -6.334 -12.122 1.00 95.00 178 LEU A CA 1
ATOM 1355 C C . LEU A 1 178 ? 7.469 -7.498 -11.171 1.00 95.00 178 LEU A C 1
ATOM 1357 O O . LEU A 1 178 ? 6.912 -7.594 -10.072 1.00 95.00 178 LEU A O 1
ATOM 1361 N N . ARG A 1 179 ? 8.346 -8.400 -11.606 1.00 97.00 179 ARG A N 1
ATOM 1362 C CA . ARG A 1 179 ? 8.803 -9.550 -10.824 1.00 97.00 179 ARG A CA 1
ATOM 1363 C C . ARG A 1 179 ? 10.315 -9.629 -10.846 1.00 97.00 179 ARG A C 1
ATOM 1365 O O . ARG A 1 179 ? 10.922 -9.579 -11.914 1.00 97.00 179 ARG A O 1
ATOM 1372 N N . LEU A 1 180 ? 10.887 -9.758 -9.656 1.00 98.31 180 LEU A N 1
ATOM 1373 C CA . LEU A 1 180 ? 12.309 -10.007 -9.480 1.00 98.31 180 LEU A CA 1
ATOM 1374 C C . LEU A 1 180 ? 12.588 -11.487 -9.756 1.00 98.31 180 LEU A C 1
ATOM 1376 O O . LEU A 1 180 ? 11.793 -12.343 -9.364 1.00 98.31 180 LEU A O 1
ATOM 1380 N N . ASP A 1 181 ? 13.703 -11.781 -10.420 1.00 97.75 181 ASP A N 1
ATOM 1381 C CA . ASP A 1 181 ? 14.255 -13.136 -10.436 1.00 97.75 181 ASP A CA 1
ATOM 1382 C C . ASP A 1 181 ? 14.790 -13.521 -9.044 1.00 97.75 181 ASP A C 1
ATOM 1384 O O . ASP A 1 181 ? 14.949 -12.668 -8.165 1.00 97.75 181 ASP A O 1
ATOM 1388 N N . ASP A 1 182 ? 15.080 -14.805 -8.835 1.00 97.31 182 ASP A N 1
ATOM 1389 C CA . ASP A 1 182 ? 15.466 -15.339 -7.525 1.00 97.31 182 ASP A CA 1
ATOM 1390 C C . ASP A 1 182 ? 16.727 -14.685 -6.938 1.00 97.31 182 ASP A C 1
ATOM 1392 O O . ASP A 1 182 ? 16.819 -14.489 -5.720 1.00 97.31 182 ASP A O 1
ATOM 1396 N N . ASP A 1 183 ? 17.711 -14.344 -7.775 1.00 98.06 183 ASP A N 1
ATOM 1397 C CA . ASP A 1 183 ? 18.947 -13.709 -7.321 1.00 98.06 183 ASP A CA 1
ATOM 1398 C C . ASP A 1 183 ? 18.717 -12.226 -7.016 1.00 98.06 183 ASP A C 1
ATOM 1400 O O . ASP A 1 183 ? 19.134 -11.751 -5.955 1.00 98.06 183 ASP A O 1
ATOM 1404 N N . SER A 1 184 ? 17.978 -11.520 -7.874 1.00 98.50 184 SER A N 1
ATOM 1405 C CA . SER A 1 184 ? 17.540 -10.142 -7.622 1.00 98.50 184 SER A CA 1
ATOM 1406 C C . SER A 1 184 ? 16.704 -10.016 -6.348 1.00 98.50 184 SER A C 1
ATOM 1408 O O . SER A 1 184 ? 16.939 -9.111 -5.544 1.00 98.50 184 SER A O 1
ATOM 1410 N N . LEU A 1 185 ? 15.762 -10.936 -6.114 1.00 98.38 185 LEU A N 1
ATOM 1411 C CA . LEU A 1 185 ? 14.942 -10.970 -4.903 1.00 98.38 185 LEU A CA 1
ATOM 1412 C C . LEU A 1 185 ? 15.813 -11.199 -3.665 1.00 98.38 185 LEU A C 1
ATOM 1414 O O . LEU A 1 185 ? 15.663 -10.502 -2.664 1.00 98.38 185 LEU A O 1
ATOM 1418 N N . ARG A 1 186 ? 16.764 -12.136 -3.728 1.00 98.19 186 ARG A N 1
ATOM 1419 C CA . ARG A 1 186 ? 17.708 -12.388 -2.629 1.00 98.19 186 ARG A CA 1
ATOM 1420 C C . ARG A 1 186 ? 18.586 -11.174 -2.335 1.00 98.19 186 ARG A C 1
ATOM 1422 O O . ARG A 1 186 ? 18.857 -10.896 -1.165 1.00 98.19 186 ARG A O 1
ATOM 1429 N N . THR A 1 187 ? 19.020 -10.453 -3.367 1.00 98.25 187 THR A N 1
ATOM 1430 C CA . THR A 1 187 ? 19.742 -9.186 -3.215 1.00 98.25 187 THR A CA 1
ATOM 1431 C C . THR A 1 187 ? 18.853 -8.139 -2.554 1.00 98.25 187 THR A C 1
ATOM 1433 O O . THR A 1 187 ? 19.266 -7.562 -1.551 1.00 98.25 187 THR A O 1
ATOM 1436 N N . ALA A 1 188 ? 17.623 -7.944 -3.039 1.00 96.94 188 ALA A N 1
ATOM 1437 C CA . ALA A 1 188 ? 16.660 -7.016 -2.449 1.00 96.94 188 ALA A CA 1
ATOM 1438 C C . ALA A 1 188 ? 16.416 -7.319 -0.964 1.00 96.94 188 ALA A C 1
ATOM 1440 O O . ALA A 1 188 ? 16.591 -6.438 -0.127 1.00 96.94 188 ALA A O 1
ATOM 1441 N N . LEU A 1 189 ? 16.128 -8.578 -0.616 1.00 97.19 189 LEU A N 1
ATOM 1442 C CA . LEU A 1 189 ? 15.851 -8.999 0.761 1.00 97.19 189 LEU A CA 1
ATOM 1443 C C . LEU A 1 189 ? 16.996 -8.712 1.742 1.00 97.19 189 LEU A C 1
ATOM 1445 O O . LEU A 1 189 ? 16.760 -8.559 2.936 1.00 97.19 189 LEU A O 1
ATOM 1449 N N . ARG A 1 190 ? 18.239 -8.653 1.254 1.00 96.69 190 ARG A N 1
ATOM 1450 C CA . ARG A 1 190 ? 19.432 -8.429 2.084 1.00 96.69 190 ARG A CA 1
ATOM 1451 C C . ARG A 1 190 ? 19.940 -6.994 2.049 1.00 96.69 190 ARG A C 1
ATOM 1453 O O . ARG A 1 190 ? 20.644 -6.590 2.967 1.00 96.69 190 ARG A O 1
ATOM 1460 N N . ARG A 1 191 ? 19.681 -6.273 0.957 1.00 97.06 191 ARG A N 1
ATOM 1461 C CA . ARG A 1 191 ? 20.418 -5.058 0.587 1.00 97.06 191 ARG A CA 1
ATOM 1462 C C . ARG A 1 191 ? 19.531 -3.940 0.051 1.00 97.06 191 ARG A C 1
ATOM 1464 O O . ARG A 1 191 ? 20.034 -3.050 -0.625 1.00 97.06 191 ARG A O 1
ATOM 1471 N N . ILE A 1 192 ? 18.227 -3.947 0.330 1.00 97.69 192 ILE A N 1
ATOM 1472 C CA . ILE A 1 192 ? 17.320 -2.909 -0.188 1.00 97.69 192 ILE A CA 1
ATOM 1473 C C . ILE A 1 192 ? 17.779 -1.488 0.168 1.00 97.69 192 ILE A C 1
ATOM 1475 O O . ILE A 1 192 ? 17.748 -0.608 -0.686 1.00 97.69 192 ILE A O 1
ATOM 1479 N N . ALA A 1 193 ? 18.299 -1.291 1.383 1.00 96.75 193 ALA A N 1
ATOM 1480 C CA . ALA A 1 193 ? 18.839 -0.016 1.855 1.00 96.75 193 ALA A CA 1
ATOM 1481 C C . ALA A 1 193 ? 20.126 0.423 1.124 1.00 96.75 193 ALA A C 1
ATOM 1483 O O . ALA A 1 193 ? 20.457 1.609 1.125 1.00 96.75 193 ALA A O 1
ATOM 1484 N N . ASP A 1 194 ? 20.834 -0.512 0.481 1.00 97.50 194 ASP A N 1
ATOM 1485 C CA . ASP A 1 194 ? 22.066 -0.229 -0.259 1.00 97.50 194 ASP A CA 1
ATOM 1486 C C . ASP A 1 194 ? 21.790 0.267 -1.683 1.00 97.50 194 ASP A C 1
ATOM 1488 O O . ASP A 1 194 ? 22.710 0.768 -2.325 1.00 97.50 194 ASP A O 1
ATOM 1492 N N . ILE A 1 195 ? 20.557 0.151 -2.194 1.00 98.12 195 ILE A N 1
ATOM 1493 C CA . ILE A 1 195 ? 20.177 0.722 -3.494 1.00 98.12 195 ILE A CA 1
ATOM 1494 C C . ILE A 1 195 ? 20.283 2.240 -3.392 1.00 98.12 195 ILE A C 1
ATOM 1496 O O . ILE A 1 195 ? 19.536 2.874 -2.644 1.00 98.12 195 ILE A O 1
ATOM 1500 N N . ALA A 1 196 ? 21.240 2.820 -4.118 1.00 97.06 196 ALA A N 1
ATOM 1501 C CA . ALA A 1 196 ? 21.645 4.207 -3.925 1.00 97.06 196 ALA A CA 1
ATOM 1502 C C . ALA A 1 196 ? 20.523 5.201 -4.257 1.00 97.06 196 ALA A C 1
ATOM 1504 O O . ALA A 1 196 ? 20.285 6.146 -3.504 1.00 97.06 196 ALA A O 1
ATOM 1505 N N . GLU A 1 197 ? 19.823 4.973 -5.367 1.00 96.69 197 GLU A N 1
ATOM 1506 C CA . GLU A 1 197 ? 18.801 5.882 -5.883 1.00 96.69 197 GLU A CA 1
ATOM 1507 C C . GLU A 1 197 ? 17.397 5.542 -5.334 1.00 96.69 197 GLU A C 1
ATOM 1509 O O . GLU A 1 197 ? 17.018 4.367 -5.305 1.00 96.69 197 GLU A O 1
ATOM 1514 N N . PRO A 1 198 ? 16.583 6.539 -4.926 1.00 96.25 198 PRO A N 1
ATOM 1515 C CA . PRO A 1 198 ? 15.260 6.289 -4.340 1.00 96.25 198 PRO A CA 1
ATOM 1516 C C . PRO A 1 198 ? 14.242 5.622 -5.274 1.00 96.25 198 PRO A C 1
ATOM 1518 O O . PRO A 1 198 ? 13.451 4.791 -4.828 1.00 96.25 198 PRO A O 1
ATOM 1521 N N . LEU A 1 199 ? 14.244 5.964 -6.567 1.00 95.94 199 LEU A N 1
ATOM 1522 C CA . LEU A 1 199 ? 13.273 5.432 -7.528 1.00 95.94 199 LEU A CA 1
ATOM 1523 C C . LEU A 1 199 ? 13.408 3.911 -7.744 1.00 95.94 199 LEU A C 1
ATOM 1525 O O . LEU A 1 199 ? 12.420 3.210 -7.514 1.00 95.94 199 LEU A O 1
ATOM 1529 N N . PRO A 1 200 ? 14.581 3.353 -8.107 1.00 97.31 200 PRO A N 1
ATOM 1530 C CA . PRO A 1 200 ? 14.715 1.904 -8.251 1.00 97.31 200 PRO A CA 1
ATOM 1531 C C . PRO A 1 200 ? 14.476 1.163 -6.936 1.00 97.31 200 PRO A C 1
ATOM 1533 O O . PRO A 1 200 ? 13.891 0.081 -6.939 1.00 97.31 200 PRO A O 1
ATOM 1536 N N . ARG A 1 201 ? 14.827 1.763 -5.793 1.00 97.88 201 ARG A N 1
ATOM 1537 C CA . ARG A 1 201 ? 14.491 1.195 -4.483 1.00 97.88 201 ARG A CA 1
ATOM 1538 C C . ARG A 1 201 ? 12.973 1.122 -4.269 1.00 97.88 201 ARG A C 1
ATOM 1540 O O . ARG A 1 201 ? 12.463 0.080 -3.869 1.00 97.88 201 ARG A O 1
ATOM 1547 N N . THR A 1 202 ? 12.232 2.167 -4.642 1.00 96.81 202 THR A N 1
ATOM 1548 C CA . THR A 1 202 ? 10.753 2.196 -4.630 1.00 96.81 202 THR A CA 1
ATOM 1549 C C . THR A 1 202 ? 10.132 1.153 -5.566 1.00 96.81 202 THR A C 1
ATOM 1551 O O . THR A 1 202 ? 9.120 0.531 -5.226 1.00 96.81 202 THR A O 1
ATOM 1554 N N . LEU A 1 203 ? 10.744 0.904 -6.725 1.00 97.44 203 LEU A N 1
ATOM 1555 C CA . LEU A 1 203 ? 10.320 -0.158 -7.639 1.00 97.44 203 LEU A CA 1
ATOM 1556 C C . LEU A 1 203 ? 10.531 -1.551 -7.039 1.00 97.44 203 LEU A C 1
ATOM 1558 O O . LEU A 1 203 ? 9.635 -2.390 -7.124 1.00 97.44 203 LEU A O 1
ATOM 1562 N N . VAL A 1 204 ? 11.663 -1.781 -6.370 1.00 98.38 204 VAL A N 1
ATOM 1563 C CA . VAL A 1 204 ? 11.932 -3.032 -5.643 1.00 98.38 204 VAL A CA 1
ATOM 1564 C C . VAL A 1 204 ? 10.919 -3.244 -4.516 1.00 98.38 204 VAL A C 1
ATOM 1566 O O . VAL A 1 204 ? 10.377 -4.343 -4.389 1.00 98.38 204 VAL A O 1
ATOM 1569 N N . TRP A 1 205 ? 10.595 -2.203 -3.743 1.00 98.25 205 TRP A N 1
ATOM 1570 C CA . TRP A 1 205 ? 9.534 -2.269 -2.733 1.00 98.25 205 TRP A CA 1
ATOM 1571 C C . TRP A 1 205 ? 8.184 -2.658 -3.327 1.00 98.25 205 TRP A C 1
ATOM 1573 O O . TRP A 1 205 ? 7.490 -3.529 -2.798 1.00 98.25 205 TRP A O 1
ATOM 1583 N N . SER A 1 206 ? 7.824 -2.024 -4.443 1.00 97.06 206 SER A N 1
ATOM 1584 C CA . SER A 1 206 ? 6.571 -2.291 -5.148 1.00 97.06 206 SER A CA 1
ATOM 1585 C C . SER A 1 206 ? 6.522 -3.735 -5.648 1.00 97.06 206 SER A C 1
ATOM 1587 O O . SER A 1 206 ? 5.515 -4.412 -5.462 1.00 97.06 206 SER A O 1
ATOM 1589 N N . ALA A 1 207 ? 7.629 -4.244 -6.194 1.00 98.06 207 ALA A N 1
ATOM 1590 C CA . ALA A 1 207 ? 7.752 -5.632 -6.626 1.00 98.06 207 ALA A CA 1
ATOM 1591 C C . ALA A 1 207 ? 7.573 -6.616 -5.467 1.00 98.06 207 ALA A C 1
ATOM 1593 O O . ALA A 1 207 ? 6.754 -7.526 -5.559 1.00 98.06 207 ALA A O 1
ATOM 1594 N N . ALA A 1 208 ? 8.283 -6.405 -4.355 1.00 98.44 208 ALA A N 1
ATOM 1595 C CA . ALA A 1 208 ? 8.184 -7.257 -3.173 1.00 98.44 208 ALA A CA 1
ATOM 1596 C C . ALA A 1 208 ? 6.757 -7.264 -2.596 1.00 98.44 208 ALA A C 1
ATOM 1598 O O . ALA A 1 208 ? 6.234 -8.316 -2.219 1.00 98.44 208 ALA A O 1
ATOM 1599 N N . TRP A 1 209 ? 6.090 -6.108 -2.577 1.00 98.44 209 TRP A N 1
ATOM 1600 C CA . TRP A 1 209 ? 4.705 -5.994 -2.129 1.00 98.44 209 TRP A CA 1
ATOM 1601 C C . TRP A 1 209 ? 3.720 -6.733 -3.043 1.00 98.44 209 TRP A C 1
ATOM 1603 O O . TRP A 1 209 ? 2.876 -7.483 -2.549 1.00 98.44 209 TRP A O 1
ATOM 1613 N N . GLU A 1 210 ? 3.822 -6.565 -4.364 1.00 97.00 210 GLU A N 1
ATOM 1614 C CA . GLU A 1 210 ? 2.946 -7.273 -5.305 1.00 97.00 210 GLU A CA 1
ATOM 1615 C C . GLU A 1 210 ? 3.220 -8.785 -5.303 1.00 97.00 210 GLU A C 1
ATOM 1617 O O . GLU A 1 210 ? 2.277 -9.570 -5.260 1.00 97.00 210 GLU A O 1
ATOM 1622 N N . MET A 1 211 ? 4.484 -9.213 -5.208 1.00 98.00 211 MET A N 1
ATOM 1623 C CA . MET A 1 211 ? 4.838 -10.625 -5.000 1.00 98.00 211 MET A CA 1
ATOM 1624 C C . MET A 1 211 ? 4.230 -11.180 -3.705 1.00 98.00 211 MET A C 1
ATOM 1626 O O . MET A 1 211 ? 3.754 -12.310 -3.686 1.00 98.00 211 MET A O 1
ATOM 1630 N N . THR A 1 212 ? 4.175 -10.389 -2.630 1.00 98.44 212 THR A N 1
ATOM 1631 C CA . THR A 1 212 ? 3.524 -10.801 -1.373 1.00 98.44 212 THR A CA 1
ATOM 1632 C C . THR A 1 212 ? 2.016 -10.968 -1.544 1.00 98.44 212 THR A C 1
ATOM 1634 O O . THR A 1 212 ? 1.423 -11.935 -1.066 1.00 98.44 212 THR A O 1
ATOM 1637 N N . ARG A 1 213 ? 1.378 -10.029 -2.250 1.00 96.94 213 ARG A N 1
ATOM 1638 C CA . ARG A 1 213 ? -0.059 -10.067 -2.553 1.00 96.94 213 ARG A CA 1
ATOM 1639 C C . ARG A 1 213 ? -0.437 -11.256 -3.422 1.00 96.94 213 ARG A C 1
ATOM 1641 O O . ARG A 1 213 ? -1.506 -11.822 -3.212 1.00 96.94 213 ARG A O 1
ATOM 1648 N N . ASP A 1 214 ? 0.432 -11.627 -4.350 1.00 96.12 214 ASP A N 1
ATOM 1649 C CA . ASP A 1 214 ? 0.201 -12.713 -5.299 1.00 96.12 214 ASP A CA 1
ATOM 1650 C C . ASP A 1 214 ? 0.718 -14.072 -4.795 1.00 96.12 214 ASP A C 1
ATOM 1652 O O . ASP A 1 214 ? 0.691 -15.047 -5.540 1.00 96.12 214 ASP A O 1
ATOM 1656 N N . ALA A 1 215 ? 1.116 -14.158 -3.517 1.00 97.50 215 ALA A N 1
ATOM 1657 C CA . ALA A 1 215 ? 1.612 -15.378 -2.879 1.00 97.50 215 ALA A CA 1
ATOM 1658 C C . ALA A 1 215 ? 2.865 -15.964 -3.568 1.00 97.50 215 ALA A C 1
ATOM 1660 O O . ALA A 1 215 ? 2.999 -17.173 -3.727 1.00 97.50 215 ALA A O 1
ATOM 1661 N N . GLU A 1 216 ? 3.782 -15.084 -3.973 1.00 97.12 216 GLU A N 1
ATOM 1662 C CA . GLU A 1 216 ? 5.113 -15.404 -4.510 1.00 97.12 216 GLU A CA 1
ATOM 1663 C C . GLU A 1 216 ? 6.249 -15.006 -3.545 1.00 97.12 216 GLU A C 1
ATOM 1665 O O . GLU A 1 216 ? 7.366 -15.503 -3.662 1.00 97.12 216 GLU A O 1
ATOM 1670 N N . LEU A 1 217 ? 5.975 -14.127 -2.573 1.00 98.19 217 LEU A N 1
ATOM 1671 C CA . LEU A 1 217 ? 6.862 -13.790 -1.455 1.00 98.19 217 LEU A CA 1
ATOM 1672 C C . LEU A 1 217 ? 6.106 -13.995 -0.140 1.00 98.19 217 LEU A C 1
ATOM 1674 O O . LEU A 1 217 ? 4.937 -13.623 -0.026 1.00 98.19 217 LEU A O 1
ATOM 1678 N N . LYS A 1 218 ? 6.756 -14.587 0.867 1.00 98.56 218 LYS A N 1
ATOM 1679 C CA . LYS A 1 218 ? 6.107 -14.800 2.163 1.00 98.56 218 LYS A CA 1
ATOM 1680 C C . LYS A 1 218 ? 5.846 -13.460 2.838 1.00 98.56 218 LYS A C 1
ATOM 1682 O O . LYS A 1 218 ? 6.703 -12.576 2.855 1.00 98.56 218 LYS A O 1
ATOM 1687 N N . ALA A 1 219 ? 4.679 -13.329 3.460 1.00 98.69 219 ALA A N 1
ATOM 1688 C CA . ALA A 1 219 ? 4.307 -12.115 4.176 1.00 98.69 219 ALA A CA 1
ATOM 1689 C C . ALA A 1 219 ? 5.309 -11.784 5.291 1.00 98.69 219 ALA A C 1
ATOM 1691 O O . ALA A 1 219 ? 5.662 -10.618 5.464 1.00 98.69 219 ALA A O 1
ATOM 1692 N N . ARG A 1 220 ? 5.823 -12.800 5.999 1.00 98.56 220 ARG A N 1
ATOM 1693 C CA . ARG A 1 220 ? 6.870 -12.615 7.017 1.00 98.56 220 ARG A CA 1
ATOM 1694 C C . ARG A 1 220 ? 8.178 -12.053 6.459 1.00 98.56 220 ARG A C 1
ATOM 1696 O O . ARG A 1 220 ? 8.806 -11.236 7.129 1.00 98.56 220 ARG A O 1
ATOM 1703 N N . ASP A 1 221 ? 8.551 -12.428 5.238 1.00 98.44 221 ASP A N 1
ATOM 1704 C CA . ASP A 1 221 ? 9.779 -11.953 4.595 1.00 98.44 221 ASP A CA 1
ATOM 1705 C C . ASP A 1 221 ? 9.620 -10.500 4.139 1.00 98.44 221 ASP A C 1
ATOM 1707 O O . ASP A 1 221 ? 10.530 -9.694 4.314 1.00 98.44 221 ASP A O 1
ATOM 1711 N N . PHE A 1 222 ? 8.436 -10.123 3.642 1.00 98.81 222 PHE A N 1
ATOM 1712 C CA . PHE A 1 222 ? 8.124 -8.726 3.338 1.00 98.81 222 PHE A CA 1
ATOM 1713 C C . PHE A 1 222 ? 8.124 -7.841 4.592 1.00 98.81 222 PHE A C 1
ATOM 1715 O O . PHE A 1 222 ? 8.687 -6.748 4.580 1.00 98.81 222 PHE A O 1
ATOM 1722 N N . VAL A 1 223 ? 7.540 -8.313 5.699 1.00 98.75 223 VAL A N 1
ATOM 1723 C CA . VAL A 1 223 ? 7.570 -7.580 6.976 1.00 98.75 223 VAL A CA 1
ATOM 1724 C C . VAL A 1 223 ? 9.011 -7.419 7.471 1.00 98.75 223 VAL A C 1
ATOM 1726 O O . VAL A 1 223 ? 9.398 -6.316 7.854 1.00 98.75 223 VAL A O 1
ATOM 1729 N N . ALA A 1 224 ? 9.827 -8.478 7.409 1.00 98.38 224 ALA A N 1
ATOM 1730 C CA . ALA A 1 224 ? 11.249 -8.414 7.749 1.00 98.38 224 ALA A CA 1
ATOM 1731 C C . ALA A 1 224 ? 12.012 -7.412 6.871 1.00 98.38 224 ALA A C 1
ATOM 1733 O O . ALA A 1 224 ? 12.780 -6.597 7.389 1.00 98.38 224 ALA A O 1
ATOM 1734 N N . LEU A 1 225 ? 11.745 -7.418 5.563 1.00 98.62 225 LEU A N 1
ATOM 1735 C CA . LEU A 1 225 ? 12.331 -6.479 4.617 1.00 98.62 225 LEU A CA 1
ATOM 1736 C C . LEU A 1 225 ? 12.029 -5.029 5.017 1.00 98.62 225 LEU A C 1
ATOM 1738 O O . LEU A 1 225 ? 12.961 -4.242 5.176 1.00 98.62 225 LEU A O 1
ATOM 1742 N N . VAL A 1 226 ? 10.756 -4.694 5.265 1.00 98.75 226 VAL A N 1
ATOM 1743 C CA . VAL A 1 226 ? 10.346 -3.347 5.703 1.00 98.75 226 VAL A CA 1
ATOM 1744 C C . VAL A 1 226 ? 11.038 -2.963 7.014 1.00 98.75 226 VAL A C 1
ATOM 1746 O O . VAL A 1 226 ? 11.631 -1.890 7.084 1.00 98.75 226 VAL A O 1
ATOM 1749 N N . MET A 1 227 ? 11.044 -3.842 8.022 1.00 98.12 227 MET A N 1
ATOM 1750 C CA . MET A 1 227 ? 11.699 -3.587 9.317 1.00 98.12 227 MET A CA 1
ATOM 1751 C C . MET A 1 227 ? 13.203 -3.291 9.198 1.00 98.12 227 MET A C 1
ATOM 1753 O O . MET A 1 227 ? 13.739 -2.506 9.985 1.00 98.12 227 MET A O 1
ATOM 1757 N N . SER A 1 228 ? 13.879 -3.926 8.236 1.00 96.62 228 SER A N 1
ATOM 1758 C CA . SER A 1 228 ? 15.318 -3.757 8.002 1.00 96.62 228 SER A CA 1
ATOM 1759 C C . SER A 1 228 ? 15.686 -2.610 7.061 1.00 96.62 228 SER A C 1
ATOM 1761 O O . SER A 1 228 ? 16.845 -2.200 7.055 1.00 96.62 228 SER A O 1
ATOM 1763 N N . GLY A 1 229 ? 14.748 -2.133 6.237 1.00 97.12 229 GLY A N 1
ATOM 1764 C CA . GLY A 1 229 ? 15.056 -1.269 5.097 1.00 97.12 229 GLY A CA 1
ATOM 1765 C C . GLY A 1 229 ? 14.375 0.096 5.102 1.00 97.12 229 GLY A C 1
ATOM 1766 O O . GLY A 1 229 ? 14.893 1.016 4.474 1.00 97.12 229 GLY A O 1
ATOM 1767 N N . VAL A 1 230 ? 13.241 0.259 5.793 1.00 97.81 230 VAL A N 1
ATOM 1768 C CA . VAL A 1 230 ? 12.397 1.466 5.687 1.00 97.81 230 VAL A CA 1
ATOM 1769 C C . VAL A 1 230 ? 13.116 2.757 6.093 1.00 97.81 230 VAL A C 1
ATOM 1771 O O . VAL A 1 230 ? 12.813 3.821 5.562 1.00 97.81 230 VAL A O 1
ATOM 1774 N N . GLN A 1 231 ? 14.108 2.679 6.982 1.00 94.88 231 GLN A N 1
ATOM 1775 C CA . GLN A 1 231 ? 14.909 3.829 7.412 1.00 94.88 231 GLN A CA 1
ATOM 1776 C C . GLN A 1 231 ? 15.793 4.419 6.305 1.00 94.88 231 GLN A C 1
ATOM 1778 O O . GLN A 1 231 ? 16.279 5.536 6.445 1.00 94.88 231 GLN A O 1
ATOM 1783 N N . ALA A 1 232 ? 16.024 3.676 5.219 1.00 95.50 232 ALA A N 1
ATOM 1784 C CA . ALA A 1 232 ? 16.764 4.174 4.065 1.00 95.50 232 ALA A CA 1
ATOM 1785 C C . ALA A 1 232 ? 15.909 5.069 3.155 1.00 95.50 232 ALA A C 1
ATOM 1787 O O . ALA A 1 232 ? 16.450 5.726 2.262 1.00 95.50 232 ALA A O 1
ATOM 1788 N N . GLU A 1 233 ? 14.587 5.108 3.354 1.00 97.25 233 GLU A N 1
ATOM 1789 C CA . GLU A 1 233 ? 13.713 5.952 2.550 1.00 97.25 233 GLU A CA 1
ATOM 1790 C C . GLU A 1 233 ? 13.794 7.411 2.964 1.00 97.25 233 GLU A C 1
ATOM 1792 O O . GLU A 1 233 ? 13.467 7.775 4.089 1.00 97.25 233 GLU A O 1
ATOM 1797 N N . THR A 1 234 ? 14.182 8.265 2.020 1.00 93.38 234 THR A N 1
ATOM 1798 C CA . THR A 1 234 ? 14.252 9.716 2.218 1.00 93.38 234 THR A CA 1
ATOM 1799 C C . THR A 1 234 ? 12.877 10.368 2.137 1.00 93.38 234 THR A C 1
ATOM 1801 O O . THR A 1 234 ? 12.608 11.329 2.849 1.00 93.38 234 THR A O 1
ATOM 1804 N N . GLU A 1 235 ? 11.983 9.819 1.312 1.00 94.94 235 GLU A N 1
ATOM 1805 C CA . GLU A 1 235 ? 10.628 10.333 1.130 1.00 94.94 235 GLU A CA 1
ATOM 1806 C C . GLU A 1 235 ? 9.682 9.735 2.174 1.00 94.94 235 GLU A C 1
ATOM 1808 O O . GLU A 1 235 ? 9.333 8.551 2.120 1.00 94.94 235 GLU A O 1
ATOM 1813 N N . VAL A 1 236 ? 9.209 10.561 3.112 1.00 95.88 236 VAL A N 1
ATOM 1814 C CA . VAL A 1 236 ? 8.345 10.092 4.209 1.00 95.88 236 VAL A CA 1
ATOM 1815 C C . VAL A 1 236 ? 7.046 9.450 3.712 1.00 95.88 236 VAL A C 1
ATOM 1817 O O . VAL A 1 236 ? 6.568 8.486 4.308 1.00 95.88 236 VAL A O 1
ATOM 1820 N N . GLY A 1 237 ? 6.501 9.907 2.579 1.00 96.06 237 GLY A N 1
ATOM 1821 C CA . GLY A 1 237 ? 5.313 9.300 1.971 1.00 96.06 237 GLY A CA 1
ATOM 1822 C C . GLY A 1 237 ? 5.536 7.847 1.531 1.00 96.06 237 GLY A C 1
ATOM 1823 O O . GLY A 1 237 ? 4.641 7.013 1.688 1.00 96.06 237 GLY A O 1
ATOM 1824 N N . VAL A 1 238 ? 6.741 7.516 1.047 1.00 96.56 238 VAL A N 1
ATOM 1825 C CA . VAL A 1 238 ? 7.120 6.133 0.710 1.00 96.56 238 VAL A CA 1
ATOM 1826 C C . VAL A 1 238 ? 7.227 5.313 1.990 1.00 96.56 238 VAL A C 1
ATOM 1828 O O . VAL A 1 238 ? 6.591 4.265 2.090 1.00 96.56 238 VAL A O 1
ATOM 1831 N N . ALA A 1 239 ? 7.931 5.821 3.006 1.00 97.94 239 ALA A N 1
ATOM 1832 C CA . ALA A 1 239 ? 8.053 5.146 4.298 1.00 97.94 239 ALA A CA 1
ATOM 1833 C C . ALA A 1 239 ? 6.674 4.837 4.913 1.00 97.94 239 ALA A C 1
ATOM 1835 O O . ALA A 1 239 ? 6.381 3.687 5.236 1.00 97.94 239 ALA A O 1
ATOM 1836 N N . GLN A 1 240 ? 5.773 5.820 4.986 1.00 98.38 240 GLN A N 1
ATOM 1837 C CA . GLN A 1 240 ? 4.410 5.640 5.502 1.00 98.38 240 GLN A CA 1
ATOM 1838 C C . GLN A 1 240 ? 3.625 4.569 4.734 1.00 98.38 240 GLN A C 1
ATOM 1840 O O . GLN A 1 240 ? 2.917 3.759 5.339 1.00 98.38 240 GLN A O 1
ATOM 1845 N N . ARG A 1 241 ? 3.764 4.527 3.402 1.00 98.25 241 ARG A N 1
ATOM 1846 C CA . ARG A 1 241 ? 3.117 3.505 2.575 1.00 98.25 241 ARG A CA 1
ATOM 1847 C C . ARG A 1 241 ? 3.647 2.106 2.884 1.00 98.25 241 ARG A C 1
ATOM 1849 O O . ARG A 1 241 ? 2.835 1.189 3.015 1.00 98.25 241 ARG A O 1
ATOM 1856 N N . LEU A 1 242 ? 4.961 1.954 3.050 1.00 98.62 242 LEU A N 1
ATOM 1857 C CA . LEU A 1 242 ? 5.593 0.681 3.411 1.00 98.62 242 LEU A CA 1
ATOM 1858 C C . LEU A 1 242 ? 5.138 0.193 4.787 1.00 98.62 242 LEU A C 1
ATOM 1860 O O . LEU A 1 242 ? 4.805 -0.981 4.944 1.00 98.62 242 LEU A O 1
ATOM 1864 N N . LEU A 1 243 ? 5.042 1.092 5.770 1.00 98.69 243 LEU A N 1
ATOM 1865 C CA . LEU A 1 243 ? 4.546 0.756 7.107 1.00 98.69 243 LEU A CA 1
ATOM 1866 C C . LEU A 1 243 ? 3.087 0.277 7.067 1.00 98.69 243 LEU A C 1
ATOM 1868 O O . LEU A 1 243 ? 2.748 -0.726 7.694 1.00 98.69 243 LEU A O 1
ATOM 1872 N N . LEU A 1 244 ? 2.227 0.938 6.283 1.00 98.50 244 LEU A N 1
ATOM 1873 C CA . LEU A 1 244 ? 0.842 0.503 6.073 1.00 98.50 244 LEU A CA 1
ATOM 1874 C C . LEU A 1 244 ? 0.769 -0.879 5.398 1.00 98.50 244 LEU A C 1
ATOM 1876 O O . LEU A 1 244 ? -0.057 -1.720 5.766 1.00 98.50 244 LEU A O 1
ATOM 1880 N N . GLN A 1 245 ? 1.626 -1.126 4.408 1.00 98.75 245 GLN A N 1
ATOM 1881 C CA . GLN A 1 245 ? 1.708 -2.413 3.716 1.00 98.75 245 GLN A CA 1
ATOM 1882 C C . GLN A 1 245 ? 2.205 -3.525 4.647 1.00 98.75 245 GLN A C 1
ATOM 1884 O O . GLN A 1 245 ? 1.626 -4.609 4.638 1.00 98.75 245 GLN A O 1
ATOM 1889 N N . ALA A 1 246 ? 3.199 -3.263 5.499 1.00 98.81 246 ALA A N 1
ATOM 1890 C CA . ALA A 1 246 ? 3.676 -4.220 6.498 1.00 98.81 246 ALA A CA 1
ATOM 1891 C C . ALA A 1 246 ? 2.578 -4.586 7.509 1.00 98.81 246 ALA A C 1
ATOM 1893 O O . ALA A 1 246 ? 2.350 -5.767 7.771 1.00 98.81 246 ALA A O 1
ATOM 1894 N N . GLN A 1 247 ? 1.815 -3.604 7.998 1.00 98.50 247 GLN A N 1
ATOM 1895 C CA . GLN A 1 247 ? 0.652 -3.865 8.852 1.00 98.50 247 GLN A CA 1
ATOM 1896 C C . GLN A 1 247 ? -0.445 -4.653 8.125 1.00 98.50 247 GLN A C 1
ATOM 1898 O O . GLN A 1 247 ? -1.048 -5.557 8.702 1.00 98.50 247 GLN A O 1
ATOM 1903 N N . THR A 1 248 ? -0.673 -4.371 6.840 1.00 98.31 248 THR A N 1
ATOM 1904 C CA . THR A 1 248 ? -1.592 -5.164 6.009 1.00 98.31 248 THR A CA 1
ATOM 1905 C C . THR A 1 248 ? -1.096 -6.604 5.860 1.00 98.31 248 THR A C 1
ATOM 1907 O O . THR A 1 248 ? -1.888 -7.534 5.986 1.00 98.31 248 THR A O 1
ATOM 1910 N N . ALA A 1 249 ? 0.205 -6.814 5.643 1.00 98.69 249 ALA A N 1
ATOM 1911 C CA . ALA A 1 249 ? 0.797 -8.146 5.571 1.00 98.69 249 ALA A CA 1
ATOM 1912 C C . ALA A 1 249 ? 0.606 -8.907 6.891 1.00 98.69 249 ALA A C 1
ATOM 1914 O O . ALA A 1 249 ? 0.093 -10.024 6.871 1.00 98.69 249 ALA A O 1
ATOM 1915 N N . LEU A 1 250 ? 0.900 -8.283 8.036 1.00 98.56 250 LEU A N 1
ATOM 1916 C CA . LEU A 1 250 ? 0.676 -8.862 9.367 1.00 98.56 250 LEU A CA 1
ATOM 1917 C C . LEU A 1 250 ? -0.800 -9.184 9.636 1.00 98.56 250 LEU A C 1
ATOM 1919 O O . LEU A 1 250 ? -1.127 -10.239 10.182 1.00 98.56 250 LEU A O 1
ATOM 1923 N N . ASN A 1 251 ? -1.711 -8.284 9.259 1.00 96.56 251 ASN A N 1
ATOM 1924 C CA . ASN A 1 251 ? -3.131 -8.451 9.546 1.00 96.56 251 ASN A CA 1
ATOM 1925 C C . ASN A 1 251 ? -3.843 -9.399 8.573 1.00 96.56 251 ASN A C 1
ATOM 1927 O O . ASN A 1 251 ? -4.822 -10.039 8.949 1.00 96.56 251 ASN A O 1
ATOM 1931 N N . SER A 1 252 ? -3.392 -9.514 7.332 1.00 97.00 252 SER A N 1
ATOM 1932 C CA . SER A 1 252 ? -4.190 -10.170 6.293 1.00 97.00 252 SER A CA 1
ATOM 1933 C C . SER A 1 252 ? -3.485 -11.353 5.645 1.00 97.00 252 SER A C 1
ATOM 1935 O O . SER A 1 252 ? -4.171 -12.296 5.259 1.00 97.00 252 SER A O 1
ATOM 1937 N N . TYR A 1 253 ? -2.155 -11.346 5.551 1.00 98.56 253 TYR A N 1
ATOM 1938 C CA . TYR A 1 253 ? -1.403 -12.288 4.712 1.00 98.56 253 TYR A CA 1
ATOM 1939 C C . TYR A 1 253 ? -0.512 -13.244 5.500 1.00 98.56 253 TYR A C 1
ATOM 1941 O O . TYR A 1 253 ? -0.331 -14.377 5.079 1.00 98.56 253 TYR A O 1
ATOM 1949 N N . ALA A 1 254 ? 0.022 -12.817 6.639 1.00 98.44 254 ALA A N 1
ATOM 1950 C CA . ALA A 1 254 ? 0.849 -13.657 7.486 1.00 98.44 254 ALA A CA 1
ATOM 1951 C C . ALA A 1 254 ? 0.023 -14.753 8.171 1.00 98.44 254 ALA A C 1
ATOM 1953 O O . ALA A 1 254 ? -1.155 -14.553 8.503 1.00 98.44 254 ALA A O 1
ATOM 1954 N N . GLU A 1 255 ? 0.658 -15.900 8.415 1.00 97.75 255 GLU A N 1
ATOM 1955 C CA . GLU A 1 255 ? 0.077 -16.977 9.211 1.00 97.75 255 GLU A CA 1
ATOM 1956 C C . GLU A 1 255 ? -0.349 -16.413 10.588 1.00 97.75 255 GLU A C 1
ATOM 1958 O O . GLU A 1 255 ? 0.468 -15.785 11.273 1.00 97.75 255 GLU A O 1
ATOM 1963 N N . PRO A 1 256 ? -1.628 -16.555 10.999 1.00 96.19 256 PRO A N 1
ATOM 1964 C CA . PRO A 1 256 ? -2.155 -15.876 12.183 1.00 96.19 256 PRO A CA 1
ATOM 1965 C C . PRO A 1 256 ? -1.407 -16.156 13.494 1.00 96.19 256 PRO A C 1
ATOM 1967 O O . PRO A 1 256 ? -1.272 -15.245 14.316 1.00 96.19 256 PRO A O 1
ATOM 1970 N N . GLY A 1 257 ? -0.937 -17.388 13.707 1.00 96.81 257 GLY A N 1
ATOM 1971 C CA . GLY A 1 257 ? -0.169 -17.781 14.886 1.00 96.81 257 GLY A CA 1
ATOM 1972 C C . GLY A 1 257 ? 1.185 -17.077 14.953 1.00 96.81 257 GLY A C 1
ATOM 1973 O O . GLY A 1 257 ? 1.520 -16.473 15.977 1.00 96.81 257 GLY A O 1
ATOM 1974 N N . TRP A 1 258 ? 1.939 -17.081 13.855 1.00 98.12 258 TRP A N 1
ATOM 1975 C CA . TRP A 1 258 ? 3.209 -16.375 13.712 1.00 98.12 258 TRP A CA 1
ATOM 1976 C C . TRP A 1 258 ? 3.026 -14.861 13.831 1.00 98.12 258 TRP A C 1
ATOM 1978 O O . TRP A 1 258 ? 3.756 -14.218 14.586 1.00 98.12 258 TRP A O 1
ATOM 1988 N N . ALA A 1 259 ? 2.018 -14.288 13.167 1.00 98.00 259 ALA A N 1
ATOM 1989 C CA . ALA A 1 259 ? 1.733 -12.856 13.240 1.00 98.00 259 ALA A CA 1
ATOM 1990 C C . ALA A 1 259 ? 1.457 -12.409 14.684 1.00 98.00 259 ALA A C 1
ATOM 1992 O O . ALA A 1 259 ? 1.970 -11.380 15.116 1.00 98.00 259 ALA A O 1
ATOM 1993 N N . ARG A 1 260 ? 0.690 -13.198 15.451 1.00 96.44 260 ARG A N 1
ATOM 1994 C CA . ARG A 1 260 ? 0.381 -12.922 16.865 1.00 96.44 260 ARG A CA 1
ATOM 1995 C C . ARG A 1 260 ? 1.608 -13.056 17.771 1.00 96.44 260 ARG A C 1
ATOM 1997 O O . ARG A 1 260 ? 1.808 -12.222 18.644 1.00 96.44 260 ARG A O 1
ATOM 2004 N N . SER A 1 261 ? 2.387 -14.123 17.602 1.00 96.94 261 SER A N 1
ATOM 2005 C CA . SER A 1 261 ? 3.467 -14.492 18.533 1.00 96.94 261 SER A CA 1
ATOM 2006 C C . SER A 1 261 ? 4.813 -13.830 18.238 1.00 96.94 261 SER A C 1
ATOM 2008 O O . SER A 1 261 ? 5.596 -13.634 19.160 1.00 96.94 261 SER A O 1
ATOM 2010 N N . ASN A 1 262 ? 5.086 -13.495 16.975 1.00 97.88 262 ASN A N 1
ATOM 2011 C CA . ASN A 1 262 ? 6.381 -12.989 16.517 1.00 97.88 262 ASN A CA 1
ATOM 2012 C C . ASN A 1 262 ? 6.235 -11.693 15.711 1.00 97.88 262 ASN A C 1
ATOM 2014 O O . ASN A 1 262 ? 6.912 -10.713 16.006 1.00 97.88 262 ASN A O 1
ATOM 2018 N N . GLY A 1 263 ? 5.342 -11.681 14.715 1.00 98.44 263 GLY A N 1
ATOM 2019 C CA . GLY A 1 263 ? 5.247 -10.593 13.738 1.00 98.44 263 GLY A CA 1
ATOM 2020 C C . GLY A 1 263 ? 4.898 -9.238 14.355 1.00 98.44 263 GLY A C 1
ATOM 2021 O O . GLY A 1 263 ? 5.677 -8.295 14.247 1.00 98.44 263 GLY A O 1
ATOM 2022 N N . TRP A 1 264 ? 3.747 -9.138 15.023 1.00 98.38 264 TRP A N 1
ATOM 2023 C CA . TRP A 1 264 ? 3.303 -7.899 15.667 1.00 98.38 264 TRP A CA 1
ATOM 2024 C C . TRP A 1 264 ? 4.249 -7.405 16.769 1.00 98.38 264 TRP A C 1
ATOM 2026 O O . TRP A 1 264 ? 4.583 -6.220 16.727 1.00 98.38 264 TRP A O 1
ATOM 2036 N N . PRO A 1 265 ? 4.720 -8.256 17.709 1.00 98.25 265 PRO A N 1
ATOM 2037 C CA . PRO A 1 265 ? 5.712 -7.841 18.697 1.00 98.25 265 PRO A CA 1
ATOM 2038 C C . PRO A 1 265 ? 6.973 -7.247 18.059 1.00 98.25 265 PRO A C 1
ATOM 2040 O O . PRO A 1 265 ? 7.302 -6.100 18.344 1.00 98.25 265 PRO A O 1
ATOM 2043 N N . ALA A 1 266 ? 7.612 -7.969 17.130 1.00 98.62 266 ALA A N 1
ATOM 2044 C CA . ALA A 1 266 ? 8.852 -7.518 16.499 1.00 98.62 266 ALA A CA 1
ATOM 2045 C C . ALA A 1 266 ? 8.663 -6.235 15.678 1.00 98.62 266 ALA A C 1
ATOM 2047 O O . ALA A 1 266 ? 9.515 -5.348 15.704 1.00 98.62 266 ALA A O 1
ATOM 2048 N N . PHE A 1 267 ? 7.540 -6.116 14.966 1.00 98.81 267 PHE A N 1
ATOM 2049 C CA . PHE A 1 267 ? 7.236 -4.928 14.175 1.00 98.81 267 PHE A CA 1
ATOM 2050 C C . PHE A 1 267 ? 7.018 -3.696 15.055 1.00 98.81 267 PHE A C 1
ATOM 2052 O O . PHE A 1 267 ? 7.602 -2.648 14.787 1.00 98.81 267 PHE A O 1
ATOM 2059 N N . ALA A 1 268 ? 6.224 -3.816 16.120 1.00 98.69 268 ALA A N 1
ATOM 2060 C CA . ALA A 1 268 ? 5.965 -2.709 17.034 1.00 98.69 268 ALA A CA 1
ATOM 2061 C C . ALA A 1 268 ? 7.225 -2.301 17.824 1.00 98.69 268 ALA A C 1
ATOM 2063 O O . ALA A 1 268 ? 7.492 -1.102 17.935 1.00 98.69 268 ALA A O 1
ATOM 2064 N N . ASP A 1 269 ? 8.038 -3.270 18.269 1.00 98.81 269 ASP A N 1
ATOM 2065 C CA . ASP A 1 269 ? 9.340 -3.000 18.895 1.00 98.81 269 ASP A CA 1
ATOM 2066 C C . ASP A 1 269 ? 10.238 -2.217 17.918 1.00 98.81 269 ASP A C 1
ATOM 2068 O O . ASP A 1 269 ? 10.769 -1.156 18.255 1.00 98.81 269 ASP A O 1
ATOM 2072 N N . ARG A 1 270 ? 10.330 -2.674 16.658 1.00 98.81 270 ARG A N 1
ATOM 2073 C CA . ARG A 1 270 ? 11.155 -2.008 15.642 1.00 98.81 270 ARG A CA 1
ATOM 2074 C C . ARG A 1 270 ? 10.657 -0.606 15.298 1.00 98.81 270 ARG A C 1
ATOM 2076 O O . ARG A 1 270 ? 11.482 0.274 15.086 1.00 98.81 270 ARG A O 1
ATOM 2083 N N . LEU A 1 271 ? 9.345 -0.370 15.241 1.00 98.88 271 LEU A N 1
ATOM 2084 C CA . LEU A 1 271 ? 8.792 0.973 15.031 1.00 98.88 271 LEU A CA 1
ATOM 2085 C C . LEU A 1 271 ? 9.210 1.938 16.141 1.00 98.88 271 LEU A C 1
ATOM 2087 O O . LEU A 1 271 ? 9.566 3.081 15.860 1.00 98.88 271 LEU A O 1
ATOM 2091 N N . LEU A 1 272 ? 9.177 1.483 17.394 1.00 98.81 272 LEU A N 1
ATOM 2092 C CA . LEU A 1 272 ? 9.599 2.299 18.523 1.00 98.81 272 LEU A CA 1
ATOM 2093 C C . LEU A 1 272 ? 11.105 2.590 18.473 1.00 98.81 272 LEU A C 1
ATOM 2095 O O . LEU A 1 272 ? 11.507 3.730 18.702 1.00 98.81 272 LEU A O 1
ATOM 2099 N N . ASP A 1 273 ? 11.928 1.600 18.130 1.00 98.69 273 ASP A N 1
ATOM 2100 C CA . ASP A 1 273 ? 13.369 1.799 17.944 1.00 98.69 273 ASP A CA 1
ATOM 2101 C C . ASP A 1 273 ? 13.655 2.784 16.806 1.00 98.69 273 ASP A C 1
ATOM 2103 O O . ASP A 1 273 ? 14.385 3.752 17.000 1.00 98.69 273 ASP A O 1
ATOM 2107 N N . LEU A 1 274 ? 12.999 2.625 15.655 1.00 98.69 274 LEU A N 1
ATOM 2108 C CA . LEU A 1 274 ? 13.117 3.541 14.518 1.00 98.69 274 LEU A CA 1
ATOM 2109 C C . LEU A 1 274 ? 12.701 4.975 14.874 1.00 98.69 274 LEU A C 1
ATOM 2111 O O . LEU A 1 274 ? 13.365 5.930 14.470 1.00 98.69 274 LEU A O 1
ATOM 2115 N N . ALA A 1 275 ? 11.635 5.151 15.658 1.00 98.75 275 ALA A N 1
ATOM 2116 C CA . ALA A 1 275 ? 11.219 6.467 16.140 1.00 98.75 275 ALA A CA 1
ATOM 2117 C C . ALA A 1 275 ? 12.279 7.121 17.050 1.00 98.75 275 ALA A C 1
ATOM 2119 O O . ALA A 1 275 ? 12.471 8.337 17.004 1.00 98.75 275 ALA A O 1
ATOM 2120 N N . ARG A 1 276 ? 12.986 6.322 17.857 1.00 98.56 276 ARG A N 1
ATOM 2121 C CA . ARG A 1 276 ? 14.069 6.779 18.747 1.00 98.56 276 ARG A CA 1
ATOM 2122 C C . ARG A 1 276 ? 15.385 7.034 18.008 1.00 98.56 276 ARG A C 1
ATOM 2124 O O . ARG A 1 276 ? 16.131 7.925 18.396 1.00 98.56 276 ARG A O 1
ATOM 2131 N N . GLU A 1 277 ? 15.662 6.261 16.961 1.00 97.88 277 GLU A N 1
ATOM 2132 C CA . GLU A 1 277 ? 16.828 6.402 16.076 1.00 97.88 277 GLU A CA 1
ATOM 2133 C C . GLU A 1 277 ? 16.685 7.585 15.099 1.00 97.88 277 GLU A C 1
ATOM 2135 O O . GLU A 1 277 ? 17.682 8.098 14.590 1.00 97.88 277 GLU A O 1
ATOM 2140 N N . SER A 1 278 ? 15.451 8.017 14.826 1.00 98.25 278 SER A N 1
ATOM 2141 C CA . SER A 1 278 ? 15.152 9.123 13.914 1.00 98.25 278 SER A CA 1
ATOM 2142 C C . SER A 1 278 ? 15.657 10.468 14.441 1.00 98.25 278 SER A C 1
ATOM 2144 O O . SER A 1 278 ? 15.729 10.706 15.647 1.00 98.25 278 SER A O 1
ATOM 2146 N N . ALA A 1 279 ? 15.943 11.398 13.524 1.00 98.12 279 ALA A N 1
ATOM 2147 C CA . ALA A 1 279 ? 16.280 12.767 13.900 1.00 98.12 279 ALA A CA 1
ATOM 2148 C C . ALA A 1 279 ? 15.144 13.385 14.755 1.00 98.12 279 ALA A C 1
ATOM 2150 O O . ALA A 1 279 ? 13.975 13.267 14.365 1.00 98.12 279 ALA A O 1
ATOM 2151 N N . PRO A 1 280 ? 15.451 14.038 15.895 1.00 98.50 280 PRO A N 1
ATOM 2152 C CA . PRO A 1 280 ? 14.442 14.628 16.777 1.00 98.50 280 PRO A CA 1
ATOM 2153 C C . PRO A 1 280 ? 13.494 15.580 16.039 1.00 98.50 280 PRO A C 1
ATOM 2155 O O . PRO A 1 280 ? 13.954 16.496 15.357 1.00 98.50 280 PRO A O 1
ATOM 2158 N N . GLY A 1 281 ? 12.182 15.374 16.178 1.00 97.94 281 GLY A N 1
ATOM 2159 C CA . GLY A 1 281 ? 11.152 16.203 15.539 1.00 97.94 281 GLY A CA 1
ATOM 2160 C C . GLY A 1 281 ? 11.016 16.027 14.022 1.00 97.94 281 GLY A C 1
ATOM 2161 O O . GLY A 1 281 ? 10.377 16.852 13.376 1.00 97.94 281 GLY A O 1
ATOM 2162 N N . SER A 1 282 ? 11.620 14.986 13.439 1.00 98.38 282 SER A N 1
ATOM 2163 C CA . SER A 1 282 ? 11.495 14.691 12.006 1.00 98.38 282 SER A CA 1
ATOM 2164 C C . SER A 1 282 ? 10.157 14.046 11.634 1.00 98.38 282 SER A C 1
ATOM 2166 O O . SER A 1 282 ? 9.535 13.341 12.435 1.00 98.38 282 SER A O 1
ATOM 2168 N N . ASP A 1 283 ? 9.765 14.196 10.367 1.00 98.12 283 ASP A N 1
ATOM 2169 C CA . ASP A 1 283 ? 8.578 13.535 9.815 1.00 98.12 283 ASP A CA 1
ATOM 2170 C C . ASP A 1 283 ? 8.674 12.003 9.907 1.00 98.12 283 ASP A C 1
ATOM 2172 O O . ASP A 1 283 ? 7.666 11.333 10.130 1.00 98.12 283 ASP A O 1
ATOM 2176 N N . HIS A 1 284 ? 9.880 11.431 9.794 1.00 98.38 284 HIS A N 1
ATOM 2177 C CA . HIS A 1 284 ? 10.116 9.996 9.989 1.00 98.38 284 HIS A CA 1
ATOM 2178 C C . HIS A 1 284 ? 9.836 9.554 11.423 1.00 98.38 284 HIS A C 1
ATOM 2180 O O . HIS A 1 284 ? 9.129 8.564 11.612 1.00 98.38 284 HIS A O 1
ATOM 2186 N N . GLN A 1 285 ? 10.303 10.306 12.427 1.00 98.62 285 GLN A N 1
ATOM 2187 C CA . GLN A 1 285 ? 9.984 10.025 13.831 1.00 98.62 285 GLN A CA 1
ATOM 2188 C C . GLN A 1 285 ? 8.464 9.981 14.036 1.00 98.62 285 GLN A C 1
ATOM 2190 O O . GLN A 1 285 ? 7.936 9.014 14.590 1.00 98.62 285 GLN A O 1
ATOM 2195 N N . LEU A 1 286 ? 7.750 10.989 13.528 1.00 98.69 286 LEU A N 1
ATOM 2196 C CA . LEU A 1 286 ? 6.293 11.050 13.610 1.00 98.69 286 LEU A CA 1
ATOM 2197 C C . LEU A 1 286 ? 5.620 9.899 12.843 1.00 98.69 286 LEU A C 1
ATOM 2199 O O . LEU A 1 286 ? 4.656 9.311 13.333 1.00 98.69 286 LEU A O 1
ATOM 2203 N N . ALA A 1 287 ? 6.120 9.537 11.659 1.00 98.62 287 ALA A N 1
ATOM 2204 C CA . ALA A 1 287 ? 5.590 8.433 10.861 1.00 98.62 287 ALA A CA 1
ATOM 2205 C C . ALA A 1 287 ? 5.690 7.084 11.592 1.00 98.62 287 ALA A C 1
ATOM 2207 O O . ALA A 1 287 ? 4.720 6.322 11.590 1.00 98.62 287 ALA A O 1
ATOM 2208 N N . PHE A 1 288 ? 6.814 6.807 12.259 1.00 98.81 288 PHE A N 1
ATOM 2209 C CA . PHE A 1 288 ? 6.994 5.576 13.029 1.00 98.81 288 PHE A CA 1
ATOM 2210 C C . PHE A 1 288 ? 6.098 5.530 14.273 1.00 98.81 288 PHE A C 1
ATOM 2212 O O . PHE A 1 288 ? 5.465 4.503 14.525 1.00 98.81 288 PHE A O 1
ATOM 2219 N N . VAL A 1 289 ? 5.944 6.645 14.998 1.00 98.81 289 VAL A N 1
ATOM 2220 C CA . VAL A 1 289 ? 5.004 6.734 16.134 1.00 98.81 289 VAL A CA 1
ATOM 2221 C C . VAL A 1 289 ? 3.552 6.566 15.668 1.00 98.81 289 VAL A C 1
ATOM 2223 O O . VAL A 1 289 ? 2.775 5.842 16.293 1.00 98.81 289 VAL A O 1
ATOM 2226 N N . ASN A 1 290 ? 3.178 7.167 14.537 1.00 98.69 290 ASN A N 1
ATOM 2227 C CA . ASN A 1 290 ? 1.845 7.008 13.953 1.00 98.69 290 ASN A CA 1
ATOM 2228 C C . ASN A 1 290 ? 1.558 5.556 13.543 1.00 98.69 290 ASN A C 1
ATOM 2230 O O . ASN A 1 290 ? 0.446 5.065 13.754 1.00 98.69 290 ASN A O 1
ATOM 2234 N N . ALA A 1 291 ? 2.546 4.857 12.979 1.00 98.75 291 ALA A N 1
ATOM 2235 C CA . ALA A 1 291 ? 2.428 3.435 12.671 1.00 98.75 291 ALA A CA 1
ATOM 2236 C C . ALA A 1 291 ? 2.318 2.585 13.949 1.00 98.75 291 ALA A C 1
ATOM 2238 O O . ALA A 1 291 ? 1.520 1.647 13.992 1.00 98.75 291 ALA A O 1
ATOM 2239 N N . LEU A 1 292 ? 3.036 2.947 15.019 1.00 98.75 292 LEU A N 1
ATOM 2240 C CA . LEU A 1 292 ? 2.938 2.261 16.307 1.00 98.75 292 LEU A CA 1
ATOM 2241 C C . LEU A 1 292 ? 1.522 2.384 16.886 1.00 98.75 292 LEU A C 1
ATOM 2243 O O . LEU A 1 292 ? 0.954 1.383 17.307 1.00 98.75 292 LEU A O 1
ATOM 2247 N N . CYS A 1 293 ? 0.902 3.566 16.803 1.00 98.62 293 CYS A N 1
ATOM 2248 C CA . CYS A 1 293 ? -0.472 3.805 17.270 1.00 98.62 293 CYS A CA 1
ATOM 2249 C C . CYS A 1 293 ? -1.551 2.996 16.520 1.00 98.62 293 CYS A C 1
ATOM 2251 O O . CYS A 1 293 ? -2.703 2.980 16.937 1.00 98.62 293 CYS A O 1
ATOM 2253 N N . THR A 1 294 ? -1.211 2.349 15.404 1.00 97.44 294 THR A N 1
ATOM 2254 C CA . THR A 1 294 ? -2.136 1.492 14.636 1.00 97.44 294 THR A CA 1
ATOM 2255 C C . THR A 1 294 ? -1.772 0.007 14.709 1.00 97.44 294 THR A C 1
ATOM 2257 O O . THR A 1 294 ? -2.456 -0.826 14.119 1.00 97.44 294 THR A O 1
ATOM 2260 N N . SER A 1 295 ? -0.731 -0.336 15.474 1.00 98.19 295 SER A N 1
ATOM 2261 C CA . SER A 1 295 ? -0.222 -1.698 15.626 1.00 98.19 295 SER A CA 1
ATOM 2262 C C . SER A 1 295 ? -0.873 -2.450 16.793 1.00 98.19 295 SER A C 1
ATOM 2264 O O . SER A 1 295 ? -1.477 -1.857 17.684 1.00 98.19 295 SER A O 1
ATOM 2266 N N . VAL A 1 296 ? -0.703 -3.777 16.835 1.00 97.75 296 VAL A N 1
ATOM 2267 C CA . VAL A 1 296 ? -1.030 -4.568 18.034 1.00 97.75 296 VAL A CA 1
ATOM 2268 C C . VAL A 1 296 ? 0.035 -4.315 19.105 1.00 97.75 296 VAL A C 1
ATOM 2270 O O . VAL A 1 296 ? 1.208 -4.642 18.917 1.00 97.75 296 VAL A O 1
ATOM 2273 N N . LEU A 1 297 ? -0.371 -3.715 20.223 1.00 97.56 297 LEU A N 1
ATOM 2274 C CA . LEU A 1 297 ? 0.538 -3.227 21.259 1.00 97.56 297 LEU A CA 1
ATOM 2275 C C . LEU A 1 297 ? 0.903 -4.301 22.295 1.00 97.56 297 LEU A C 1
ATOM 2277 O O . LEU A 1 297 ? 0.088 -5.138 22.678 1.00 97.56 297 LEU A O 1
ATOM 2281 N N . SER A 1 298 ? 2.142 -4.234 22.789 1.00 96.69 298 SER A N 1
ATOM 2282 C CA . SER A 1 298 ? 2.605 -4.972 23.968 1.00 96.69 298 SER A CA 1
ATOM 2283 C C . SER A 1 298 ? 2.496 -4.071 25.204 1.00 96.69 298 SER A C 1
ATOM 2285 O O . SER A 1 298 ? 2.354 -2.853 25.076 1.00 96.69 298 SER A O 1
ATOM 2287 N N . ARG A 1 299 ? 2.646 -4.632 26.412 1.00 96.94 299 ARG A N 1
ATOM 2288 C CA . ARG A 1 299 ? 2.622 -3.843 27.662 1.00 96.94 299 ARG A CA 1
ATOM 2289 C C . ARG A 1 299 ? 3.648 -2.703 27.676 1.00 96.94 299 ARG A C 1
ATOM 2291 O O . ARG A 1 299 ? 3.360 -1.636 28.207 1.00 96.94 299 ARG A O 1
ATOM 2298 N N . ASN A 1 300 ? 4.822 -2.910 27.076 1.00 97.25 300 ASN A N 1
ATOM 2299 C CA . ASN A 1 300 ? 5.840 -1.862 26.982 1.00 97.25 300 ASN A CA 1
ATOM 2300 C C . ASN A 1 300 ? 5.398 -0.730 26.048 1.00 97.25 300 ASN A C 1
ATOM 2302 O O . ASN A 1 300 ? 5.582 0.437 26.384 1.00 97.25 300 ASN A O 1
ATOM 2306 N N . HIS A 1 301 ? 4.782 -1.055 24.907 1.00 98.31 301 HIS A N 1
ATOM 2307 C CA . HIS A 1 301 ? 4.260 -0.047 23.981 1.00 98.31 301 HIS A CA 1
ATOM 2308 C C . HIS A 1 301 ? 3.152 0.782 24.626 1.00 98.31 301 HIS A C 1
ATOM 2310 O O . HIS A 1 301 ? 3.189 2.007 24.558 1.00 98.31 301 HIS A O 1
ATOM 2316 N N . VAL A 1 302 ? 2.224 0.118 25.318 1.00 98.38 302 VAL A N 1
ATOM 2317 C CA . VAL A 1 302 ? 1.161 0.767 26.096 1.00 98.38 302 VAL A CA 1
ATOM 2318 C C . VAL A 1 302 ? 1.754 1.734 27.120 1.00 98.38 302 VAL A C 1
ATOM 2320 O O . VAL A 1 302 ? 1.353 2.892 27.161 1.00 98.38 302 VAL A O 1
ATOM 2323 N N . ALA A 1 303 ? 2.752 1.306 27.900 1.00 98.25 303 ALA A N 1
ATOM 2324 C CA . ALA A 1 303 ? 3.390 2.157 28.905 1.00 98.25 303 ALA A CA 1
ATOM 2325 C C . ALA A 1 303 ? 4.064 3.399 28.295 1.00 98.25 303 ALA A C 1
ATOM 2327 O O . ALA A 1 303 ? 3.949 4.498 28.841 1.00 98.25 303 ALA A O 1
ATOM 2328 N N . VAL A 1 304 ? 4.743 3.241 27.154 1.00 98.56 304 VAL A N 1
ATOM 2329 C CA . VAL A 1 304 ? 5.362 4.355 26.420 1.00 98.56 304 VAL A CA 1
ATOM 2330 C C . VAL A 1 304 ? 4.298 5.331 25.922 1.00 98.56 304 VAL A C 1
ATOM 2332 O O . VAL A 1 304 ? 4.385 6.521 26.214 1.00 98.56 304 VAL A O 1
ATOM 2335 N N . LEU A 1 305 ? 3.279 4.835 25.218 1.00 98.50 305 LEU A N 1
ATOM 2336 C CA . LEU A 1 305 ? 2.208 5.656 24.656 1.00 98.50 305 LEU A CA 1
ATOM 2337 C C . LEU A 1 305 ? 1.388 6.366 25.744 1.00 98.50 305 LEU A C 1
ATOM 2339 O O . LEU A 1 305 ? 1.098 7.549 25.609 1.00 98.50 305 LEU A O 1
ATOM 2343 N N . ALA A 1 306 ? 1.081 5.694 26.855 1.00 98.06 306 ALA A N 1
ATOM 2344 C CA . ALA A 1 306 ? 0.401 6.310 27.993 1.00 98.06 306 ALA A CA 1
ATOM 2345 C C . ALA A 1 306 ? 1.250 7.422 28.631 1.00 98.06 306 ALA A C 1
ATOM 2347 O O . ALA A 1 306 ? 0.732 8.483 28.967 1.00 98.06 306 ALA A O 1
ATOM 2348 N N . THR A 1 307 ? 2.567 7.217 28.743 1.00 98.12 307 THR A N 1
ATOM 2349 C CA . THR A 1 307 ? 3.486 8.225 29.296 1.00 98.12 307 THR A CA 1
ATOM 2350 C C . THR A 1 307 ? 3.515 9.492 28.433 1.00 98.12 307 THR A C 1
ATOM 2352 O O . THR A 1 307 ? 3.547 10.587 28.991 1.00 98.12 307 THR A O 1
ATOM 2355 N N . LEU A 1 308 ? 3.433 9.361 27.101 1.00 98.06 308 LEU A N 1
ATOM 2356 C CA . LEU A 1 308 ? 3.380 10.488 26.155 1.00 98.06 308 LEU A CA 1
ATOM 2357 C C . LEU A 1 308 ? 2.149 11.393 26.323 1.00 98.06 308 LEU A C 1
ATOM 2359 O O . LEU A 1 308 ? 2.165 12.519 25.832 1.00 98.06 308 LEU A O 1
ATOM 2363 N N . LEU A 1 309 ? 1.081 10.932 26.984 1.00 96.69 309 LEU A N 1
ATOM 2364 C CA . LEU A 1 309 ? -0.109 11.760 27.191 1.00 96.69 309 LEU A CA 1
ATOM 2365 C C . LEU A 1 309 ? 0.105 12.840 28.256 1.00 96.69 309 LEU A C 1
ATOM 2367 O O . LEU A 1 309 ? -0.438 13.931 28.111 1.00 96.69 309 LEU A O 1
ATOM 2371 N N . ASP A 1 310 ? 0.892 12.570 29.295 1.00 93.44 310 ASP A N 1
ATOM 2372 C CA . ASP A 1 310 ? 1.014 13.475 30.449 1.00 93.44 310 ASP A CA 1
ATOM 2373 C C . ASP A 1 310 ? 2.465 13.894 30.748 1.00 93.44 310 ASP A C 1
ATOM 2375 O O . ASP A 1 310 ? 2.722 14.584 31.734 1.00 93.44 310 ASP A O 1
ATOM 2379 N N . ASN A 1 311 ? 3.426 13.487 29.911 1.00 97.56 311 ASN A N 1
ATOM 2380 C CA . ASN A 1 311 ? 4.845 13.791 30.084 1.00 97.56 311 ASN A CA 1
ATOM 2381 C C . ASN A 1 311 ? 5.483 14.250 28.773 1.00 97.56 311 ASN A C 1
ATOM 2383 O O . ASN A 1 311 ? 5.045 13.893 27.680 1.00 97.56 311 ASN A O 1
ATOM 2387 N N . GLU A 1 312 ? 6.586 14.986 28.899 1.00 96.81 312 GLU A N 1
ATOM 2388 C CA . GLU A 1 312 ? 7.422 15.368 27.763 1.00 96.81 312 GLU A CA 1
ATOM 2389 C C . GLU A 1 312 ? 7.921 14.123 27.004 1.00 96.81 312 GLU A C 1
ATOM 2391 O O . GLU A 1 312 ? 8.451 13.203 27.637 1.00 96.81 312 GLU A O 1
ATOM 2396 N N . PRO A 1 313 ? 7.856 14.087 25.659 1.00 98.00 313 PRO A N 1
ATOM 2397 C CA . PRO A 1 313 ? 8.283 12.925 24.871 1.00 98.00 313 PRO A CA 1
ATOM 2398 C C . PRO A 1 313 ? 9.733 12.472 25.091 1.00 98.00 313 PRO A C 1
ATOM 2400 O O . PRO A 1 313 ? 10.061 11.290 24.948 1.00 98.00 313 PRO A O 1
ATOM 2403 N N . ALA A 1 314 ? 10.604 13.379 25.539 1.00 97.56 314 ALA A N 1
ATOM 2404 C CA . ALA A 1 314 ? 11.963 13.048 25.959 1.00 97.56 314 ALA A CA 1
ATOM 2405 C C . ALA A 1 314 ? 12.016 12.019 27.111 1.00 97.56 314 ALA A C 1
ATOM 2407 O O . ALA A 1 314 ? 12.977 11.257 27.183 1.00 97.56 314 ALA A O 1
ATOM 2408 N N . ALA A 1 315 ? 10.985 11.929 27.963 1.00 97.69 315 ALA A N 1
ATOM 2409 C CA . ALA A 1 315 ? 10.906 10.963 29.065 1.00 97.69 315 ALA A CA 1
ATOM 2410 C C . ALA A 1 315 ? 10.892 9.496 28.597 1.00 97.69 315 ALA A C 1
ATOM 2412 O O . ALA A 1 315 ? 11.240 8.598 29.362 1.00 97.69 315 ALA A O 1
ATOM 2413 N N . VAL A 1 316 ? 10.520 9.246 27.338 1.00 97.94 316 VAL A N 1
ATOM 2414 C CA . VAL A 1 316 ? 10.491 7.909 26.716 1.00 97.94 316 VAL A CA 1
ATOM 2415 C C . VAL A 1 316 ? 11.462 7.782 25.535 1.00 97.94 316 VAL A C 1
ATOM 2417 O O . VAL A 1 316 ? 11.307 6.899 24.682 1.00 97.94 316 VAL A O 1
ATOM 2420 N N . ASN A 1 317 ? 12.494 8.633 25.520 1.00 98.19 317 ASN A N 1
ATOM 2421 C CA . ASN A 1 317 ? 13.532 8.730 24.489 1.00 98.19 317 ASN A CA 1
ATOM 2422 C C . ASN A 1 317 ? 13.020 9.173 23.108 1.00 98.19 317 ASN A C 1
ATOM 2424 O O . ASN A 1 317 ? 13.595 8.793 22.094 1.00 98.19 317 ASN A O 1
ATOM 2428 N N . LEU A 1 318 ? 11.969 9.995 23.051 1.00 98.50 318 LEU A N 1
ATOM 2429 C CA . LEU A 1 318 ? 11.447 10.575 21.807 1.00 98.50 318 LEU A CA 1
ATOM 2430 C C . LEU A 1 318 ? 11.603 12.107 21.801 1.00 98.50 318 LEU A C 1
ATOM 2432 O O . LEU A 1 318 ? 10.608 12.826 21.736 1.00 98.50 318 LEU A O 1
ATOM 2436 N N . PRO A 1 319 ? 12.831 12.653 21.921 1.00 98.31 319 PRO A N 1
ATOM 2437 C CA . PRO A 1 319 ? 13.026 14.098 21.927 1.00 98.31 319 PRO A CA 1
ATOM 2438 C C . PRO A 1 319 ? 12.547 14.722 20.610 1.00 98.31 319 PRO A C 1
ATOM 2440 O O . PRO A 1 319 ? 12.686 14.126 19.542 1.00 98.31 319 PRO A O 1
ATOM 2443 N N . GLY A 1 320 ? 12.013 15.942 20.692 1.00 97.81 320 GLY A N 1
ATOM 2444 C CA . GLY A 1 320 ? 11.546 16.711 19.535 1.00 97.81 320 GLY A CA 1
ATOM 2445 C C . GLY A 1 320 ? 10.174 16.302 18.990 1.00 97.81 320 GLY A C 1
ATOM 2446 O O . GLY A 1 320 ? 9.597 17.072 18.227 1.00 97.81 320 GLY A O 1
ATOM 2447 N N . LEU A 1 321 ? 9.624 15.151 19.396 1.00 98.50 321 LEU A N 1
ATOM 2448 C CA . LEU A 1 321 ? 8.259 14.764 19.048 1.00 98.50 321 LEU A CA 1
ATOM 2449 C C . LEU A 1 321 ? 7.266 15.776 19.637 1.00 98.50 321 LEU A C 1
ATOM 2451 O O . LEU A 1 321 ? 7.335 16.102 20.820 1.00 98.50 321 LEU A O 1
ATOM 2455 N N . VAL A 1 322 ? 6.327 16.251 18.823 1.00 97.81 322 VAL A N 1
ATOM 2456 C CA . VAL A 1 322 ? 5.255 17.156 19.257 1.00 97.81 322 VAL A CA 1
ATOM 2457 C C . VAL A 1 322 ? 3.966 16.357 19.404 1.00 97.81 322 VAL A C 1
ATOM 2459 O O . VAL A 1 322 ? 3.491 15.775 18.433 1.00 97.81 322 VAL A O 1
ATOM 2462 N N . ILE A 1 323 ? 3.394 16.334 20.610 1.00 98.00 323 ILE A N 1
ATOM 2463 C CA . ILE A 1 323 ? 2.078 15.733 20.869 1.00 98.00 323 ILE A CA 1
ATOM 2464 C C . ILE A 1 323 ? 1.002 16.796 20.634 1.00 98.00 323 ILE A C 1
ATOM 2466 O O . ILE A 1 323 ? 0.563 17.476 21.561 1.00 98.00 323 ILE A O 1
ATOM 2470 N N . ASP A 1 324 ? 0.613 16.977 19.373 1.00 96.88 324 ASP A N 1
ATOM 2471 C CA . ASP A 1 324 ? -0.546 17.796 19.017 1.00 96.88 324 ASP A CA 1
ATOM 2472 C C . ASP A 1 324 ? -1.871 17.045 19.260 1.00 96.88 324 ASP A C 1
ATOM 2474 O O . ASP A 1 324 ? -1.889 15.899 19.718 1.00 96.88 324 ASP A O 1
ATOM 2478 N N . ALA A 1 325 ? -3.003 17.703 18.989 1.00 96.56 325 ALA A N 1
ATOM 2479 C CA . ALA A 1 325 ? -4.324 17.108 19.194 1.00 96.56 325 ALA A CA 1
ATOM 2480 C C . ALA A 1 325 ? -4.528 15.826 18.364 1.00 96.56 325 ALA A C 1
ATOM 2482 O O . ALA A 1 325 ? -5.095 14.854 18.866 1.00 96.56 325 ALA A O 1
ATOM 2483 N N . ASP A 1 326 ? -4.021 15.792 17.129 1.00 96.88 326 ASP A N 1
ATOM 2484 C CA . ASP A 1 326 ? -4.177 14.652 16.226 1.00 96.88 326 ASP A CA 1
ATOM 2485 C C . ASP A 1 326 ? -3.372 13.443 16.721 1.00 96.88 326 ASP A C 1
ATOM 2487 O O . ASP A 1 326 ? -3.904 12.330 16.804 1.00 96.88 326 ASP A O 1
ATOM 2491 N N . LEU A 1 327 ? -2.102 13.639 17.094 1.00 98.31 327 LEU A N 1
ATOM 2492 C CA . LEU A 1 327 ? -1.273 12.575 17.656 1.00 98.31 327 LEU A CA 1
ATOM 2493 C C . LEU A 1 327 ? -1.800 12.121 19.019 1.00 98.31 327 LEU A C 1
ATOM 2495 O O . LEU A 1 327 ? -1.847 10.919 19.283 1.00 98.31 327 LEU A O 1
ATOM 2499 N N . ARG A 1 328 ? -2.271 13.046 19.861 1.00 98.38 328 ARG A N 1
ATOM 2500 C CA . ARG A 1 328 ? -2.905 12.699 21.136 1.00 98.38 328 ARG A CA 1
ATOM 2501 C C . ARG A 1 328 ? -4.092 11.763 20.919 1.00 98.38 328 ARG A C 1
ATOM 2503 O O . ARG A 1 328 ? -4.142 10.699 21.530 1.00 98.38 328 ARG A O 1
ATOM 2510 N N . TRP A 1 329 ? -5.001 12.082 19.998 1.00 98.56 329 TRP A N 1
ATOM 2511 C CA . TRP A 1 329 ? -6.142 11.215 19.689 1.00 98.56 329 TRP A CA 1
ATOM 2512 C C . TRP A 1 329 ? -5.748 9.869 19.080 1.00 98.56 329 TRP A C 1
ATOM 2514 O O . TRP A 1 329 ? -6.411 8.863 19.350 1.00 98.56 329 TRP A O 1
ATOM 2524 N N . ARG A 1 330 ? -4.665 9.809 18.296 1.00 98.56 330 ARG A N 1
ATOM 2525 C CA . ARG A 1 330 ? -4.104 8.535 17.814 1.00 98.56 330 ARG A CA 1
ATOM 2526 C C . ARG A 1 330 ? -3.617 7.670 18.969 1.00 98.56 330 ARG A C 1
ATOM 2528 O O . ARG A 1 330 ? -3.946 6.489 18.999 1.00 98.56 330 ARG A O 1
ATOM 2535 N N . ILE A 1 331 ? -2.907 8.259 19.929 1.00 98.75 331 ILE A N 1
ATOM 2536 C CA . ILE A 1 331 ? -2.449 7.571 21.141 1.00 98.75 331 ILE A CA 1
ATOM 2537 C C . ILE A 1 331 ? -3.647 7.058 21.950 1.00 98.75 331 ILE A C 1
ATOM 2539 O O . ILE A 1 331 ? -3.695 5.878 22.287 1.00 98.75 331 ILE A O 1
ATOM 2543 N N . VAL A 1 332 ? -4.650 7.905 22.202 1.00 98.69 332 VAL A N 1
ATOM 2544 C CA . VAL A 1 332 ? -5.876 7.521 22.926 1.00 98.69 332 VAL A CA 1
ATOM 2545 C C . VAL A 1 332 ? -6.597 6.372 22.219 1.00 98.69 332 VAL A C 1
ATOM 2547 O O . VAL A 1 332 ? -6.973 5.393 22.856 1.00 98.69 332 VAL A O 1
ATOM 2550 N N . THR A 1 333 ? -6.741 6.443 20.894 1.00 98.62 333 THR A N 1
ATOM 2551 C CA . THR A 1 333 ? -7.370 5.376 20.100 1.00 98.62 333 THR A CA 1
ATOM 2552 C C . THR A 1 333 ? -6.572 4.074 20.176 1.00 98.62 333 THR A C 1
ATOM 2554 O O . THR A 1 333 ? -7.170 3.009 20.305 1.00 98.62 333 THR A O 1
ATOM 2557 N N . ALA A 1 334 ? -5.238 4.144 20.148 1.00 98.56 334 ALA A N 1
ATOM 2558 C CA . ALA A 1 334 ? -4.364 2.979 20.263 1.00 98.56 334 ALA A CA 1
ATOM 2559 C C . ALA A 1 334 ? -4.519 2.278 21.624 1.00 98.56 334 ALA A C 1
ATOM 2561 O O . ALA A 1 334 ? -4.672 1.059 21.675 1.00 98.56 334 ALA A O 1
ATOM 2562 N N . LEU A 1 335 ? -4.545 3.054 22.714 1.00 98.56 335 LEU A N 1
ATOM 2563 C CA . LEU A 1 335 ? -4.755 2.551 24.077 1.00 98.56 335 LEU A CA 1
ATOM 2564 C C . LEU A 1 335 ? -6.177 2.000 24.278 1.00 98.56 335 LEU A C 1
ATOM 2566 O O . LEU A 1 335 ? -6.379 1.009 24.981 1.00 98.56 335 LEU A O 1
ATOM 2570 N N . ALA A 1 336 ? -7.180 2.614 23.643 1.00 98.25 336 ALA A N 1
ATOM 2571 C CA . ALA A 1 336 ? -8.544 2.091 23.642 1.00 98.25 336 ALA A CA 1
ATOM 2572 C C . ALA A 1 336 ? -8.608 0.753 22.893 1.00 98.25 336 ALA A C 1
ATOM 2574 O O . ALA A 1 336 ? -9.203 -0.204 23.385 1.00 98.25 336 ALA A O 1
ATOM 2575 N N . ALA A 1 337 ? -7.958 0.661 21.729 1.00 97.81 337 ALA A N 1
ATOM 2576 C CA . ALA A 1 337 ? -7.908 -0.543 20.907 1.00 97.81 337 ALA A CA 1
ATOM 2577 C C . ALA A 1 337 ? -7.171 -1.711 21.583 1.00 97.81 337 ALA A C 1
ATOM 2579 O O . ALA A 1 337 ? -7.563 -2.865 21.390 1.00 97.81 337 ALA A O 1
ATOM 2580 N N . SER A 1 338 ? -6.140 -1.435 22.389 1.00 96.81 338 SER A N 1
ATOM 2581 C CA . SER A 1 338 ? -5.462 -2.456 23.199 1.00 96.81 338 SER A CA 1
ATOM 2582 C C . SER A 1 338 ? -6.270 -2.887 24.428 1.00 96.81 338 SER A C 1
ATOM 2584 O O . SER A 1 338 ? -6.013 -3.955 24.980 1.00 96.81 338 SER A O 1
ATOM 2586 N N . GLY A 1 339 ? -7.294 -2.113 24.804 1.00 95.94 339 GLY A N 1
ATOM 2587 C CA . GLY A 1 339 ? -8.150 -2.377 25.958 1.00 95.94 339 GLY A CA 1
ATOM 2588 C C . GLY A 1 339 ? -7.569 -1.888 27.285 1.00 95.94 339 GLY A C 1
ATOM 2589 O O . GLY A 1 339 ? -7.990 -2.375 28.328 1.00 95.94 339 GLY A O 1
ATOM 2590 N N . ASP A 1 340 ? -6.617 -0.950 27.259 1.00 94.19 340 ASP A N 1
ATOM 2591 C CA . ASP A 1 340 ? -5.964 -0.415 28.463 1.00 94.19 340 ASP A CA 1
ATOM 2592 C C . ASP A 1 340 ? -6.670 0.821 29.044 1.00 94.19 340 ASP A C 1
ATOM 2594 O O . ASP A 1 340 ? -6.457 1.159 30.208 1.00 94.19 340 ASP A O 1
ATOM 2598 N N . ILE A 1 341 ? -7.533 1.485 28.266 1.00 95.19 341 ILE A N 1
ATOM 2599 C CA . ILE A 1 341 ? -8.410 2.560 28.755 1.00 95.19 341 ILE A CA 1
ATOM 2600 C C . ILE A 1 341 ? -9.883 2.191 28.586 1.00 95.19 341 ILE A C 1
ATOM 2602 O O . ILE A 1 341 ? -10.268 1.542 27.611 1.00 95.19 341 ILE A O 1
ATOM 2606 N N . ASP A 1 342 ? -10.705 2.624 29.546 1.00 96.38 342 ASP A N 1
ATOM 2607 C CA . ASP A 1 342 ? -12.158 2.419 29.571 1.00 96.38 342 ASP A CA 1
ATOM 2608 C C . ASP A 1 342 ? -12.570 0.953 29.298 1.00 96.38 342 ASP A C 1
ATOM 2610 O O . ASP A 1 342 ? -13.463 0.668 28.493 1.00 96.38 342 ASP A O 1
ATOM 2614 N N . ALA A 1 343 ? -11.876 0.016 29.959 1.00 92.25 343 ALA A N 1
ATOM 2615 C CA . ALA A 1 343 ? -11.994 -1.433 29.762 1.00 92.25 343 ALA A CA 1
ATOM 2616 C C . ALA A 1 343 ? -13.242 -2.070 30.411 1.00 92.25 343 ALA A C 1
ATOM 2618 O O . ALA A 1 343 ? -13.589 -3.209 30.096 1.00 92.25 343 ALA A O 1
ATOM 2619 N N . ASP A 1 344 ? -13.932 -1.332 31.284 1.00 89.69 344 ASP A N 1
ATOM 2620 C CA . ASP A 1 344 ? -15.024 -1.836 32.121 1.00 89.69 344 ASP A CA 1
ATOM 2621 C C . ASP A 1 344 ? -16.408 -1.451 31.571 1.00 89.69 344 ASP A C 1
ATOM 2623 O O . ASP A 1 344 ? -17.158 -0.665 32.156 1.00 89.69 344 ASP A O 1
ATOM 2627 N N . GLY A 1 345 ? -16.775 -2.043 30.433 1.00 83.75 345 GLY A N 1
ATOM 2628 C CA . GLY A 1 345 ? -18.110 -1.916 29.851 1.00 83.75 345 GLY A CA 1
ATOM 2629 C C . GLY A 1 345 ? -18.334 -0.642 29.021 1.00 83.75 345 GLY A C 1
ATOM 2630 O O . GLY A 1 345 ? -17.385 -0.025 28.535 1.00 83.75 345 GLY A O 1
ATOM 2631 N N . PRO A 1 346 ? -19.609 -0.253 28.807 1.00 82.81 346 PRO A N 1
ATOM 2632 C CA . PRO A 1 346 ? -19.964 0.865 27.930 1.00 82.81 346 PRO A CA 1
ATOM 2633 C C . PRO A 1 346 ? -19.376 2.243 28.292 1.00 82.81 346 PRO A C 1
ATOM 2635 O O . PRO A 1 346 ? -19.004 2.950 27.351 1.00 82.81 346 PRO A O 1
ATOM 2638 N N . PRO A 1 347 ? -19.273 2.657 29.577 1.00 93.69 347 PRO A N 1
ATOM 2639 C CA . PRO A 1 347 ? -18.783 3.989 29.941 1.00 93.69 347 PRO A CA 1
ATOM 2640 C C . PRO A 1 347 ? -17.396 4.316 29.376 1.00 93.69 347 PRO A C 1
ATOM 2642 O O . PRO A 1 347 ? -16.555 3.429 29.244 1.00 93.69 347 PRO A O 1
ATOM 2645 N N . THR A 1 348 ? -17.160 5.593 29.072 1.00 97.19 348 THR A N 1
ATOM 2646 C CA . THR A 1 348 ? -15.939 6.108 28.430 1.00 97.19 348 THR A CA 1
ATOM 2647 C C . THR A 1 348 ? -15.278 7.252 29.213 1.00 97.19 348 THR A C 1
ATOM 2649 O O . THR A 1 348 ? -14.951 8.274 28.620 1.00 97.19 348 THR A O 1
ATOM 2652 N N . PRO A 1 349 ? -15.095 7.169 30.546 1.00 97.69 349 PRO A N 1
ATOM 2653 C CA . PRO A 1 349 ? -14.669 8.326 31.337 1.00 97.69 349 PRO A CA 1
ATOM 2654 C C . PRO A 1 349 ? -13.333 8.935 30.885 1.00 97.69 349 PRO A C 1
ATOM 2656 O O . PRO A 1 349 ? -13.188 10.159 30.934 1.00 97.69 349 PRO A O 1
ATOM 2659 N N . PHE A 1 350 ? -12.369 8.126 30.431 1.00 98.12 350 PHE A N 1
ATOM 2660 C CA . PHE A 1 350 ? -11.105 8.643 29.908 1.00 98.12 350 PHE A CA 1
ATOM 2661 C C . PHE A 1 350 ? -11.315 9.366 28.572 1.00 98.12 350 PHE A C 1
ATOM 2663 O O . PHE A 1 350 ? -10.898 10.514 28.411 1.00 98.12 350 PHE A O 1
ATOM 2670 N N . ILE A 1 351 ? -11.997 8.720 27.624 1.00 98.44 351 ILE A N 1
ATOM 2671 C CA . ILE A 1 351 ? -12.263 9.287 26.293 1.00 98.44 351 ILE A CA 1
ATOM 2672 C C . ILE A 1 351 ? -13.164 10.534 26.392 1.00 98.44 351 ILE A C 1
ATOM 2674 O O . ILE A 1 351 ? -12.950 11.505 25.668 1.00 98.44 351 ILE A O 1
ATOM 2678 N N . ASP A 1 352 ? -14.127 10.555 27.314 1.00 98.25 352 ASP A N 1
ATOM 2679 C CA . ASP A 1 352 ? -15.012 11.694 27.575 1.00 98.25 352 ASP A CA 1
ATOM 2680 C C . ASP A 1 352 ? -14.227 12.891 28.127 1.00 98.25 352 ASP A C 1
ATOM 2682 O O . ASP A 1 352 ? -14.477 14.032 27.731 1.00 98.25 352 ASP A O 1
ATOM 2686 N N . ALA A 1 353 ? -13.251 12.652 29.010 1.00 98.00 353 ALA A N 1
ATOM 2687 C CA . ALA A 1 353 ? -12.358 13.698 29.505 1.00 98.00 353 ALA A CA 1
ATOM 2688 C C . ALA A 1 353 ? -11.472 14.267 28.383 1.00 98.00 353 ALA A C 1
ATOM 2690 O O . ALA A 1 353 ? -11.281 15.481 28.302 1.00 98.00 353 ALA A O 1
ATOM 2691 N N . GLU A 1 354 ? -10.980 13.419 27.477 1.00 97.88 354 GLU A N 1
ATOM 2692 C CA . GLU A 1 354 ? -10.256 13.861 26.278 1.00 97.88 354 GLU A CA 1
ATOM 2693 C C . GLU A 1 354 ? -11.151 14.665 25.321 1.00 97.88 354 GLU A C 1
ATOM 2695 O O . GLU A 1 354 ? -10.752 15.723 24.835 1.00 97.88 354 GLU A O 1
ATOM 2700 N N . ALA A 1 355 ? -12.407 14.258 25.128 1.00 97.94 355 ALA A N 1
ATOM 2701 C CA . ALA A 1 355 ? -13.378 15.007 24.329 1.00 97.94 355 ALA A CA 1
ATOM 2702 C C . ALA A 1 355 ? -13.736 16.372 24.947 1.00 97.94 355 ALA A C 1
ATOM 2704 O O . ALA A 1 355 ? -14.055 17.318 24.228 1.00 97.94 355 ALA A O 1
ATOM 2705 N N . GLN A 1 356 ? -13.681 16.500 26.276 1.00 97.69 356 GLN A N 1
ATOM 2706 C CA . GLN A 1 356 ? -13.832 17.788 26.959 1.00 97.69 356 GLN A CA 1
ATOM 2707 C C . GLN A 1 356 ? -12.599 18.684 26.785 1.00 97.69 356 GLN A C 1
ATOM 2709 O O . GLN A 1 356 ? -12.751 19.904 26.703 1.00 97.69 356 GLN A O 1
ATOM 2714 N N . ARG A 1 357 ? -11.394 18.098 26.708 1.00 96.31 357 ARG A N 1
ATOM 2715 C CA . ARG A 1 357 ? -10.147 18.821 26.398 1.00 96.31 357 ARG A CA 1
ATOM 2716 C C . ARG A 1 357 ? -10.123 19.330 24.958 1.00 96.31 357 ARG A C 1
ATOM 2718 O O . ARG A 1 357 ? -9.638 20.434 24.724 1.00 96.31 357 ARG A O 1
ATOM 2725 N N . ASP A 1 358 ? -10.685 18.567 24.023 1.00 97.31 358 ASP A N 1
ATOM 2726 C CA . ASP A 1 358 ? -10.841 18.941 22.615 1.00 97.31 358 ASP A CA 1
ATOM 2727 C C . ASP A 1 358 ? -12.329 19.067 22.219 1.00 97.31 358 ASP A C 1
ATOM 2729 O O . ASP A 1 358 ? -12.892 18.180 21.566 1.00 97.31 358 ASP A O 1
ATOM 2733 N N . PRO A 1 359 ? -12.997 20.189 22.563 1.00 96.88 359 PRO A N 1
ATOM 2734 C CA . PRO A 1 359 ? -14.422 20.398 22.300 1.00 96.88 359 PRO A CA 1
ATOM 2735 C C . PRO A 1 359 ? -14.722 20.740 20.826 1.00 96.88 359 PRO A C 1
ATOM 2737 O O . PRO A 1 359 ? -15.713 21.413 20.520 1.00 96.88 359 PRO A O 1
ATOM 2740 N N . THR A 1 360 ? -13.878 20.308 19.888 1.00 97.25 360 THR A N 1
ATOM 2741 C CA . THR A 1 360 ? -14.062 20.532 18.453 1.00 97.25 360 THR A CA 1
ATOM 2742 C C . THR A 1 360 ? -14.913 19.436 17.807 1.00 97.25 360 THR A C 1
ATOM 2744 O O . THR A 1 360 ? -15.155 18.359 18.354 1.00 97.25 360 THR A O 1
ATOM 2747 N N . ALA A 1 361 ? -15.380 19.689 16.580 1.00 96.06 361 ALA A N 1
ATOM 2748 C CA . ALA A 1 361 ? -16.036 18.653 15.784 1.00 96.06 361 ALA A CA 1
ATOM 2749 C C . ALA A 1 361 ? -15.085 17.487 15.444 1.00 96.06 361 ALA A C 1
ATOM 2751 O O . ALA A 1 361 ? -15.559 16.371 15.250 1.00 96.06 361 ALA A O 1
ATOM 2752 N N . ALA A 1 362 ? -13.772 17.738 15.356 1.00 95.69 362 ALA A N 1
ATOM 2753 C CA . ALA A 1 362 ? -12.768 16.696 15.164 1.00 95.69 362 ALA A CA 1
ATOM 2754 C C . ALA A 1 362 ? -12.615 15.846 16.430 1.00 95.69 362 ALA A C 1
ATOM 2756 O O . ALA A 1 362 ? -12.771 14.630 16.337 1.00 95.69 362 ALA A O 1
ATOM 2757 N N . GLY A 1 363 ? -12.464 16.472 17.600 1.00 97.62 363 GLY A N 1
ATOM 2758 C CA . GLY A 1 363 ? -12.387 15.777 18.887 1.00 97.62 363 GLY A CA 1
ATOM 2759 C C . GLY A 1 363 ? -13.569 14.847 19.142 1.00 97.62 363 GLY A C 1
ATOM 2760 O O . GLY A 1 363 ? -13.381 13.680 19.468 1.00 97.62 363 GLY A O 1
ATOM 2761 N N . LYS A 1 364 ? -14.801 15.289 18.850 1.00 97.12 364 LYS A N 1
ATOM 2762 C CA . LYS A 1 364 ? -15.996 14.421 18.930 1.00 97.12 364 LYS A CA 1
ATOM 2763 C C . LYS A 1 364 ? -15.917 13.186 18.025 1.00 97.12 364 LYS A C 1
ATOM 2765 O O . LYS A 1 364 ? -16.373 12.112 18.408 1.00 97.12 364 LYS A O 1
ATOM 2770 N N . ARG A 1 365 ? -15.359 13.325 16.818 1.00 97.44 365 ARG A N 1
ATOM 2771 C CA . ARG A 1 365 ? -15.178 12.198 15.887 1.00 97.44 365 ARG A CA 1
ATOM 2772 C C . ARG A 1 365 ? -14.072 11.254 16.344 1.00 97.44 365 ARG A C 1
ATOM 2774 O O . ARG A 1 365 ? -14.237 10.044 16.225 1.00 97.44 365 ARG A O 1
ATOM 2781 N N . HIS A 1 366 ? -12.977 11.788 16.879 1.00 98.19 366 HIS A N 1
ATOM 2782 C CA . HIS A 1 366 ? -11.914 10.976 17.462 1.00 98.19 366 HIS A CA 1
ATOM 2783 C C . HIS A 1 366 ? -12.395 10.214 18.696 1.00 98.19 366 HIS A C 1
ATOM 2785 O O . HIS A 1 366 ? -12.131 9.021 18.798 1.00 98.19 366 HIS A O 1
ATOM 2791 N N . ALA A 1 367 ? -13.190 10.850 19.559 1.00 98.25 367 ALA A N 1
ATOM 2792 C CA . ALA A 1 367 ? -13.836 10.195 20.690 1.00 98.25 367 ALA A CA 1
ATOM 2793 C C . ALA A 1 367 ? -14.727 9.027 20.238 1.00 98.25 367 ALA A C 1
ATOM 2795 O O . ALA A 1 367 ? -14.621 7.930 20.778 1.00 98.25 367 ALA A O 1
ATOM 2796 N N . ALA A 1 368 ? -15.545 9.223 19.197 1.00 97.69 368 ALA A N 1
ATOM 2797 C CA . ALA A 1 368 ? -16.375 8.156 18.635 1.00 97.69 368 ALA A CA 1
ATOM 2798 C C . ALA A 1 368 ? -15.537 6.992 18.068 1.00 97.69 368 ALA A C 1
ATOM 2800 O O . ALA A 1 368 ? -15.865 5.827 18.296 1.00 97.69 368 ALA A O 1
ATOM 2801 N N . ALA A 1 369 ? -14.438 7.292 17.367 1.00 97.94 369 ALA A N 1
ATOM 2802 C CA . ALA A 1 369 ? -13.521 6.276 16.853 1.00 97.94 369 ALA A CA 1
ATOM 2803 C C . ALA A 1 369 ? -12.836 5.493 17.988 1.00 97.94 369 ALA A C 1
ATOM 2805 O O . ALA A 1 369 ? -12.855 4.264 17.976 1.00 97.94 369 ALA A O 1
ATOM 2806 N N . ALA A 1 370 ? -12.289 6.186 18.992 1.00 98.38 370 ALA A N 1
ATOM 2807 C CA . ALA A 1 370 ? -11.652 5.572 20.155 1.00 98.38 370 ALA A CA 1
ATOM 2808 C C . ALA A 1 370 ? -12.642 4.715 20.959 1.00 98.38 370 ALA A C 1
ATOM 2810 O O . ALA A 1 370 ? -12.326 3.585 21.328 1.00 98.38 370 ALA A O 1
ATOM 2811 N N . ALA A 1 371 ? -13.869 5.203 21.163 1.00 98.06 371 ALA A N 1
ATOM 2812 C CA . ALA A 1 371 ? -14.908 4.464 21.870 1.00 98.06 371 ALA A CA 1
ATOM 2813 C C . ALA A 1 371 ? -15.247 3.148 21.158 1.00 98.06 371 ALA A C 1
ATOM 2815 O O . ALA A 1 371 ? -15.323 2.115 21.824 1.00 98.06 371 ALA A O 1
ATOM 2816 N N . ALA A 1 372 ? -15.386 3.173 19.826 1.00 97.62 372 ALA A N 1
ATOM 2817 C CA . ALA A 1 372 ? -15.655 1.998 18.992 1.00 97.62 372 ALA A CA 1
ATOM 2818 C C . ALA A 1 372 ? -14.444 1.056 18.840 1.00 97.62 372 ALA A C 1
ATOM 2820 O O . ALA A 1 372 ? -14.613 -0.132 18.544 1.00 97.62 372 ALA A O 1
ATOM 2821 N N . ALA A 1 373 ? -13.227 1.560 19.065 1.00 98.00 373 ALA A N 1
ATOM 2822 C CA . ALA A 1 373 ? -11.996 0.783 18.987 1.00 98.00 373 ALA A CA 1
ATOM 2823 C C . ALA A 1 373 ? -11.844 -0.242 20.109 1.00 98.00 373 ALA A C 1
ATOM 2825 O O . ALA A 1 373 ? -11.149 -1.233 19.909 1.00 98.00 373 ALA A O 1
ATOM 2826 N N . ARG A 1 374 ? -12.529 -0.080 21.245 1.00 98.00 374 ARG A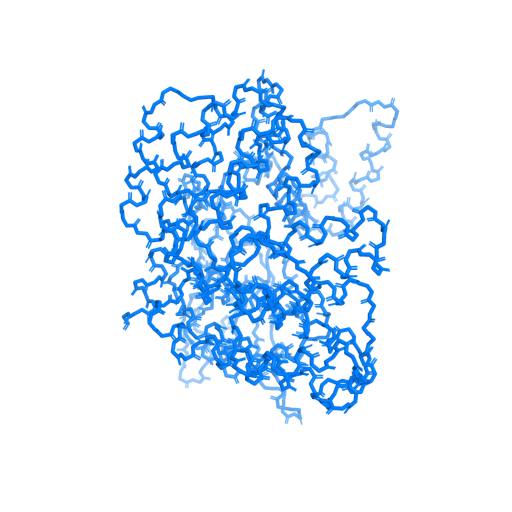 N 1
ATOM 2827 C CA . ARG A 1 374 ? -12.338 -0.952 22.413 1.00 98.00 374 ARG A CA 1
ATOM 2828 C C . ARG A 1 374 ? -12.703 -2.422 22.133 1.00 98.00 374 ARG A C 1
ATOM 2830 O O . ARG A 1 374 ? -13.747 -2.686 21.529 1.00 98.00 374 ARG A O 1
ATOM 2837 N N . PRO A 1 375 ? -11.894 -3.399 22.594 1.00 96.75 375 PRO A N 1
ATOM 2838 C CA . PRO A 1 375 ? -12.043 -4.824 22.271 1.00 96.75 375 PRO A CA 1
ATOM 2839 C C . PRO A 1 375 ? -13.128 -5.538 23.106 1.00 96.75 375 PRO A C 1
ATOM 2841 O O . PRO A 1 375 ? -12.913 -6.637 23.608 1.00 96.75 375 PRO A O 1
ATOM 2844 N N . GLN A 1 376 ? -14.305 -4.931 23.276 1.00 96.12 376 GLN A N 1
ATOM 2845 C CA . GLN A 1 376 ? -15.390 -5.467 24.107 1.00 96.12 376 GLN A CA 1
ATOM 2846 C C . GLN A 1 376 ? -16.631 -5.784 23.267 1.00 96.12 376 GLN A C 1
ATOM 2848 O O . GLN A 1 376 ? -17.045 -4.975 22.439 1.00 96.12 376 GLN A O 1
ATOM 2853 N N . ALA A 1 377 ? -17.276 -6.929 23.517 1.00 95.94 377 ALA A N 1
ATOM 2854 C CA . ALA A 1 377 ? -18.441 -7.366 22.739 1.00 95.94 377 ALA A CA 1
ATOM 2855 C C . ALA A 1 377 ? -19.591 -6.343 22.761 1.00 95.94 377 ALA A C 1
ATOM 2857 O O . ALA A 1 377 ? -20.108 -5.990 21.707 1.00 95.94 377 ALA A O 1
ATOM 2858 N N . GLY A 1 378 ? -19.933 -5.804 23.939 1.00 95.94 378 GLY A N 1
ATOM 2859 C CA . GLY A 1 378 ? -20.981 -4.783 24.067 1.00 95.94 378 GLY A CA 1
ATOM 2860 C C . GLY A 1 378 ? -20.650 -3.470 23.347 1.00 95.94 378 GLY A C 1
ATOM 2861 O O . GLY A 1 378 ? -21.542 -2.833 22.799 1.00 95.94 378 GLY A O 1
ATOM 2862 N N . VAL A 1 379 ? -19.367 -3.100 23.276 1.00 96.56 379 VAL A N 1
ATOM 2863 C CA . VAL A 1 379 ? -18.914 -1.925 22.514 1.00 96.56 379 VAL A CA 1
ATOM 2864 C C . VAL A 1 379 ? -19.080 -2.154 21.014 1.00 96.56 379 VAL A C 1
ATOM 2866 O O . VAL A 1 379 ? -19.579 -1.275 20.314 1.00 96.56 379 VAL A O 1
ATOM 2869 N N . LYS A 1 380 ? -18.687 -3.333 20.511 1.00 97.12 380 LYS A N 1
ATOM 2870 C CA . LYS A 1 380 ? -18.877 -3.675 19.095 1.00 97.12 380 LYS A CA 1
ATOM 2871 C C . LYS A 1 380 ? -20.359 -3.743 18.741 1.00 97.12 380 LYS A C 1
ATOM 2873 O O . LYS A 1 380 ? -20.741 -3.241 17.693 1.00 97.12 380 LYS A O 1
ATOM 2878 N N . GLU A 1 381 ? -21.193 -4.280 19.626 1.00 96.81 381 GLU A N 1
ATOM 2879 C CA . GLU A 1 381 ? -22.646 -4.298 19.440 1.00 96.81 381 GLU A CA 1
ATOM 2880 C C . GLU A 1 381 ? -23.211 -2.883 19.280 1.00 96.81 381 GLU A C 1
ATOM 2882 O O . GLU A 1 381 ? -23.849 -2.582 18.276 1.00 96.81 381 GLU A O 1
ATOM 2887 N N . GLN A 1 382 ? -22.883 -1.984 20.212 1.00 95.75 382 GLN A N 1
ATOM 2888 C CA . GLN A 1 382 ? -23.350 -0.602 20.174 1.00 95.75 382 GLN A CA 1
ATOM 2889 C C . GLN A 1 382 ? -22.861 0.138 18.921 1.00 95.75 382 GLN A C 1
ATOM 2891 O O . GLN A 1 382 ? -23.644 0.817 18.263 1.00 95.75 382 GLN A O 1
ATOM 2896 N N . ALA A 1 383 ? -21.579 0.001 18.567 1.00 96.56 383 ALA A N 1
ATOM 2897 C CA . ALA A 1 383 ? -21.021 0.628 17.370 1.00 96.56 383 ALA A CA 1
ATOM 2898 C C . ALA A 1 383 ? -21.671 0.091 16.083 1.00 96.56 383 ALA A C 1
ATOM 2900 O O . ALA A 1 383 ? -21.920 0.857 15.151 1.00 96.56 383 ALA A O 1
ATOM 2901 N N . TRP A 1 384 ? -21.970 -1.210 16.036 1.00 97.50 384 TRP A N 1
ATOM 2902 C CA . TRP A 1 384 ? -22.682 -1.837 14.928 1.00 97.50 384 TRP A CA 1
ATOM 2903 C C . TRP A 1 384 ? -24.102 -1.295 14.786 1.00 97.50 384 TRP A C 1
ATOM 2905 O O . TRP A 1 384 ? -24.466 -0.839 13.705 1.00 97.50 384 TRP A O 1
ATOM 2915 N N . GLU A 1 385 ? -24.889 -1.311 15.866 1.00 96.31 385 GLU A N 1
ATOM 2916 C CA . GLU A 1 385 ? -26.254 -0.772 15.879 1.00 96.31 385 GLU A CA 1
ATOM 2917 C C . GLU A 1 385 ? -26.266 0.689 15.435 1.00 96.31 385 GLU A C 1
ATOM 2919 O O . GLU A 1 385 ? -27.042 1.067 14.561 1.00 96.31 385 GLU A O 1
ATOM 2924 N N . GLN A 1 386 ? -25.343 1.498 15.956 1.00 95.19 386 GLN A N 1
ATOM 2925 C CA . GLN A 1 386 ? -25.233 2.902 15.582 1.00 95.19 386 GLN A CA 1
ATOM 2926 C C . GLN A 1 386 ? -24.958 3.067 14.080 1.00 95.19 386 GLN A C 1
ATOM 2928 O O . GLN A 1 386 ? -25.617 3.848 13.403 1.00 95.19 386 GLN A O 1
ATOM 2933 N N . VAL A 1 387 ? -24.004 2.315 13.526 1.00 95.75 387 VAL A N 1
ATOM 2934 C CA . VAL A 1 387 ? -23.636 2.442 12.110 1.00 95.75 387 VAL A CA 1
ATOM 2935 C C . VAL A 1 387 ? -24.699 1.869 11.175 1.00 95.75 387 VAL A C 1
ATOM 2937 O O . VAL A 1 387 ? -24.858 2.406 10.081 1.00 95.75 387 VAL A O 1
ATOM 2940 N N . ILE A 1 388 ? -25.413 0.812 11.562 1.00 95.38 388 ILE A N 1
ATOM 2941 C CA . ILE A 1 388 ? -26.364 0.104 10.691 1.00 95.38 388 ILE A CA 1
ATOM 2942 C C . ILE A 1 388 ? -27.789 0.661 10.792 1.00 95.38 388 ILE A C 1
ATOM 2944 O O . ILE A 1 388 ? -28.472 0.739 9.770 1.00 95.38 388 ILE A O 1
ATOM 2948 N N . GLU A 1 389 ? -28.229 1.062 11.985 1.00 92.94 389 GLU A N 1
ATOM 2949 C CA . GLU A 1 389 ? -29.630 1.414 12.255 1.00 92.94 389 GLU A CA 1
ATOM 2950 C C . GLU A 1 389 ? -29.872 2.931 12.351 1.00 92.94 389 GLU A C 1
ATOM 2952 O O . GLU A 1 389 ? -30.971 3.391 12.043 1.00 92.94 389 GLU A O 1
ATOM 2957 N N . ASP A 1 390 ? -28.871 3.738 12.733 1.00 92.44 390 ASP A N 1
ATOM 2958 C CA . ASP A 1 390 ? -29.031 5.199 12.819 1.00 92.44 390 ASP A CA 1
ATOM 2959 C C . ASP A 1 390 ? -28.754 5.883 11.471 1.00 92.44 390 ASP A C 1
ATOM 2961 O O . ASP A 1 390 ? -27.622 6.238 11.130 1.00 92.44 390 ASP A O 1
ATOM 2965 N N . ASP A 1 391 ? -29.819 6.079 10.694 1.00 89.06 391 ASP A N 1
ATOM 2966 C CA . ASP A 1 391 ? -29.780 6.756 9.393 1.00 89.06 391 ASP A CA 1
ATOM 2967 C C . ASP A 1 391 ? -29.610 8.291 9.510 1.00 89.06 391 ASP A C 1
ATOM 2969 O O . ASP A 1 391 ? -29.478 8.975 8.494 1.00 89.06 391 ASP A O 1
ATOM 2973 N N . THR A 1 392 ? -29.592 8.851 10.729 1.00 90.00 392 THR A N 1
ATOM 2974 C CA . THR A 1 392 ? -29.430 10.299 10.975 1.00 90.00 392 THR A CA 1
ATOM 2975 C C . THR A 1 392 ? -27.980 10.720 11.211 1.00 90.00 392 THR A C 1
ATOM 2977 O O . THR A 1 392 ? -27.669 11.917 11.200 1.00 90.00 392 THR A O 1
ATOM 2980 N N . LEU A 1 393 ? -27.072 9.755 11.394 1.00 91.38 393 LEU A N 1
ATOM 2981 C CA . LEU A 1 393 ? -25.653 10.027 11.582 1.00 91.38 393 LEU A CA 1
ATOM 2982 C C . LEU A 1 393 ? -25.043 10.747 10.377 1.00 91.38 393 LEU A C 1
ATOM 2984 O O . LEU A 1 393 ? -25.162 10.329 9.225 1.00 91.38 393 LEU A O 1
ATOM 2988 N N . ALA A 1 394 ? -24.274 11.798 10.661 1.00 92.69 394 ALA A N 1
ATOM 2989 C CA . ALA A 1 394 ? -23.440 12.428 9.649 1.00 92.69 394 ALA A CA 1
ATOM 2990 C C . ALA A 1 394 ? -22.413 11.419 9.104 1.00 92.69 394 ALA A C 1
ATOM 2992 O O . ALA A 1 394 ? -21.695 10.788 9.882 1.00 92.69 394 ALA A O 1
ATOM 2993 N N . ASN A 1 395 ? -22.271 11.342 7.774 1.00 93.00 395 ASN A N 1
ATOM 2994 C CA . ASN A 1 395 ? -21.403 10.359 7.108 1.00 93.00 395 ASN A CA 1
ATOM 2995 C C . ASN A 1 395 ? -19.965 10.342 7.656 1.00 93.00 395 ASN A C 1
ATOM 2997 O O . ASN A 1 395 ? -19.350 9.293 7.834 1.00 93.00 395 ASN A O 1
ATOM 3001 N N . ILE A 1 396 ? -19.420 11.523 7.961 1.00 93.75 396 ILE A N 1
ATOM 3002 C CA . ILE A 1 396 ? -18.066 11.653 8.506 1.00 93.75 396 ILE A CA 1
ATOM 3003 C C . ILE A 1 396 ? -17.926 11.006 9.895 1.00 93.75 396 ILE A C 1
ATOM 3005 O O . ILE A 1 396 ? -16.875 10.453 10.203 1.00 93.75 396 ILE A O 1
ATOM 3009 N N . THR A 1 397 ? -18.981 11.026 10.712 1.00 95.19 397 THR A N 1
ATOM 3010 C CA . THR A 1 397 ? -19.024 10.346 12.013 1.00 95.19 397 THR A CA 1
ATOM 3011 C C . THR A 1 397 ? -19.161 8.839 11.821 1.00 95.19 397 THR A C 1
ATOM 3013 O O . THR A 1 397 ? -18.432 8.086 12.463 1.00 95.19 397 THR A O 1
ATOM 3016 N N . THR A 1 398 ? -20.005 8.394 10.882 1.00 95.38 398 THR A N 1
ATOM 3017 C CA . THR A 1 398 ? -20.106 6.979 10.485 1.00 95.38 398 THR A CA 1
ATOM 3018 C C . THR A 1 398 ? -18.743 6.432 10.072 1.00 95.38 398 THR A C 1
ATOM 3020 O O . THR A 1 398 ? -18.322 5.392 10.569 1.00 95.38 398 THR A O 1
ATOM 3023 N N . ARG A 1 399 ? -17.994 7.171 9.243 1.00 95.44 399 ARG A N 1
ATOM 3024 C CA . ARG A 1 399 ? -16.630 6.805 8.837 1.00 95.44 399 ARG A CA 1
ATOM 3025 C C . ARG A 1 399 ? -15.681 6.665 10.030 1.00 95.44 399 ARG A C 1
ATOM 3027 O O . ARG A 1 399 ? -14.885 5.731 10.056 1.00 95.44 399 ARG A O 1
ATOM 3034 N N . SER A 1 400 ? -15.761 7.565 11.010 1.00 96.81 400 SER A N 1
ATOM 3035 C CA . SER A 1 400 ? -14.943 7.493 12.227 1.00 96.81 400 SER A CA 1
ATOM 3036 C C . SER A 1 400 ? -15.271 6.266 13.081 1.00 96.81 400 SER A C 1
ATOM 3038 O O . SER A 1 400 ? -14.351 5.571 13.504 1.00 96.81 400 SER A O 1
ATOM 3040 N N . ILE A 1 401 ? -16.555 5.954 13.283 1.00 97.56 401 ILE A N 1
ATOM 3041 C CA . ILE A 1 401 ? -16.978 4.766 14.044 1.00 97.56 401 ILE A CA 1
ATOM 3042 C C . ILE A 1 401 ? -16.543 3.488 13.323 1.00 97.56 401 ILE A C 1
ATOM 3044 O O . ILE A 1 401 ? -15.969 2.600 13.945 1.00 97.56 401 ILE A O 1
ATOM 3048 N N . VAL A 1 402 ? -16.743 3.416 12.005 1.00 96.50 402 VAL A N 1
ATOM 3049 C CA . VAL A 1 402 ? -16.300 2.295 11.162 1.00 96.50 402 VAL A CA 1
ATOM 3050 C C . VAL A 1 402 ? -14.782 2.099 11.242 1.00 96.50 402 VAL A C 1
ATOM 3052 O O . VAL A 1 402 ? -14.319 0.974 11.411 1.00 96.50 402 VAL A O 1
ATOM 3055 N N . GLY A 1 403 ? -14.006 3.188 11.191 1.00 94.88 403 GLY A N 1
ATOM 3056 C CA . GLY A 1 403 ? -12.553 3.145 11.370 1.00 94.88 403 GLY A CA 1
ATOM 3057 C C . GLY A 1 403 ? -12.120 2.677 12.763 1.00 94.88 403 GLY A C 1
ATOM 3058 O O . GLY A 1 403 ? -11.081 2.039 12.890 1.00 94.88 403 GLY A O 1
ATOM 3059 N N . GLY A 1 404 ? -12.923 2.948 13.797 1.00 96.94 404 GLY A N 1
ATOM 3060 C CA . GLY A 1 404 ? -12.749 2.393 15.140 1.00 96.94 404 GLY A CA 1
ATOM 3061 C C . GLY A 1 404 ? -13.166 0.923 15.237 1.00 96.94 404 GLY A C 1
ATOM 3062 O O . GLY A 1 404 ? -12.522 0.141 15.923 1.00 96.94 404 GLY A O 1
ATOM 3063 N N . PHE A 1 405 ? -14.198 0.499 14.514 1.00 97.50 405 PHE A N 1
ATOM 3064 C CA . PHE A 1 405 ? -14.798 -0.826 14.655 1.00 97.50 405 PHE A CA 1
ATOM 3065 C C . PHE A 1 405 ? -13.827 -1.972 14.333 1.00 97.50 405 PHE A C 1
ATOM 3067 O O . PHE A 1 405 ? -13.688 -2.900 15.136 1.00 97.50 405 PHE A O 1
ATOM 3074 N N . VAL A 1 406 ? -13.129 -1.898 13.195 1.00 93.75 406 VAL A N 1
ATOM 3075 C CA . VAL A 1 406 ? -12.192 -2.938 12.741 1.00 93.75 406 VAL A CA 1
ATOM 3076 C C . VAL A 1 406 ? -10.769 -2.599 13.181 1.00 93.75 406 VAL A C 1
ATOM 3078 O O . VAL A 1 406 ? -10.112 -1.769 12.560 1.00 93.75 406 VAL A O 1
ATOM 3081 N N . GLN A 1 407 ? -10.271 -3.275 14.219 1.00 95.62 407 GLN A N 1
ATOM 3082 C CA . GLN A 1 407 ? -8.893 -3.108 14.703 1.00 95.62 407 GLN A CA 1
ATOM 3083 C C . GLN A 1 407 ? -8.061 -4.391 14.547 1.00 95.62 407 GLN A C 1
ATOM 3085 O O . GLN A 1 407 ? -8.595 -5.500 14.705 1.00 95.62 407 GLN A O 1
ATOM 3090 N N . PRO A 1 408 ? -6.743 -4.277 14.294 1.00 93.50 408 PRO A N 1
ATOM 3091 C CA . PRO A 1 408 ? -5.825 -5.407 14.370 1.00 93.50 408 PRO A CA 1
ATOM 3092 C C . PRO A 1 408 ? -5.915 -6.133 15.719 1.00 93.50 408 PRO A C 1
ATOM 3094 O O . PRO A 1 408 ? -6.123 -5.528 16.765 1.00 93.50 408 PRO A O 1
ATOM 3097 N N . GLY A 1 409 ? -5.775 -7.459 15.703 1.00 91.88 409 GLY A N 1
ATOM 3098 C CA . GLY A 1 409 ? -5.825 -8.279 16.921 1.00 91.88 409 GLY A CA 1
ATOM 3099 C C . GLY A 1 409 ? -7.228 -8.552 17.483 1.00 91.88 409 GLY A C 1
ATOM 3100 O O . GLY A 1 409 ? -7.366 -9.440 18.316 1.00 91.88 409 GLY A O 1
ATOM 3101 N N . GLN A 1 410 ? -8.285 -7.900 16.984 1.00 95.44 410 GLN A N 1
ATOM 3102 C CA . GLN A 1 410 ? -9.650 -8.020 17.524 1.00 95.44 410 GLN A CA 1
ATOM 3103 C C . GLN A 1 410 ? -10.565 -8.991 16.755 1.00 95.44 410 GLN A C 1
ATOM 3105 O O . GLN A 1 410 ? -11.787 -8.933 16.865 1.00 95.44 410 GLN A O 1
ATOM 3110 N N . ARG A 1 411 ? -10.008 -9.914 15.963 1.00 93.19 411 ARG A N 1
ATOM 3111 C CA . ARG A 1 411 ? -10.811 -10.800 15.093 1.00 93.19 411 ARG A CA 1
ATOM 3112 C C . ARG A 1 411 ? -11.838 -11.643 15.857 1.00 93.19 411 ARG A C 1
ATOM 3114 O O . ARG A 1 411 ? -12.926 -11.874 15.348 1.00 93.19 411 ARG A O 1
ATOM 3121 N N . GLU A 1 412 ? -11.498 -12.085 17.067 1.00 94.31 412 GLU A N 1
ATOM 3122 C CA . GLU A 1 412 ? -12.358 -12.958 17.877 1.00 94.31 412 GLU A CA 1
ATOM 3123 C C . GLU A 1 412 ? -13.649 -12.243 18.314 1.00 94.31 412 GLU A C 1
ATOM 3125 O O . GLU A 1 412 ? -14.733 -12.803 18.165 1.00 94.31 412 GLU A O 1
ATOM 3130 N N . VAL A 1 413 ? -13.568 -10.980 18.755 1.00 96.62 413 VAL A N 1
ATOM 3131 C CA . VAL A 1 413 ? -14.757 -10.191 19.139 1.00 96.62 413 VAL A CA 1
ATOM 3132 C C . VAL A 1 413 ? -15.593 -9.759 17.926 1.00 96.62 413 VAL A C 1
ATOM 3134 O O . VAL A 1 413 ? -16.789 -9.511 18.057 1.00 96.62 413 VAL A O 1
ATOM 3137 N N . LEU A 1 414 ? -14.990 -9.713 16.734 1.00 97.19 414 LEU A N 1
ATOM 3138 C CA . LEU A 1 414 ? -15.667 -9.362 15.482 1.00 97.19 414 LEU A CA 1
ATOM 3139 C C . LEU A 1 414 ? -16.367 -10.552 14.798 1.00 97.19 414 LEU A C 1
ATOM 3141 O O . LEU A 1 414 ? -17.196 -10.346 13.910 1.00 97.19 414 LEU A O 1
ATOM 3145 N N . ALA A 1 415 ? -16.081 -11.792 15.206 1.00 95.88 415 ALA A N 1
ATOM 3146 C CA . ALA A 1 415 ? -16.598 -12.999 14.554 1.00 95.88 415 ALA A CA 1
ATOM 3147 C C . ALA A 1 415 ? -18.136 -13.032 14.370 1.00 95.88 415 ALA A C 1
ATOM 3149 O O . ALA A 1 415 ? -18.586 -13.404 13.283 1.00 95.88 415 ALA A O 1
ATOM 3150 N N . PRO A 1 416 ? -18.975 -12.592 15.337 1.00 96.31 416 PRO A N 1
ATOM 3151 C CA . PRO A 1 416 ? -20.433 -12.592 15.161 1.00 96.31 416 PRO A CA 1
ATOM 3152 C C . PRO A 1 416 ? -20.937 -11.681 14.031 1.00 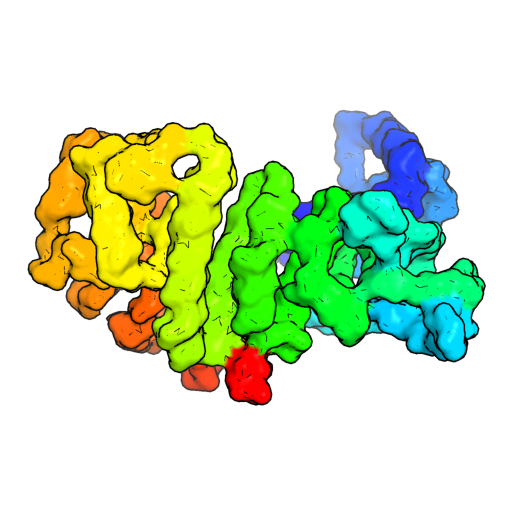96.31 416 PRO A C 1
ATOM 3154 O O . PRO A 1 416 ? -22.048 -11.867 13.530 1.00 96.31 416 PRO A O 1
ATOM 3157 N N . PHE A 1 417 ? -20.146 -10.688 13.617 1.00 97.75 417 PHE A N 1
ATOM 3158 C CA . PHE A 1 417 ? -20.578 -9.656 12.678 1.00 97.75 417 PHE A CA 1
ATOM 3159 C C . PHE A 1 417 ? -20.462 -10.073 11.208 1.00 97.75 417 PHE A C 1
ATOM 3161 O O . PHE A 1 417 ? -21.115 -9.461 10.367 1.00 97.75 417 PHE A O 1
ATOM 3168 N N . THR A 1 418 ? -19.731 -11.148 10.878 1.00 96.81 418 THR A N 1
ATOM 3169 C CA . THR A 1 418 ? -19.627 -11.634 9.488 1.00 96.81 418 THR A CA 1
ATOM 3170 C C . THR A 1 418 ? -20.998 -11.981 8.906 1.00 96.81 418 THR A C 1
ATOM 3172 O O . THR A 1 418 ? -21.372 -11.503 7.837 1.00 96.81 418 THR A O 1
ATOM 3175 N N . ALA A 1 419 ? -21.780 -12.804 9.611 1.00 95.62 419 ALA A N 1
ATOM 3176 C CA . ALA A 1 419 ? -23.110 -13.198 9.145 1.00 95.62 419 ALA A CA 1
ATOM 3177 C C . ALA A 1 419 ? -24.089 -12.011 9.147 1.00 95.62 419 ALA A C 1
ATOM 3179 O O . ALA A 1 419 ? -24.909 -11.875 8.238 1.00 95.62 419 ALA A O 1
ATOM 3180 N N . ARG A 1 420 ? -23.974 -11.131 10.150 1.00 97.06 420 ARG A N 1
ATOM 3181 C CA . ARG A 1 420 ? -24.822 -9.940 10.301 1.00 97.06 420 ARG A CA 1
ATOM 3182 C C . ARG A 1 420 ? -24.604 -8.925 9.187 1.00 97.06 420 ARG A C 1
ATOM 3184 O O . ARG A 1 420 ? -25.574 -8.327 8.738 1.00 97.06 420 ARG A O 1
ATOM 3191 N N . TYR A 1 421 ? -23.371 -8.776 8.707 1.00 97.94 421 TYR A N 1
ATOM 3192 C CA . TYR A 1 421 ? -23.053 -7.936 7.556 1.00 97.94 421 TYR A CA 1
ATOM 3193 C C . TYR A 1 421 ? -23.895 -8.313 6.341 1.00 97.94 421 TYR A C 1
ATOM 3195 O O . TYR A 1 421 ? -24.683 -7.502 5.861 1.00 97.94 421 TYR A O 1
ATOM 3203 N N . PHE A 1 422 ? -23.823 -9.566 5.893 1.00 97.38 422 PHE A N 1
ATOM 3204 C CA . PHE A 1 422 ? -24.565 -9.988 4.703 1.00 97.38 422 PHE A CA 1
ATOM 3205 C C . PHE A 1 422 ? -26.089 -9.910 4.881 1.00 97.38 422 PHE A C 1
ATOM 3207 O O . PHE A 1 422 ? -26.802 -9.739 3.896 1.00 97.38 422 PHE A O 1
ATOM 3214 N N . ALA A 1 423 ? -26.595 -9.995 6.114 1.00 96.25 423 ALA A N 1
ATOM 3215 C CA . ALA A 1 423 ? -28.015 -9.801 6.401 1.00 96.25 423 ALA A CA 1
ATOM 3216 C C . ALA A 1 423 ? -28.447 -8.321 6.351 1.00 96.25 423 ALA A C 1
ATOM 3218 O O . ALA A 1 423 ? -29.536 -8.022 5.870 1.00 96.25 423 ALA A O 1
ATOM 3219 N N . ALA A 1 424 ? -27.610 -7.399 6.836 1.00 96.44 424 ALA A N 1
ATOM 3220 C CA . ALA A 1 424 ? -27.969 -5.989 7.007 1.00 96.44 424 ALA A CA 1
ATOM 3221 C C . ALA A 1 424 ? -27.775 -5.139 5.740 1.00 96.44 424 ALA A C 1
ATOM 3223 O O . ALA A 1 424 ? -28.555 -4.221 5.476 1.00 96.44 424 ALA A O 1
ATOM 3224 N N . ILE A 1 425 ? -26.737 -5.431 4.950 1.00 96.06 425 ILE A N 1
ATOM 3225 C CA . ILE A 1 425 ? -26.287 -4.552 3.862 1.00 96.06 425 ILE A CA 1
ATOM 3226 C C . ILE A 1 425 ? -27.346 -4.241 2.787 1.00 96.06 425 ILE A C 1
ATOM 3228 O O . ILE A 1 425 ? -27.396 -3.081 2.375 1.00 96.06 425 ILE A O 1
ATOM 3232 N N . PRO A 1 426 ? -28.218 -5.170 2.342 1.00 95.19 426 PRO A N 1
ATOM 3233 C CA . PRO A 1 426 ? -29.270 -4.831 1.381 1.00 95.19 426 PRO A CA 1
ATOM 3234 C C . PRO A 1 426 ? -30.179 -3.703 1.880 1.00 95.19 426 PRO A C 1
ATOM 3236 O O . PRO A 1 426 ? -30.422 -2.7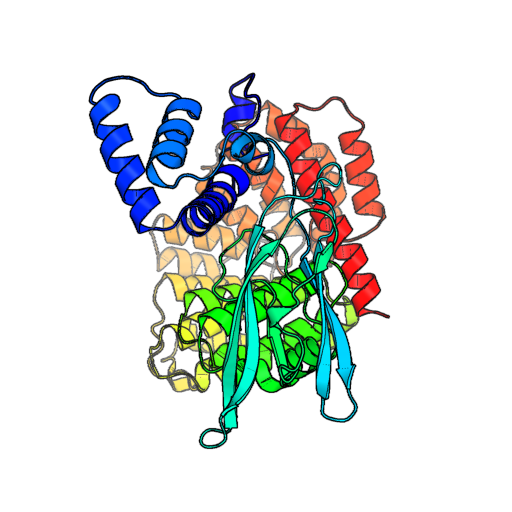41 1.158 1.00 95.19 426 PRO A O 1
ATOM 3239 N N . GLY A 1 427 ? -30.596 -3.765 3.149 1.00 94.38 427 GLY A N 1
ATOM 3240 C CA . GLY A 1 427 ? -31.438 -2.734 3.753 1.00 94.38 427 GLY A CA 1
ATOM 3241 C C . GLY A 1 427 ? -30.715 -1.395 3.913 1.00 94.38 427 GLY A C 1
ATOM 3242 O O . GLY A 1 427 ? -31.312 -0.349 3.673 1.00 94.38 427 GLY A O 1
ATOM 3243 N N . VAL A 1 428 ? -29.425 -1.412 4.265 1.00 94.56 428 VAL A N 1
ATOM 3244 C CA . VAL A 1 428 ? -28.603 -0.189 4.314 1.00 94.56 428 VAL A CA 1
ATOM 3245 C C . VAL A 1 428 ? -28.516 0.460 2.931 1.00 94.56 428 VAL A C 1
ATOM 3247 O O . VAL A 1 428 ? -28.659 1.676 2.815 1.00 94.56 428 VAL A O 1
ATOM 3250 N N . TRP A 1 429 ? -28.310 -0.343 1.885 1.00 94.88 429 TRP A N 1
ATOM 3251 C CA . TRP A 1 429 ? -28.196 0.139 0.509 1.00 94.88 429 TRP A CA 1
ATOM 3252 C C . TRP A 1 429 ? -29.495 0.758 -0.016 1.00 94.88 429 TRP A C 1
ATOM 3254 O O . TRP A 1 429 ? -29.451 1.745 -0.742 1.00 94.88 429 TRP A O 1
ATOM 3264 N N . GLU A 1 430 ? -30.647 0.194 0.349 1.00 93.25 430 GLU A N 1
ATOM 3265 C CA . GLU A 1 430 ? -31.958 0.701 -0.074 1.00 93.25 430 GLU A CA 1
ATOM 3266 C C . GLU A 1 430 ? -32.350 2.013 0.615 1.00 93.25 430 GLU A C 1
ATOM 3268 O O . GLU A 1 430 ? -32.992 2.863 -0.002 1.00 93.25 430 GLU A O 1
ATOM 3273 N N . ARG A 1 431 ? -32.006 2.176 1.898 1.00 93.62 431 ARG A N 1
ATOM 3274 C CA . ARG A 1 431 ? -32.498 3.296 2.717 1.00 93.62 431 ARG A CA 1
ATOM 3275 C C . ARG A 1 431 ? -31.584 4.517 2.718 1.00 93.62 431 ARG A C 1
ATOM 3277 O O . ARG A 1 431 ? -32.070 5.629 2.922 1.00 93.62 431 ARG A O 1
ATOM 3284 N N . ARG A 1 432 ? -30.273 4.331 2.540 1.00 90.88 432 ARG A N 1
ATOM 3285 C CA . ARG A 1 432 ? -29.280 5.405 2.695 1.00 90.88 432 ARG A CA 1
ATOM 3286 C C . ARG A 1 432 ? -28.862 6.016 1.367 1.00 90.88 432 ARG A C 1
ATOM 3288 O O . ARG A 1 432 ? -28.967 5.402 0.311 1.00 90.88 432 ARG A O 1
ATOM 3295 N N . SER A 1 433 ? -28.320 7.233 1.435 1.00 89.56 433 SER A N 1
ATOM 3296 C CA . SER A 1 433 ? -27.630 7.817 0.286 1.00 89.56 433 SER A CA 1
ATOM 3297 C C . SER A 1 433 ? -26.440 6.947 -0.123 1.00 89.56 433 SER A C 1
ATOM 3299 O O . SER A 1 433 ? -25.806 6.303 0.719 1.00 89.56 433 SER A O 1
ATOM 3301 N N . SER A 1 434 ? -26.109 6.968 -1.414 1.00 86.94 434 SER A N 1
ATOM 3302 C CA . SER A 1 434 ? -25.031 6.158 -1.986 1.00 86.94 434 SER A CA 1
ATOM 3303 C C . SER A 1 434 ? -23.701 6.332 -1.247 1.00 86.94 434 SER A C 1
ATOM 3305 O O . SER A 1 434 ? -23.076 5.347 -0.866 1.00 86.94 434 SER A O 1
ATOM 3307 N N . GLU A 1 435 ? -23.296 7.568 -0.935 1.00 87.44 435 GLU A N 1
ATOM 3308 C CA . GLU A 1 435 ? -22.030 7.837 -0.235 1.00 87.44 435 GLU A CA 1
ATOM 3309 C C . GLU A 1 435 ? -21.974 7.208 1.174 1.00 87.44 435 GLU A C 1
ATOM 3311 O O . GLU A 1 435 ? -20.949 6.647 1.586 1.00 87.44 435 GLU A O 1
ATOM 3316 N N . VAL A 1 436 ? -23.082 7.273 1.921 1.00 90.19 436 VAL A N 1
ATOM 3317 C CA . VAL A 1 436 ? -23.166 6.690 3.268 1.00 90.19 436 VAL A CA 1
ATOM 3318 C C . VAL A 1 436 ? -23.221 5.169 3.178 1.00 90.19 436 VAL A C 1
ATOM 3320 O O . VAL A 1 436 ? -22.492 4.487 3.899 1.00 90.19 436 VAL A O 1
ATOM 3323 N N . ALA A 1 437 ? -24.030 4.625 2.265 1.00 93.06 437 ALA A N 1
ATOM 3324 C CA . ALA A 1 437 ? -24.124 3.189 2.038 1.00 93.06 437 ALA A CA 1
ATOM 3325 C C . ALA A 1 437 ? -22.759 2.594 1.660 1.00 93.06 437 ALA A C 1
ATOM 3327 O O . ALA A 1 437 ? -22.335 1.615 2.267 1.00 93.06 437 ALA A O 1
ATOM 3328 N N . GLN A 1 438 ? -22.019 3.224 0.743 1.00 94.06 438 GLN A N 1
ATOM 3329 C CA . GLN A 1 438 ? -20.665 2.807 0.366 1.00 94.06 438 GLN A CA 1
ATOM 3330 C C . GLN A 1 438 ? -19.698 2.816 1.555 1.00 94.06 438 GLN A C 1
ATOM 3332 O O . GLN A 1 438 ? -18.931 1.868 1.723 1.00 94.06 438 GLN A O 1
ATOM 3337 N N . THR A 1 439 ? -19.765 3.838 2.417 1.00 94.25 439 THR A N 1
ATOM 3338 C CA . THR A 1 439 ? -18.932 3.917 3.631 1.00 94.25 439 THR A CA 1
ATOM 3339 C C . THR A 1 439 ? -19.161 2.706 4.543 1.00 94.25 439 THR A C 1
ATOM 3341 O O . THR A 1 439 ? -18.196 2.106 5.018 1.00 94.25 439 THR A O 1
ATOM 3344 N N . VAL A 1 440 ? -20.423 2.307 4.741 1.00 95.62 440 VAL A N 1
ATOM 3345 C CA . VAL A 1 440 ? -20.785 1.123 5.538 1.00 95.62 440 VAL A CA 1
ATOM 3346 C C . VAL A 1 440 ? -20.374 -0.173 4.833 1.00 95.62 440 VAL A C 1
ATOM 3348 O O . VAL A 1 440 ? -19.720 -1.018 5.437 1.00 95.62 440 VAL A O 1
ATOM 3351 N N . VAL A 1 441 ? -20.721 -0.331 3.552 1.00 96.06 441 VAL A N 1
ATOM 3352 C CA . VAL A 1 441 ? -20.457 -1.548 2.767 1.00 96.06 441 VAL A CA 1
ATOM 3353 C C . VAL A 1 441 ? -18.967 -1.857 2.718 1.00 96.06 441 VAL A C 1
ATOM 3355 O O . VAL A 1 441 ? -18.582 -2.992 2.982 1.00 96.06 441 VAL A O 1
ATOM 3358 N N . ILE A 1 442 ? -18.139 -0.864 2.390 1.00 95.50 442 ILE A N 1
ATOM 3359 C CA . ILE A 1 442 ? -16.692 -1.041 2.238 1.00 95.50 442 ILE A CA 1
ATOM 3360 C C . ILE A 1 442 ? -16.039 -1.202 3.608 1.00 95.50 442 ILE A C 1
ATOM 3362 O O . ILE A 1 442 ? -15.254 -2.124 3.817 1.00 95.50 442 ILE A O 1
ATOM 3366 N N . GLY A 1 443 ? -16.356 -0.311 4.548 1.00 95.06 443 GLY A N 1
ATOM 3367 C CA . GLY A 1 443 ? -15.646 -0.258 5.819 1.00 95.06 443 GLY A CA 1
ATOM 3368 C C . GLY A 1 443 ? -16.036 -1.354 6.814 1.00 95.06 443 GLY A C 1
ATOM 3369 O O . GLY A 1 443 ? -15.215 -1.711 7.654 1.00 95.06 443 GLY A O 1
ATOM 3370 N N . LEU A 1 444 ? -17.240 -1.928 6.700 1.00 96.75 444 LEU A N 1
ATOM 3371 C CA . LEU A 1 444 ? -17.670 -3.085 7.496 1.00 96.75 444 LEU A CA 1
ATOM 3372 C C . LEU A 1 444 ? -17.631 -4.408 6.727 1.00 96.75 444 LEU A C 1
ATOM 3374 O O . LEU A 1 444 ? -18.065 -5.421 7.275 1.00 96.75 444 LEU A O 1
ATOM 3378 N N . TYR A 1 445 ? -17.117 -4.436 5.490 1.00 97.69 445 TYR A N 1
ATOM 3379 C CA . TYR A 1 445 ? -16.894 -5.710 4.807 1.00 97.69 445 TYR A CA 1
ATOM 3380 C C . TYR A 1 445 ? -16.041 -6.618 5.715 1.00 97.69 445 TYR A C 1
ATOM 3382 O O . TYR A 1 445 ? -15.016 -6.141 6.220 1.00 97.69 445 TYR A O 1
ATOM 3390 N N . PRO A 1 446 ? -16.419 -7.897 5.932 1.00 97.00 446 PRO A N 1
ATOM 3391 C CA . PRO A 1 446 ? -15.845 -8.761 6.967 1.00 97.00 446 PRO A CA 1
ATOM 3392 C C . PRO A 1 446 ? -14.436 -9.270 6.621 1.00 97.00 446 PRO A C 1
ATOM 3394 O O . PRO A 1 446 ? -14.162 -10.463 6.560 1.00 97.00 446 PRO A O 1
ATOM 3397 N N . SER A 1 447 ? -13.503 -8.342 6.425 1.00 95.12 447 SER A N 1
ATOM 3398 C CA . SER A 1 447 ? -12.088 -8.582 6.133 1.00 95.12 447 SER A CA 1
ATOM 3399 C C . SER A 1 447 ? -11.323 -9.195 7.312 1.00 95.12 447 SER A C 1
ATOM 3401 O O . SER A 1 447 ? -10.217 -9.700 7.133 1.00 95.12 447 SER A O 1
ATOM 3403 N N . TRP A 1 448 ? -11.908 -9.189 8.514 1.00 95.00 448 TRP A N 1
ATOM 3404 C CA . TRP A 1 448 ? -11.388 -9.904 9.681 1.00 95.00 448 TRP A CA 1
ATOM 3405 C C . TRP A 1 448 ? -11.598 -11.423 9.586 1.00 95.00 448 TRP A C 1
ATOM 3407 O O . TRP A 1 448 ? -10.815 -12.178 10.168 1.00 95.00 448 TRP A O 1
ATOM 3417 N N . ASP A 1 449 ? -12.613 -11.874 8.845 1.00 96.31 449 ASP A N 1
ATOM 3418 C CA . ASP A 1 449 ? -12.950 -13.284 8.654 1.00 96.31 449 ASP A CA 1
ATOM 3419 C C . ASP A 1 449 ? -12.339 -13.804 7.350 1.00 96.31 449 ASP A C 1
ATOM 3421 O O . ASP A 1 449 ? -12.955 -13.855 6.288 1.00 96.31 449 ASP A O 1
ATOM 3425 N N . ILE A 1 450 ? -11.056 -14.148 7.430 1.00 96.75 450 ILE A N 1
ATOM 3426 C CA . ILE A 1 450 ? -10.305 -14.713 6.309 1.00 96.75 450 ILE A CA 1
ATOM 3427 C C . ILE A 1 450 ? -10.388 -16.236 6.420 1.00 96.75 450 ILE A C 1
ATOM 3429 O O . ILE A 1 450 ? -9.499 -16.885 6.979 1.00 96.75 450 ILE A O 1
ATOM 3433 N N . SER A 1 451 ? -11.510 -16.771 5.939 1.00 96.25 451 SER A N 1
ATOM 3434 C CA . SER A 1 451 ? -11.863 -18.190 5.955 1.00 96.25 451 SER A CA 1
ATOM 3435 C C . SER A 1 451 ? -12.618 -18.594 4.683 1.00 96.25 451 SER A C 1
ATOM 3437 O O . SER A 1 451 ? -13.245 -17.774 4.009 1.00 96.25 451 SER A O 1
ATOM 3439 N N . GLU A 1 452 ? -12.591 -19.887 4.363 1.00 97.19 452 GLU A N 1
ATOM 3440 C CA . GLU A 1 452 ? -13.409 -20.457 3.283 1.00 97.19 452 GLU A CA 1
ATOM 3441 C C . GLU A 1 452 ? -14.919 -20.282 3.543 1.00 97.19 452 GLU A C 1
ATOM 3443 O O . GLU A 1 452 ? -15.713 -20.168 2.608 1.00 97.19 452 GLU A O 1
ATOM 3448 N N . ASP A 1 453 ? -15.341 -20.228 4.811 1.00 96.44 453 ASP A N 1
ATOM 3449 C CA . ASP A 1 453 ? -16.734 -19.960 5.180 1.00 96.44 453 ASP A CA 1
ATOM 3450 C C . ASP A 1 453 ? -17.162 -18.528 4.859 1.00 96.44 453 ASP A C 1
ATOM 3452 O O . ASP A 1 453 ? -18.274 -18.326 4.361 1.00 96.44 453 ASP A O 1
ATOM 3456 N N . ALA A 1 454 ? -16.281 -17.547 5.068 1.00 95.88 454 ALA A N 1
ATOM 3457 C CA . ALA A 1 454 ? -16.530 -16.163 4.683 1.00 95.88 454 ALA A CA 1
ATOM 3458 C C . ALA A 1 454 ? -16.656 -16.005 3.161 1.00 95.88 454 ALA A C 1
ATOM 3460 O O . ALA A 1 454 ? -17.567 -15.321 2.691 1.00 95.88 454 ALA A O 1
ATOM 3461 N N . LEU A 1 455 ? -15.814 -16.696 2.377 1.00 97.62 455 LEU A N 1
ATOM 3462 C CA . LEU A 1 455 ? -15.955 -16.732 0.916 1.00 97.62 455 LEU A CA 1
ATOM 3463 C C . LEU A 1 455 ? -17.296 -17.337 0.494 1.00 97.62 455 LEU A C 1
ATOM 3465 O O . LEU A 1 455 ? -18.013 -16.735 -0.304 1.00 97.62 455 LEU A O 1
ATOM 3469 N N . ARG A 1 456 ? -17.691 -18.472 1.087 1.00 97.69 456 ARG A N 1
ATOM 3470 C CA . ARG A 1 456 ? -19.010 -19.076 0.838 1.00 97.69 456 ARG A CA 1
ATOM 3471 C C . ARG A 1 456 ? -20.161 -18.148 1.224 1.00 97.69 456 ARG A C 1
ATOM 3473 O O . ARG A 1 456 ? -21.196 -18.160 0.560 1.00 97.69 456 ARG A O 1
ATOM 3480 N N . ALA A 1 457 ? -20.026 -17.375 2.301 1.00 96.88 457 ALA A N 1
ATOM 3481 C CA . ALA A 1 457 ? -21.030 -16.394 2.705 1.00 96.88 457 ALA A CA 1
ATOM 3482 C C . ALA A 1 457 ? -21.163 -15.265 1.673 1.00 96.88 457 ALA A C 1
ATOM 3484 O O . ALA A 1 457 ? -22.284 -14.958 1.263 1.00 96.88 457 ALA A O 1
ATOM 3485 N N . ALA A 1 458 ? -20.037 -14.732 1.190 1.00 97.75 458 ALA A N 1
ATOM 3486 C CA . ALA A 1 458 ? -20.017 -13.752 0.110 1.00 97.75 458 ALA A CA 1
ATOM 3487 C C . ALA A 1 458 ? -20.618 -14.320 -1.187 1.00 97.75 458 ALA A C 1
ATOM 3489 O O . ALA A 1 458 ? -21.441 -13.660 -1.813 1.00 97.75 458 ALA A O 1
ATOM 3490 N N . ASP A 1 459 ? -20.287 -15.560 -1.559 1.00 97.88 459 ASP A N 1
ATOM 3491 C CA . ASP A 1 459 ? -20.830 -16.221 -2.752 1.00 97.88 459 ASP A CA 1
ATOM 3492 C C . ASP A 1 459 ? -22.346 -16.423 -2.671 1.00 97.88 459 ASP A C 1
ATOM 3494 O O . ASP A 1 459 ? -23.061 -16.148 -3.637 1.00 97.88 459 ASP A O 1
ATOM 3498 N N . ARG A 1 460 ? -22.868 -16.837 -1.508 1.00 97.44 460 ARG A N 1
ATOM 3499 C CA . ARG A 1 460 ? -24.320 -16.927 -1.287 1.00 97.44 460 ARG A CA 1
ATOM 3500 C C . ARG A 1 460 ? -25.000 -15.570 -1.430 1.00 97.44 460 ARG A C 1
ATOM 3502 O O . ARG A 1 460 ? -26.042 -15.491 -2.072 1.00 97.44 460 ARG A O 1
ATOM 3509 N N . PHE A 1 461 ? -24.415 -14.519 -0.854 1.00 97.19 461 PHE A N 1
ATOM 3510 C CA . PHE A 1 461 ? -24.938 -13.159 -0.969 1.00 97.19 461 PHE A CA 1
ATOM 3511 C C . PHE A 1 461 ? -24.960 -12.694 -2.430 1.00 97.19 461 PHE A C 1
ATOM 3513 O O . PHE A 1 461 ? -25.986 -12.238 -2.932 1.00 97.19 461 PHE A O 1
ATOM 3520 N N . LEU A 1 462 ? -23.850 -12.890 -3.144 1.00 97.25 462 LEU A N 1
ATOM 3521 C CA . LEU A 1 462 ? -23.712 -12.549 -4.556 1.00 97.25 462 LEU A CA 1
ATOM 3522 C C . LEU A 1 462 ? -24.642 -13.376 -5.454 1.00 97.25 462 LEU A C 1
ATOM 3524 O O . LEU A 1 462 ? -25.056 -12.880 -6.495 1.00 97.25 462 LEU A O 1
ATOM 3528 N N . GLY A 1 463 ? -25.028 -14.593 -5.068 1.00 96.31 463 GLY A N 1
ATOM 3529 C CA . GLY A 1 463 ? -26.022 -15.393 -5.792 1.00 96.31 463 GLY A CA 1
ATOM 3530 C C . GLY A 1 463 ? -27.419 -14.756 -5.863 1.00 96.31 463 GLY A C 1
ATOM 3531 O O . GLY A 1 463 ? -28.216 -15.134 -6.720 1.00 96.31 463 GLY A O 1
ATOM 3532 N N . GLY A 1 464 ? -27.713 -13.778 -5.001 1.00 93.06 464 GLY A N 1
ATOM 3533 C CA . GLY A 1 464 ? -28.973 -13.040 -4.997 1.00 93.06 464 GLY A CA 1
ATOM 3534 C C . GLY A 1 464 ? -29.100 -11.977 -6.096 1.00 93.06 464 GLY A C 1
ATOM 3535 O O . GLY A 1 464 ? -28.137 -11.595 -6.778 1.00 93.06 464 GLY A O 1
ATOM 3536 N N . GLN A 1 465 ? -30.322 -11.455 -6.235 1.00 92.94 465 GLN A N 1
ATOM 3537 C CA . GLN A 1 465 ? -30.595 -10.247 -7.014 1.00 92.94 465 GLN A CA 1
ATOM 3538 C C . GLN A 1 465 ? -30.114 -9.029 -6.219 1.00 92.94 465 GLN A C 1
ATOM 3540 O O . GLN A 1 465 ? -30.633 -8.746 -5.145 1.00 92.94 465 GLN A O 1
ATOM 3545 N N . LEU A 1 466 ? -29.101 -8.334 -6.739 1.00 94.06 466 LEU A N 1
ATOM 3546 C CA . LEU A 1 466 ? -28.473 -7.181 -6.091 1.00 94.06 466 LEU A CA 1
ATOM 3547 C C . LEU A 1 466 ? -28.303 -6.045 -7.104 1.00 94.06 466 LEU A C 1
ATOM 3549 O O . LEU A 1 466 ? -27.986 -6.335 -8.264 1.00 94.06 466 LEU A O 1
ATOM 3553 N N . PRO A 1 467 ? -28.409 -4.774 -6.677 1.00 92.62 467 PRO A N 1
ATOM 3554 C CA . PRO A 1 467 ? -27.994 -3.641 -7.494 1.00 92.62 467 PRO A CA 1
ATOM 3555 C C . PRO A 1 467 ? -26.547 -3.817 -7.999 1.00 92.62 467 PRO A C 1
ATOM 3557 O O . PRO A 1 467 ? -25.684 -4.228 -7.213 1.00 92.62 467 PRO A O 1
ATOM 3560 N N . PRO A 1 468 ? -26.238 -3.502 -9.274 1.00 91.19 468 PRO A N 1
ATOM 3561 C CA . PRO A 1 468 ? -24.905 -3.722 -9.846 1.00 91.19 468 PRO A CA 1
ATOM 3562 C C . PRO A 1 468 ? -23.764 -3.062 -9.058 1.00 91.19 468 PRO A C 1
ATOM 3564 O O . PRO A 1 468 ? -22.720 -3.680 -8.851 1.00 91.19 468 PRO A O 1
ATOM 3567 N N . ALA A 1 469 ? -23.983 -1.841 -8.563 1.00 90.81 469 ALA A N 1
ATOM 3568 C CA . ALA A 1 469 ? -23.022 -1.105 -7.744 1.00 90.81 469 ALA A CA 1
ATOM 3569 C C . ALA A 1 469 ? -22.707 -1.827 -6.420 1.00 90.81 469 ALA A C 1
ATOM 3571 O O . ALA A 1 469 ? -21.542 -2.064 -6.111 1.00 90.81 469 ALA A O 1
ATOM 3572 N N . LEU A 1 470 ? -23.732 -2.273 -5.685 1.00 94.38 470 LEU A N 1
ATOM 3573 C CA . LEU A 1 470 ? -23.546 -3.054 -4.458 1.00 94.38 470 LEU A CA 1
ATOM 3574 C C . LEU A 1 470 ? -22.820 -4.376 -4.736 1.00 94.38 470 LEU A C 1
ATOM 3576 O O . LEU A 1 470 ? -21.883 -4.748 -4.029 1.00 94.38 470 LEU A O 1
ATOM 3580 N N . ARG A 1 471 ? -23.233 -5.077 -5.798 1.00 95.50 471 ARG A N 1
ATOM 3581 C CA . ARG A 1 471 ? -22.610 -6.332 -6.227 1.00 95.50 471 ARG A CA 1
ATOM 3582 C C . ARG A 1 471 ? -21.112 -6.154 -6.455 1.00 95.50 471 ARG A C 1
ATOM 3584 O O . ARG A 1 471 ? -20.332 -6.982 -5.994 1.00 95.50 471 ARG A O 1
ATOM 3591 N N . ARG A 1 472 ? -20.714 -5.074 -7.132 1.00 93.06 472 ARG A N 1
ATOM 3592 C CA . ARG A 1 472 ? -19.310 -4.744 -7.396 1.00 93.06 472 ARG A CA 1
ATOM 3593 C C . ARG A 1 472 ? -18.503 -4.605 -6.102 1.00 93.06 472 ARG A C 1
ATOM 3595 O O . ARG A 1 472 ? -17.481 -5.270 -5.973 1.00 93.06 472 ARG A O 1
ATOM 3602 N N . LEU A 1 473 ? -18.979 -3.814 -5.138 1.00 94.75 473 LEU A N 1
ATOM 3603 C CA . LEU A 1 473 ? -18.273 -3.593 -3.866 1.00 94.75 473 LEU A CA 1
ATOM 3604 C C . LEU A 1 473 ? -18.054 -4.902 -3.092 1.00 94.75 473 LEU A C 1
ATOM 3606 O O . LEU A 1 473 ? -16.975 -5.144 -2.554 1.00 94.75 473 LEU A O 1
ATOM 3610 N N . VAL A 1 474 ? -19.056 -5.786 -3.082 1.00 97.06 474 VAL A N 1
ATOM 3611 C CA . VAL A 1 474 ? -18.951 -7.091 -2.411 1.00 97.06 474 VAL A CA 1
ATOM 3612 C C . VAL A 1 474 ? -18.026 -8.051 -3.166 1.00 97.06 474 VAL A C 1
ATOM 3614 O O . VAL A 1 474 ? -17.269 -8.784 -2.531 1.00 97.06 474 VAL A O 1
ATOM 3617 N N . VAL A 1 475 ? -18.022 -8.031 -4.505 1.00 96.44 475 VAL A N 1
ATOM 3618 C CA . VAL A 1 475 ? -17.053 -8.792 -5.319 1.00 96.44 475 VAL A CA 1
ATOM 3619 C C . VAL A 1 475 ? -15.617 -8.356 -5.012 1.00 96.44 475 VAL A C 1
ATOM 3621 O O . VAL A 1 475 ? -14.742 -9.207 -4.850 1.00 96.44 475 VAL A O 1
ATOM 3624 N N . GLU A 1 476 ? -15.369 -7.052 -4.888 1.00 94.81 476 GLU A N 1
ATOM 3625 C CA . GLU A 1 476 ? -14.050 -6.506 -4.552 1.00 94.81 476 GLU A CA 1
ATOM 3626 C C . GLU A 1 476 ? -13.604 -6.917 -3.137 1.00 94.81 476 GLU A C 1
ATOM 3628 O O . GLU A 1 476 ? -12.478 -7.392 -2.958 1.00 94.81 476 GLU A O 1
ATOM 3633 N N . GLY A 1 477 ? -14.498 -6.829 -2.144 1.00 96.81 477 GLY A N 1
ATOM 3634 C CA . GLY A 1 477 ? -14.235 -7.313 -0.784 1.00 96.81 477 GLY A CA 1
ATOM 3635 C C . GLY A 1 477 ? -13.927 -8.815 -0.740 1.00 96.81 477 GLY A C 1
ATOM 3636 O O . GLY A 1 477 ? -12.951 -9.242 -0.113 1.00 96.81 477 GLY A O 1
ATOM 3637 N N . ARG A 1 478 ? -14.702 -9.624 -1.474 1.00 97.62 478 ARG A N 1
ATOM 3638 C CA . ARG A 1 478 ? -14.492 -11.075 -1.604 1.00 97.62 478 ARG A CA 1
ATOM 3639 C C . ARG A 1 478 ? -13.130 -11.396 -2.206 1.00 97.62 478 ARG A C 1
ATOM 3641 O O . ARG A 1 478 ? -12.421 -12.249 -1.675 1.00 97.62 478 ARG A O 1
ATOM 3648 N N . ALA A 1 479 ? -12.741 -10.702 -3.275 1.00 96.06 479 ALA A N 1
ATOM 3649 C CA . ALA A 1 479 ? -11.426 -10.867 -3.892 1.00 96.06 479 ALA A CA 1
ATOM 3650 C C . ALA A 1 479 ? -10.283 -10.537 -2.912 1.00 96.06 479 ALA A C 1
ATOM 3652 O O . ALA A 1 479 ? -9.232 -11.178 -2.945 1.00 96.06 479 ALA A O 1
ATOM 3653 N N . GLY A 1 480 ? -10.497 -9.575 -2.005 1.00 96.69 480 GLY A N 1
ATOM 3654 C CA . GLY A 1 480 ? -9.585 -9.291 -0.897 1.00 96.69 480 GLY A CA 1
ATOM 3655 C C . GLY A 1 480 ? -9.378 -10.496 0.025 1.00 96.69 480 GLY A C 1
ATOM 3656 O O . GLY A 1 480 ? -8.237 -10.881 0.271 1.00 96.69 480 GLY A O 1
ATOM 3657 N N . VAL A 1 481 ? -10.464 -11.131 0.476 1.00 97.69 481 VAL A N 1
ATOM 3658 C CA . VAL A 1 481 ? -10.409 -12.322 1.349 1.00 97.69 481 VAL A CA 1
ATOM 3659 C C . VAL A 1 481 ? -9.776 -13.519 0.640 1.00 97.69 481 VAL A C 1
ATOM 3661 O O . VAL A 1 481 ? -8.949 -14.215 1.228 1.00 97.69 481 VAL A O 1
ATOM 3664 N N . GLU A 1 482 ? -10.106 -13.735 -0.634 1.00 97.88 482 GLU A N 1
ATOM 3665 C CA . GLU A 1 482 ? -9.526 -14.817 -1.436 1.00 97.88 482 GLU A CA 1
ATOM 3666 C C . GLU A 1 482 ? -8.004 -14.667 -1.560 1.00 97.88 482 GLU A C 1
ATOM 3668 O O . GLU A 1 482 ? -7.259 -15.628 -1.355 1.00 97.88 482 GLU A O 1
ATOM 3673 N N . ARG A 1 483 ? -7.528 -13.447 -1.841 1.00 97.62 483 ARG A N 1
ATOM 3674 C CA . ARG A 1 483 ? -6.093 -13.145 -1.861 1.00 97.62 483 ARG A CA 1
ATOM 3675 C C . ARG A 1 483 ? -5.454 -13.434 -0.506 1.00 97.62 483 ARG A C 1
ATOM 3677 O O . ARG A 1 483 ? -4.416 -14.087 -0.442 1.00 97.62 483 ARG A O 1
ATOM 3684 N N . SER A 1 484 ? -6.083 -12.973 0.573 1.00 98.19 484 SER A N 1
ATOM 3685 C CA . SER A 1 484 ? -5.586 -13.190 1.929 1.00 98.19 484 SER A CA 1
ATOM 3686 C C . SER A 1 484 ? -5.454 -14.667 2.292 1.00 98.19 484 SER A C 1
ATOM 3688 O O . SER A 1 484 ? -4.460 -15.043 2.907 1.00 98.19 484 SER A O 1
ATOM 3690 N N . LEU A 1 485 ? -6.399 -15.518 1.882 1.00 97.50 485 LEU A N 1
ATOM 3691 C CA . LEU A 1 485 ? -6.312 -16.966 2.092 1.00 97.50 485 LEU A CA 1
ATOM 3692 C C . LEU A 1 485 ? -5.123 -17.589 1.356 1.00 97.50 485 LEU A C 1
ATOM 3694 O O . LEU A 1 485 ? -4.353 -18.329 1.969 1.00 97.50 485 LEU A O 1
ATOM 3698 N N . LYS A 1 486 ? -4.935 -17.249 0.074 1.00 98.06 486 LYS A N 1
ATOM 3699 C CA . LYS A 1 486 ? -3.796 -17.736 -0.726 1.00 98.06 486 LYS A CA 1
ATOM 3700 C C . LYS A 1 486 ? -2.463 -17.315 -0.106 1.00 98.06 486 LYS A C 1
ATOM 3702 O O . LYS A 1 486 ? -1.585 -18.154 0.080 1.00 98.06 486 LYS A O 1
ATOM 3707 N N . ALA A 1 487 ? -2.343 -16.046 0.283 1.00 98.50 487 ALA A N 1
ATOM 3708 C CA . ALA A 1 487 ? -1.131 -15.521 0.905 1.00 98.50 487 ALA A CA 1
ATOM 3709 C C . ALA A 1 487 ? -0.834 -16.178 2.267 1.00 98.50 487 ALA A C 1
ATOM 3711 O O . ALA A 1 487 ? 0.314 -16.524 2.531 1.00 98.50 487 ALA A O 1
ATOM 3712 N N . ARG A 1 488 ? -1.857 -16.439 3.098 1.00 97.88 488 ARG A N 1
ATOM 3713 C CA . ARG A 1 488 ? -1.691 -17.156 4.377 1.00 97.88 488 ARG A CA 1
ATOM 3714 C C . ARG A 1 488 ? -1.222 -18.589 4.198 1.00 97.88 488 ARG A C 1
ATOM 3716 O O . ARG A 1 488 ? -0.361 -19.038 4.947 1.00 97.88 488 ARG A O 1
ATOM 3723 N N . ALA A 1 489 ? -1.786 -19.299 3.224 1.00 97.75 489 ALA A N 1
ATOM 3724 C CA . ALA A 1 489 ? -1.357 -20.656 2.912 1.00 97.75 489 ALA A CA 1
ATOM 3725 C C . ALA A 1 489 ? 0.112 -20.680 2.457 1.00 97.75 489 ALA A C 1
ATOM 3727 O O . ALA A 1 489 ? 0.874 -21.531 2.907 1.00 97.75 489 ALA A O 1
ATOM 3728 N N . PHE A 1 490 ? 0.517 -19.713 1.627 1.00 98.38 490 PHE A N 1
ATOM 3729 C CA . PHE A 1 490 ? 1.898 -19.578 1.160 1.00 98.38 490 PHE A CA 1
ATOM 3730 C C . PHE A 1 490 ? 2.881 -19.162 2.261 1.00 98.38 490 PHE A C 1
ATOM 3732 O O . PHE A 1 490 ? 4.007 -19.639 2.287 1.00 98.38 490 PHE A O 1
ATOM 3739 N N . ASP A 1 491 ? 2.475 -18.295 3.192 1.00 98.38 491 ASP A N 1
ATOM 3740 C CA . ASP A 1 491 ? 3.318 -17.908 4.330 1.00 98.38 491 ASP A CA 1
ATOM 3741 C C . ASP A 1 491 ? 3.536 -19.067 5.323 1.00 98.38 491 ASP A C 1
ATOM 3743 O O . ASP A 1 491 ? 4.578 -19.126 5.979 1.00 98.38 491 ASP A O 1
ATOM 3747 N N . ALA A 1 492 ? 2.561 -19.978 5.438 1.00 95.69 492 ALA A N 1
ATOM 3748 C CA . ALA A 1 492 ? 2.596 -21.121 6.352 1.00 95.69 492 ALA A CA 1
ATOM 3749 C C . ALA A 1 492 ? 3.418 -22.320 5.840 1.00 95.69 492 ALA A C 1
ATOM 3751 O O . ALA A 1 492 ? 3.962 -23.058 6.665 1.00 95.69 492 ALA A O 1
ATOM 3752 N N . GLY A 1 493 ? 3.480 -22.529 4.519 1.00 85.50 493 GLY A N 1
ATOM 3753 C CA . GLY A 1 493 ? 4.348 -23.530 3.876 1.00 85.50 493 GLY A CA 1
ATOM 3754 C C . GLY A 1 493 ? 5.772 -23.026 3.751 1.00 85.50 493 GLY A C 1
ATOM 3755 O O . GLY A 1 493 ? 6.727 -23.806 3.945 1.00 85.50 493 GLY A O 1
#